Protein AF-0000000073997981 (afdb_homodimer)

Structure (mmCIF, N/CA/C/O backbone):
data_AF-0000000073997981-model_v1
#
loop_
_entity.id
_entity.type
_entity.pdbx_description
1 polymer 'L-proline glycine betaine ABC transport system permease protein ProW'
#
loop_
_atom_site.group_PDB
_atom_site.id
_atom_site.type_symbol
_atom_site.label_atom_id
_atom_site.label_alt_id
_atom_site.label_comp_id
_atom_site.label_asym_id
_atom_site.label_entity_id
_atom_site.label_seq_id
_atom_site.pdbx_PDB_ins_code
_atom_site.Cartn_x
_atom_site.Cartn_y
_atom_site.Cartn_z
_atom_site.occupancy
_atom_site.B_iso_or_equiv
_atom_site.auth_seq_id
_atom_site.auth_comp_id
_atom_site.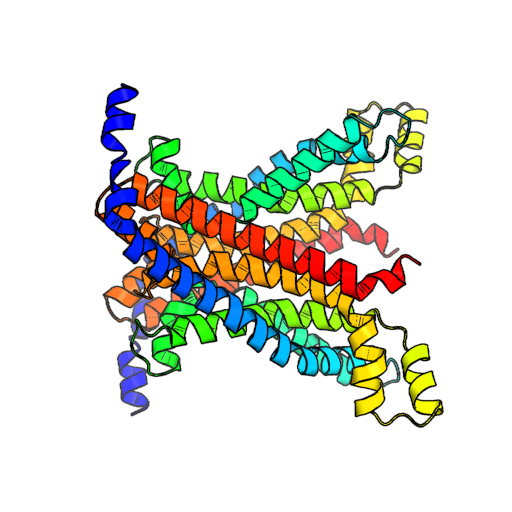auth_asym_id
_atom_site.auth_atom_id
_atom_site.pdbx_PDB_model_num
ATOM 1 N N . MET A 1 1 ? 16.594 -6.625 -34.219 1 32.12 1 MET A N 1
ATOM 2 C CA . MET A 1 1 ? 16.469 -6.957 -32.812 1 32.12 1 MET A CA 1
ATOM 3 C C . MET A 1 1 ? 15.172 -6.414 -32.219 1 32.12 1 MET A C 1
ATOM 5 O O . MET A 1 1 ? 14.5 -7.102 -31.453 1 32.12 1 MET A O 1
ATOM 9 N N . ASN A 1 2 ? 14.805 -5.191 -32.531 1 43.78 2 ASN A N 1
ATOM 10 C CA . ASN A 1 2 ? 13.625 -4.434 -32.125 1 43.78 2 ASN A CA 1
ATOM 11 C C . ASN A 1 2 ? 12.344 -5.051 -32.656 1 43.78 2 ASN A C 1
ATOM 13 O O . ASN A 1 2 ? 11.32 -5.059 -31.984 1 43.78 2 ASN A O 1
ATOM 17 N N . LEU A 1 3 ? 12.461 -5.379 -33.906 1 42.19 3 LEU A N 1
ATOM 18 C CA . LEU A 1 3 ? 11.359 -6.02 -34.594 1 42.19 3 LEU A CA 1
ATOM 19 C C . LEU A 1 3 ? 11.023 -7.375 -34 1 42.19 3 LEU A C 1
ATOM 21 O O . LEU A 1 3 ? 9.852 -7.746 -33.875 1 42.19 3 LEU A O 1
ATOM 25 N N . LEU A 1 4 ? 12.008 -8.195 -33.719 1 42.28 4 LEU A N 1
ATOM 26 C CA . LEU A 1 4 ? 11.836 -9.477 -33.062 1 42.28 4 LEU A CA 1
ATOM 27 C C . LEU A 1 4 ? 11.188 -9.289 -31.688 1 42.28 4 LEU A C 1
ATOM 29 O O . LEU A 1 4 ? 10.328 -10.07 -31.281 1 42.28 4 LEU A O 1
ATOM 33 N N . LEU A 1 5 ? 11.594 -8.156 -31.016 1 50.84 5 LEU A N 1
ATOM 34 C CA . LEU A 1 5 ? 10.945 -7.816 -29.75 1 50.84 5 LEU A CA 1
ATOM 35 C C . LEU A 1 5 ? 9.492 -7.426 -29.984 1 50.84 5 LEU A C 1
ATOM 37 O O . LEU A 1 5 ? 8.609 -7.84 -29.219 1 50.84 5 LEU A O 1
ATOM 41 N N . ALA A 1 6 ? 9.367 -6.703 -31.156 1 54.31 6 ALA A N 1
ATOM 42 C CA . ALA A 1 6 ? 8.008 -6.297 -31.5 1 54.31 6 ALA A CA 1
ATOM 43 C C . ALA A 1 6 ? 7.16 -7.5 -31.906 1 54.31 6 ALA A C 1
ATOM 45 O O . ALA A 1 6 ? 5.992 -7.594 -31.516 1 54.31 6 ALA A O 1
ATOM 46 N N . ASP A 1 7 ? 7.695 -8.336 -32.719 1 57.88 7 ASP A N 1
ATOM 47 C CA . ASP A 1 7 ? 7 -9.539 -33.156 1 57.88 7 ASP A CA 1
ATOM 48 C C . ASP A 1 7 ? 6.695 -10.453 -31.969 1 57.88 7 ASP A C 1
ATOM 50 O O . ASP A 1 7 ? 5.648 -11.102 -31.922 1 57.88 7 ASP A O 1
ATOM 54 N N . SER A 1 8 ? 7.586 -10.391 -31 1 70.81 8 SER A N 1
ATOM 55 C CA . SER A 1 8 ? 7.461 -11.273 -29.844 1 70.81 8 SER A CA 1
ATOM 56 C C . SER A 1 8 ? 6.488 -10.703 -28.812 1 70.81 8 SER A C 1
ATOM 58 O O . SER A 1 8 ? 6.074 -11.398 -27.891 1 70.81 8 SER A O 1
ATOM 60 N N . MET A 1 9 ? 5.938 -9.562 -29.281 1 76.31 9 MET A N 1
ATOM 61 C CA . MET A 1 9 ? 5.078 -8.898 -28.297 1 76.31 9 MET A CA 1
ATOM 62 C C . MET A 1 9 ? 3.637 -9.375 -28.438 1 76.31 9 MET A C 1
ATOM 64 O O . MET A 1 9 ? 2.844 -9.234 -27.5 1 76.31 9 MET A O 1
ATOM 68 N N . HIS A 1 10 ? 3.145 -10.094 -29.531 1 84.19 10 HIS A N 1
ATOM 69 C CA . HIS A 1 10 ? 1.791 -10.586 -29.75 1 84.19 10 HIS A CA 1
ATOM 70 C C . HIS A 1 10 ? 0.762 -9.477 -29.578 1 84.19 10 HIS A C 1
ATOM 72 O O . HIS A 1 10 ? -0.232 -9.656 -28.859 1 84.19 10 HIS A O 1
ATOM 78 N N . TRP A 1 11 ? 0.953 -8.352 -30.281 1 84 11 TRP A N 1
ATOM 79 C CA . TRP A 1 11 ? 0.091 -7.191 -30.109 1 84 11 TRP A CA 1
ATOM 80 C C . TRP A 1 11 ? -1.332 -7.492 -30.562 1 84 11 TRP A C 1
ATOM 82 O O . TRP A 1 11 ? -2.281 -6.82 -30.156 1 84 11 TRP A O 1
ATOM 92 N N . ASP A 1 12 ? -1.446 -8.5 -31.375 1 90.19 12 ASP A N 1
ATOM 93 C CA . ASP A 1 12 ? -2.777 -8.867 -31.859 1 90.19 12 ASP A CA 1
ATOM 94 C C . ASP A 1 12 ? -3.584 -9.547 -30.75 1 90.19 12 ASP A C 1
ATOM 96 O O . ASP A 1 12 ? -4.793 -9.742 -30.891 1 90.19 12 ASP A O 1
ATOM 100 N N . TRP A 1 13 ? -2.891 -9.93 -29.719 1 93.5 13 TRP A N 1
ATOM 101 C CA . TRP A 1 13 ? -3.531 -10.664 -28.625 1 93.5 13 TRP A CA 1
ATOM 102 C C . TRP A 1 13 ? -4.734 -9.898 -28.094 1 93.5 13 TRP A C 1
ATOM 104 O O . TRP A 1 13 ? -5.801 -10.477 -27.875 1 93.5 13 TRP A O 1
ATOM 114 N N . LEU A 1 14 ? -4.621 -8.641 -27.906 1 93.31 14 LEU A N 1
ATOM 115 C CA . LEU A 1 14 ? -5.691 -7.855 -27.297 1 93.31 14 LEU A CA 1
ATOM 116 C C . LEU A 1 14 ? -6.945 -7.891 -28.172 1 93.31 14 LEU A C 1
ATOM 118 O O . LEU A 1 14 ? -8.047 -8.094 -27.656 1 93.31 14 LEU A O 1
ATOM 122 N N . GLY A 1 15 ? -6.707 -7.73 -29.438 1 94.25 15 GLY A N 1
ATOM 123 C CA . GLY A 1 15 ? -7.844 -7.758 -30.344 1 94.25 15 GLY A CA 1
ATOM 124 C C . GLY A 1 15 ? -8.602 -9.07 -30.312 1 94.25 15 GLY A C 1
ATOM 125 O O . GLY A 1 15 ? -9.82 -9.094 -30.484 1 94.25 15 GLY A O 1
ATOM 126 N N . ASN A 1 16 ? -8.008 -10.117 -30.031 1 95.56 16 ASN A N 1
ATOM 127 C CA . ASN A 1 16 ? -8.602 -11.453 -30.031 1 95.56 16 ASN A CA 1
ATOM 128 C C . ASN A 1 16 ? -9.117 -11.844 -28.656 1 95.56 16 ASN A C 1
ATOM 130 O O . ASN A 1 16 ? -9.703 -12.914 -28.484 1 95.56 16 ASN A O 1
ATOM 134 N N . ASN A 1 17 ? -8.898 -10.984 -27.625 1 97.56 17 ASN A N 1
ATOM 135 C CA . ASN A 1 17 ? -9.266 -11.336 -26.25 1 97.56 17 ASN A CA 1
ATOM 136 C C . ASN A 1 17 ? -10.008 -10.195 -25.562 1 97.56 17 ASN A C 1
ATOM 138 O O . ASN A 1 17 ? -9.945 -10.07 -24.328 1 97.56 17 ASN A O 1
ATOM 142 N N . ILE A 1 18 ? -10.703 -9.43 -26.281 1 97.19 18 ILE A N 1
ATOM 143 C CA . ILE A 1 18 ? -11.352 -8.234 -25.766 1 97.19 18 ILE A CA 1
ATOM 144 C C . ILE A 1 18 ? -12.398 -8.617 -24.734 1 97.19 18 ILE A C 1
ATOM 146 O O . ILE A 1 18 ? -12.484 -8 -23.672 1 97.19 18 ILE A O 1
ATOM 150 N N . GLN A 1 19 ? -13.227 -9.57 -25.031 1 97.81 19 GLN A N 1
ATOM 151 C CA . GLN A 1 19 ? -14.273 -9.977 -24.094 1 97.81 19 GLN A CA 1
ATOM 152 C C . GLN A 1 19 ? -13.672 -10.484 -22.781 1 97.81 19 GLN A C 1
ATOM 154 O O . GLN A 1 19 ? -14.172 -10.172 -21.703 1 97.81 19 GLN A O 1
ATOM 159 N N . ARG A 1 20 ? -12.641 -11.273 -22.891 1 97.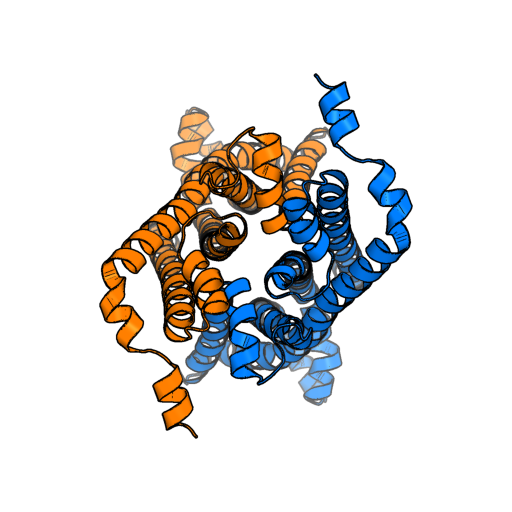88 20 ARG A N 1
ATOM 160 C CA . ARG A 1 20 ? -11.938 -11.758 -21.703 1 97.88 20 ARG A CA 1
ATOM 161 C C . ARG A 1 20 ? -11.406 -10.594 -20.875 1 97.88 20 ARG A C 1
ATOM 163 O O . ARG A 1 20 ? -11.57 -10.57 -19.656 1 97.88 20 ARG A O 1
ATOM 170 N N . VAL A 1 21 ? -10.805 -9.656 -21.531 1 98.31 21 VAL A N 1
ATOM 171 C CA . VAL A 1 21 ? -10.219 -8.5 -20.875 1 98.31 21 VAL A CA 1
ATOM 172 C C . VAL A 1 21 ? -11.312 -7.691 -20.188 1 98.31 21 VAL A C 1
ATOM 174 O O . VAL A 1 21 ? -11.141 -7.242 -19.047 1 98.31 21 VAL A O 1
ATOM 177 N N . LEU A 1 22 ? -12.43 -7.539 -20.812 1 98.31 22 LEU A N 1
ATOM 178 C CA . LEU A 1 22 ? -13.547 -6.805 -20.234 1 98.31 22 LEU A CA 1
ATOM 179 C C . LEU A 1 22 ? -14.07 -7.516 -19 1 98.31 22 LEU A C 1
ATOM 181 O O . LEU A 1 22 ? -14.328 -6.875 -17.969 1 98.31 22 LEU A O 1
ATOM 185 N N . ASP A 1 23 ? -14.227 -8.82 -19.078 1 98.56 23 ASP A N 1
ATOM 186 C CA . ASP A 1 23 ? -14.703 -9.594 -17.938 1 98.56 23 ASP A CA 1
ATOM 187 C C . ASP A 1 23 ? -13.742 -9.477 -16.75 1 98.56 23 ASP A C 1
ATOM 189 O O . ASP A 1 23 ? -14.18 -9.289 -15.609 1 98.56 23 ASP A O 1
ATOM 193 N N . LEU A 1 24 ? -12.461 -9.586 -17.016 1 98.69 24 LEU A N 1
ATOM 194 C CA . LEU A 1 24 ? -11.453 -9.469 -15.977 1 98.69 24 LEU A CA 1
ATOM 195 C C . LEU A 1 24 ? -11.445 -8.062 -15.383 1 98.69 24 LEU A C 1
ATOM 197 O O . LEU A 1 24 ? -11.227 -7.891 -14.188 1 98.69 24 LEU A O 1
ATOM 201 N N . THR A 1 25 ? -11.695 -7.105 -16.219 1 98.62 25 THR A N 1
ATOM 202 C CA . THR A 1 25 ? -11.75 -5.723 -15.766 1 98.62 25 THR A CA 1
ATOM 203 C C . THR A 1 25 ? -12.922 -5.52 -14.805 1 98.62 25 THR A C 1
ATOM 205 O O . THR A 1 25 ? -12.766 -4.887 -13.758 1 98.62 25 THR A O 1
ATOM 208 N N . LEU A 1 26 ? -14.031 -6.074 -15.141 1 98.56 26 LEU A N 1
ATOM 209 C CA . LEU A 1 26 ? -15.211 -5.941 -14.297 1 98.56 26 LEU A CA 1
ATOM 210 C C . LEU A 1 26 ? -15.023 -6.676 -12.969 1 98.56 26 LEU A C 1
ATOM 212 O O . LEU A 1 26 ? -15.414 -6.172 -11.914 1 98.56 26 LEU A O 1
ATOM 216 N N . ASN A 1 27 ? -14.453 -7.84 -13.047 1 98.62 27 ASN A N 1
ATOM 217 C CA . ASN A 1 27 ? -14.133 -8.562 -11.828 1 98.62 27 ASN A CA 1
ATOM 218 C C . ASN A 1 27 ? -13.172 -7.773 -10.938 1 98.62 27 ASN A C 1
ATOM 220 O O . ASN A 1 27 ? -13.344 -7.723 -9.719 1 98.62 27 ASN A O 1
ATOM 224 N N . HIS A 1 28 ? -12.172 -7.215 -11.594 1 98.69 28 HIS A N 1
ATOM 225 C CA . HIS A 1 28 ? -11.18 -6.414 -10.891 1 98.69 28 HIS A CA 1
ATOM 226 C C . HIS A 1 28 ? -11.82 -5.219 -10.195 1 98.69 28 HIS A C 1
ATOM 228 O O . HIS A 1 28 ? -11.555 -4.957 -9.023 1 98.69 28 HIS A O 1
ATOM 234 N N . LEU A 1 29 ? -12.68 -4.535 -10.906 1 98.38 29 LEU A N 1
ATOM 235 C CA . LEU A 1 29 ? -13.367 -3.371 -10.367 1 98.38 29 LEU A CA 1
ATOM 236 C C . LEU A 1 29 ? -14.258 -3.762 -9.195 1 98.38 29 LEU A C 1
ATOM 238 O O . LEU A 1 29 ? -14.258 -3.092 -8.156 1 98.38 29 LEU A O 1
ATOM 242 N N . TYR A 1 30 ? -14.984 -4.797 -9.367 1 98.5 30 TYR A N 1
ATOM 243 C CA . TYR A 1 30 ? -15.875 -5.305 -8.328 1 98.5 30 TYR A CA 1
ATOM 244 C C . TYR A 1 30 ? -15.102 -5.629 -7.059 1 98.5 30 TYR A C 1
ATOM 246 O O . TYR A 1 30 ? -15.469 -5.18 -5.969 1 98.5 30 TYR A O 1
ATOM 254 N N . GLN A 1 31 ? -14.055 -6.301 -7.203 1 98.44 31 GLN A N 1
ATOM 255 C CA . GLN A 1 31 ? -13.266 -6.746 -6.059 1 98.44 31 GLN A CA 1
ATOM 256 C C . GLN A 1 31 ? -12.469 -5.59 -5.461 1 98.44 31 GLN A C 1
ATOM 258 O O . GLN A 1 31 ? -12.086 -5.637 -4.289 1 98.44 31 GLN A O 1
ATOM 263 N N . GLY A 1 32 ? -12.195 -4.605 -6.266 1 98.19 32 GLY A N 1
ATOM 264 C CA . GLY A 1 32 ? -11.453 -3.455 -5.777 1 98.19 32 GLY A CA 1
ATOM 265 C C . GLY A 1 32 ? -12.328 -2.441 -5.062 1 98.19 32 GLY A C 1
ATOM 266 O O . GLY A 1 32 ? -11.883 -1.787 -4.117 1 98.19 32 GLY A O 1
ATOM 267 N N . ILE A 1 33 ? -13.586 -2.332 -5.465 1 98.38 33 ILE A N 1
ATOM 268 C CA . ILE A 1 33 ? -14.422 -1.23 -5.004 1 98.38 33 ILE A CA 1
ATOM 269 C C . ILE A 1 33 ? -15.289 -1.694 -3.834 1 98.38 33 ILE A C 1
ATOM 271 O O . ILE A 1 33 ? -15.445 -0.973 -2.848 1 98.38 33 ILE A O 1
ATOM 275 N N . ILE A 1 34 ? -15.828 -2.855 -3.844 1 98.69 34 ILE A N 1
ATOM 276 C CA . ILE A 1 34 ? -16.781 -3.314 -2.846 1 98.69 34 ILE A CA 1
ATOM 277 C C . ILE A 1 34 ? -16.125 -3.365 -1.473 1 98.69 34 ILE A C 1
ATOM 279 O O . ILE A 1 34 ? -16.672 -2.857 -0.491 1 98.69 34 ILE A O 1
ATOM 283 N N . PRO A 1 35 ? -14.922 -3.926 -1.379 1 98.75 35 PRO A N 1
ATOM 284 C CA . PRO A 1 35 ? -14.281 -3.93 -0.063 1 98.75 35 PRO A CA 1
ATOM 285 C C . PRO A 1 35 ? -14.023 -2.523 0.474 1 98.75 35 PRO A C 1
ATOM 287 O O . PRO A 1 35 ? -14.062 -2.307 1.688 1 98.75 35 PRO A O 1
ATOM 290 N N . VAL A 1 36 ? -13.742 -1.578 -0.42 1 98.56 36 VAL A N 1
ATOM 291 C CA . VAL A 1 36 ? -13.539 -0.2 0.014 1 98.56 36 VAL A CA 1
ATOM 292 C C . VAL A 1 36 ? -14.828 0.352 0.618 1 98.56 36 VAL A C 1
ATOM 294 O O . VAL A 1 36 ? -14.805 0.956 1.693 1 98.56 36 VAL A O 1
ATOM 297 N N . LEU A 1 37 ? -15.938 0.13 -0.039 1 98.38 37 LEU A N 1
ATOM 298 C CA . LEU A 1 37 ? -17.219 0.616 0.436 1 98.38 37 LEU A CA 1
ATOM 299 C C . LEU A 1 37 ? -17.594 -0.039 1.762 1 98.38 37 LEU A C 1
ATOM 301 O O . LEU A 1 37 ? -17.953 0.65 2.723 1 98.38 37 LEU A O 1
ATOM 305 N N . VAL A 1 38 ? -17.484 -1.325 1.844 1 98.69 38 VAL A N 1
ATOM 306 C CA . VAL A 1 38 ? -17.875 -2.07 3.035 1 98.69 38 VAL A CA 1
ATOM 307 C C . VAL A 1 38 ? -16.906 -1.777 4.172 1 98.69 38 VAL A C 1
ATOM 309 O O . VAL A 1 38 ? -17.328 -1.509 5.301 1 98.69 38 VAL A O 1
ATOM 312 N N . GLY A 1 39 ? -15.594 -1.828 3.844 1 98.5 39 GLY A N 1
ATOM 313 C CA . GLY A 1 39 ? -14.586 -1.557 4.852 1 98.5 39 GLY A CA 1
ATOM 314 C C . GLY A 1 39 ? -14.672 -0.152 5.418 1 98.5 39 GLY A C 1
ATOM 315 O O . GLY A 1 39 ? -14.492 0.049 6.621 1 98.5 39 GLY A O 1
ATOM 316 N N . THR A 1 40 ? -14.922 0.817 4.578 1 98.31 40 THR A N 1
ATOM 317 C CA . THR A 1 40 ? -15.086 2.193 5.031 1 98.31 40 THR A CA 1
ATOM 318 C C . THR A 1 40 ? -16.312 2.324 5.926 1 98.31 40 THR A C 1
ATOM 320 O O . THR A 1 40 ? -16.25 2.914 7.004 1 98.31 40 THR A O 1
ATOM 323 N N . ALA A 1 41 ? -17.391 1.754 5.516 1 98.19 41 ALA A N 1
ATOM 324 C CA . ALA A 1 41 ? -18.625 1.815 6.293 1 98.19 41 ALA A CA 1
ATOM 325 C C . ALA A 1 41 ? -18.438 1.195 7.672 1 98.19 41 ALA A C 1
ATOM 327 O O . ALA A 1 41 ? -18.906 1.742 8.672 1 98.19 41 ALA A O 1
ATOM 328 N N . LEU A 1 42 ? -17.734 0.126 7.762 1 98 42 LEU A N 1
ATOM 329 C CA . LEU A 1 42 ? -17.516 -0.569 9.023 1 98 42 LEU A CA 1
ATOM 330 C C . LEU A 1 42 ? -16.516 0.18 9.891 1 98 42 LEU A C 1
ATOM 332 O O . LEU A 1 42 ? -16.562 0.09 11.125 1 98 42 LEU A O 1
ATOM 336 N N . SER A 1 43 ? -15.617 0.869 9.219 1 97.69 43 SER A N 1
ATOM 337 C CA . SER A 1 43 ? -14.562 1.574 9.945 1 97.69 43 SER A CA 1
ATOM 338 C C . SER A 1 43 ? -15.109 2.826 10.625 1 97.69 43 SER A C 1
ATOM 340 O O . SER A 1 43 ? -14.57 3.268 11.641 1 97.69 43 SER A O 1
ATOM 342 N N . ILE A 1 44 ? -16.172 3.428 10.117 1 97.12 44 ILE A N 1
ATOM 343 C CA . ILE A 1 44 ? -16.672 4.719 10.57 1 97.12 44 ILE A CA 1
ATOM 344 C C . ILE A 1 44 ? -17.141 4.613 12.016 1 97.12 44 ILE A C 1
ATOM 346 O O . ILE A 1 44 ? -16.703 5.383 12.875 1 97.12 44 ILE A O 1
ATOM 350 N N . PRO A 1 45 ? -18 3.635 12.391 1 95.62 45 PRO A N 1
ATOM 351 C CA . PRO A 1 45 ? -18.391 3.537 13.805 1 95.62 45 PRO A CA 1
ATOM 352 C C . PRO A 1 45 ? -17.219 3.217 14.719 1 95.62 45 PRO A C 1
ATOM 354 O O . PRO A 1 45 ? -17.156 3.701 15.852 1 95.62 45 PRO A O 1
ATOM 357 N N . VAL A 1 46 ? -16.281 2.43 14.297 1 95.12 46 VAL A N 1
ATOM 358 C CA . VAL A 1 46 ? -15.125 2.062 15.102 1 95.12 46 VAL A CA 1
ATOM 359 C C . VAL A 1 46 ? -14.25 3.291 15.336 1 95.12 46 VAL A C 1
ATOM 361 O O . VAL A 1 46 ? -13.836 3.562 16.469 1 95.12 46 VAL A O 1
ATOM 364 N N . ALA A 1 47 ? -14.016 3.998 14.211 1 95.81 47 ALA A N 1
ATOM 365 C CA . ALA A 1 47 ? -13.18 5.195 14.289 1 95.81 47 ALA A CA 1
ATOM 366 C C . ALA A 1 47 ? -13.836 6.262 15.172 1 95.81 47 ALA A C 1
ATOM 368 O O . ALA A 1 47 ? -13.156 6.93 15.953 1 95.81 47 ALA A O 1
ATOM 369 N N . ARG A 1 48 ? -15.141 6.441 15.008 1 93.88 48 ARG A N 1
ATOM 370 C CA . ARG A 1 48 ? -15.859 7.414 15.828 1 93.88 48 ARG A CA 1
ATOM 371 C C . ARG A 1 48 ? -15.758 7.055 17.312 1 93.88 48 ARG A C 1
ATOM 373 O O . ARG A 1 48 ? -15.516 7.926 18.141 1 93.88 48 ARG A O 1
ATOM 380 N N . TYR A 1 49 ? -15.945 5.797 17.562 1 92 49 TYR A N 1
ATOM 381 C CA . TYR A 1 49 ? -15.844 5.316 18.938 1 92 49 TYR A CA 1
ATOM 382 C C . TYR A 1 49 ? -14.453 5.562 19.5 1 92 49 TYR A C 1
ATOM 384 O O . TYR A 1 49 ? -14.305 6.051 20.625 1 92 49 TYR A O 1
ATOM 392 N N . ALA A 1 50 ? -13.5 5.305 18.797 1 90.75 50 ALA A N 1
ATOM 393 C CA . ALA A 1 50 ? -12.117 5.461 19.234 1 90.75 50 ALA A CA 1
ATOM 394 C C . ALA A 1 50 ? -11.766 6.934 19.422 1 90.75 50 ALA A C 1
ATOM 396 O O . ALA A 1 50 ? -11.031 7.289 20.344 1 90.75 50 ALA A O 1
ATOM 397 N N . SER A 1 51 ? -12.242 7.781 18.547 1 87.94 51 SER A N 1
ATOM 398 C CA . SER A 1 51 ? -11.945 9.211 18.609 1 87.94 51 SER A CA 1
ATOM 399 C C . SER A 1 51 ? -12.562 9.844 19.859 1 87.94 51 SER A C 1
ATOM 401 O O . SER A 1 51 ? -11.961 10.727 20.469 1 87.94 51 SER A O 1
ATOM 403 N N . ARG A 1 52 ? -13.734 9.539 20.234 1 81.94 52 ARG A N 1
ATOM 404 C CA . ARG A 1 52 ? -14.445 10.109 21.375 1 81.94 52 ARG A CA 1
ATOM 405 C C . ARG A 1 52 ? -13.805 9.68 22.688 1 81.94 52 ARG A C 1
ATOM 407 O O . ARG A 1 52 ? -13.852 10.414 23.672 1 81.94 52 ARG A O 1
ATOM 414 N N . ARG A 1 53 ? -13.359 8.617 22.672 1 68 53 ARG A N 1
ATOM 415 C CA . ARG A 1 53 ? -12.727 8.141 23.906 1 68 53 ARG A CA 1
ATOM 416 C C . ARG A 1 53 ? -11.367 8.797 24.109 1 68 53 ARG A C 1
ATOM 418 O O . ARG A 1 53 ? -10.883 8.898 25.234 1 68 53 ARG A O 1
ATOM 425 N N . ARG A 1 54 ? -10.773 9.172 23.047 1 58.81 54 ARG A N 1
ATOM 426 C CA . ARG A 1 54 ? -9.508 9.883 23.156 1 58.81 54 ARG A CA 1
ATOM 427 C C . ARG A 1 54 ? -9.719 11.289 23.703 1 58.81 54 ARG A C 1
ATOM 429 O O . ARG A 1 54 ? -8.891 11.789 24.484 1 58.81 54 ARG A O 1
ATOM 436 N N . ALA A 1 55 ? -10.664 12.141 23.219 1 53.91 55 ALA A N 1
ATOM 437 C CA . ALA A 1 55 ? -10.93 13.523 23.594 1 53.91 55 ALA A CA 1
ATOM 438 C C . ALA A 1 55 ? -11.383 13.609 25.047 1 53.91 55 ALA A C 1
ATOM 440 O O . ALA A 1 55 ? -11.25 14.656 25.688 1 53.91 55 ALA A O 1
ATOM 441 N N . ARG A 1 56 ? -12.047 12.594 25.469 1 50.59 56 ARG A N 1
ATOM 442 C CA . ARG A 1 56 ? -12.539 12.734 26.828 1 50.59 56 ARG A CA 1
ATOM 443 C C . ARG A 1 56 ? -11.383 12.727 27.828 1 50.59 56 ARG A C 1
ATOM 445 O O . ARG A 1 56 ? -10.758 11.688 28.062 1 50.59 56 ARG A O 1
ATOM 452 N N . GLU A 1 57 ? -10.586 13.766 27.594 1 45.56 57 GLU A N 1
ATOM 453 C CA . GLU A 1 57 ? -9.516 14.07 28.547 1 45.56 57 GLU A CA 1
ATOM 454 C C . GLU A 1 57 ? -9.938 13.734 29.969 1 45.56 57 GLU A C 1
ATOM 456 O O . GLU A 1 57 ? -9.172 13.945 30.922 1 45.56 57 GLU A O 1
ATOM 461 N N . ASP A 1 58 ? -11.211 13.977 30.297 1 40.97 58 ASP A N 1
ATOM 462 C CA . ASP A 1 58 ? -11.391 13.898 31.75 1 40.97 58 ASP A CA 1
ATOM 463 C C . ASP A 1 58 ? -10.953 12.531 32.281 1 40.97 58 ASP A C 1
ATOM 465 O O . ASP A 1 58 ? -11.031 11.531 31.562 1 40.97 58 ASP A O 1
ATOM 469 N N . GLY A 1 59 ? -10.297 12.273 33.469 1 44 59 GLY A N 1
ATOM 470 C CA . GLY A 1 59 ? -9.656 11.469 34.5 1 44 59 GLY A CA 1
ATOM 471 C C . GLY A 1 59 ? -9.305 10.07 34.031 1 44 59 GLY A C 1
ATOM 472 O O . GLY A 1 59 ? -8.688 9.297 34.781 1 44 59 GLY A O 1
ATOM 473 N N . ALA A 1 60 ? -10.266 9.359 33.438 1 41.34 60 ALA A N 1
ATOM 474 C CA . ALA A 1 60 ? -10.047 7.93 33.656 1 41.34 60 ALA A CA 1
ATOM 475 C C . ALA A 1 60 ? -9.109 7.363 32.594 1 41.34 60 ALA A C 1
ATOM 477 O O . ALA A 1 60 ? -9.398 7.434 31.391 1 41.34 60 ALA A O 1
ATOM 478 N N . LYS A 1 61 ? -7.762 7.285 32.625 1 48.38 61 LYS A N 1
ATOM 479 C CA . LYS A 1 61 ? -6.613 6.59 32.062 1 48.38 61 LYS A CA 1
ATOM 480 C C . LYS A 1 61 ? -7.059 5.391 31.234 1 48.38 61 LYS A C 1
ATOM 482 O O . LYS A 1 61 ? -6.379 5.008 30.281 1 48.38 61 LYS A O 1
ATOM 487 N N . THR A 1 62 ? -8.109 4.773 31.609 1 44.22 62 THR A N 1
ATOM 488 C CA . THR A 1 62 ? -8.5 3.469 31.094 1 44.22 62 THR A CA 1
ATOM 489 C C . THR A 1 62 ? -9.039 3.59 29.672 1 44.22 62 THR A C 1
ATOM 491 O O . THR A 1 62 ? -8.789 2.721 28.828 1 44.22 62 THR A O 1
ATOM 494 N N . TYR A 1 63 ? -9.828 4.695 29.219 1 48.38 63 TYR A N 1
ATOM 495 C CA . TYR A 1 63 ? -10.531 4.77 27.953 1 48.38 63 TYR A CA 1
ATOM 496 C C . TYR A 1 63 ? -9.578 5.094 26.812 1 48.38 63 TYR A C 1
ATOM 498 O O . TYR A 1 63 ? -9.758 4.629 25.688 1 48.38 63 TYR A O 1
ATOM 506 N N . ARG A 1 64 ? -8.539 5.781 27.047 1 60.12 64 ARG A N 1
ATOM 507 C CA . ARG A 1 64 ? -7.496 6.07 26.062 1 60.12 64 ARG A CA 1
ATOM 508 C C . ARG A 1 64 ? -6.812 4.789 25.609 1 60.12 64 ARG A C 1
ATOM 510 O O . ARG A 1 64 ? -6.465 4.652 24.422 1 60.12 64 ARG A O 1
ATOM 517 N N . SER A 1 65 ? -6.988 3.953 26.578 1 65.81 65 SER A N 1
ATOM 518 C CA . SER A 1 65 ? -6.293 2.705 26.281 1 65.81 65 SER A CA 1
ATOM 519 C C . SER A 1 65 ? -7.047 1.879 25.25 1 65.81 65 SER A C 1
ATOM 521 O O . SER A 1 65 ? -6.434 1.267 24.375 1 65.81 65 SER A O 1
ATOM 523 N N . GLY A 1 66 ? -8.352 1.998 25.281 1 71.06 66 GLY A N 1
ATOM 524 C CA . GLY A 1 66 ? -9.141 1.223 24.328 1 71.06 66 GLY A CA 1
ATOM 525 C C . GLY A 1 66 ? -9.062 1.744 22.906 1 71.06 66 GLY A C 1
ATOM 526 O O . GLY A 1 66 ? -8.898 0.967 21.969 1 71.06 66 GLY A O 1
ATOM 527 N N . ALA A 1 67 ? -9.086 3.041 22.828 1 75.88 67 ALA A N 1
ATOM 528 C CA . ALA A 1 67 ? -8.977 3.666 21.516 1 75.88 67 ALA A CA 1
ATOM 529 C C . ALA A 1 67 ? -7.605 3.41 20.891 1 75.88 67 ALA A C 1
ATOM 531 O O . ALA A 1 67 ? -7.5 3.08 19.719 1 75.88 67 ALA A O 1
ATOM 532 N N . HIS A 1 68 ? -6.676 3.482 21.719 1 78.12 68 HIS A N 1
ATOM 533 C CA . HIS A 1 68 ? -5.312 3.234 21.266 1 78.12 68 HIS A CA 1
ATOM 534 C C . HIS A 1 68 ? -5.125 1.78 20.844 1 78.12 68 HIS A C 1
ATOM 536 O O . HIS A 1 68 ? -4.512 1.503 19.812 1 78.12 68 HIS A O 1
ATOM 542 N N . ALA A 1 69 ? -5.75 0.98 21.609 1 81.06 69 ALA A N 1
ATOM 543 C CA . ALA A 1 69 ? -5.656 -0.446 21.297 1 81.06 69 ALA A CA 1
ATOM 544 C C . ALA A 1 69 ? -6.352 -0.772 19.984 1 81.06 69 ALA A C 1
ATOM 546 O O . ALA A 1 69 ? -5.852 -1.583 19.203 1 81.06 69 ALA A O 1
ATOM 547 N N . LEU A 1 70 ? -7.414 -0.117 19.734 1 85.25 70 LEU A N 1
ATOM 548 C CA . LEU A 1 70 ? -8.156 -0.357 18.5 1 85.25 70 LEU A CA 1
ATOM 549 C C . LEU A 1 70 ? -7.371 0.129 17.297 1 85.25 70 LEU A C 1
ATOM 551 O O . LEU A 1 70 ? -7.219 -0.604 16.312 1 85.25 70 LEU A O 1
ATOM 555 N N . VAL A 1 71 ? -6.852 1.257 17.406 1 85.44 71 VAL A N 1
ATOM 556 C CA . VAL A 1 71 ? -6.098 1.836 16.297 1 85.44 71 VAL A CA 1
ATOM 557 C C . VAL A 1 71 ? -4.828 1.021 16.062 1 85.44 71 VAL A C 1
ATOM 559 O O . VAL A 1 71 ? -4.508 0.685 14.922 1 85.44 71 VAL A O 1
ATOM 562 N N . HIS A 1 72 ? -4.219 0.563 17.094 1 81.69 72 HIS A N 1
ATOM 563 C CA . HIS A 1 72 ? -3.006 -0.242 16.984 1 81.69 72 HIS A CA 1
ATOM 564 C C . HIS A 1 72 ? -3.311 -1.629 16.438 1 81.69 72 HIS A C 1
ATOM 566 O O . HIS A 1 72 ? -2.553 -2.156 15.617 1 81.69 72 HIS A O 1
ATOM 572 N N . GLY A 1 73 ? -4.359 -2.146 16.906 1 87.25 73 GLY A N 1
ATOM 573 C CA . GLY A 1 73 ? -4.77 -3.453 16.406 1 87.25 73 GLY A CA 1
ATOM 574 C C . GLY A 1 73 ? -5.02 -3.475 14.914 1 87.25 73 GLY A C 1
ATOM 575 O O . GLY A 1 73 ? -4.504 -4.344 14.211 1 87.25 73 GLY A O 1
ATOM 576 N N . PHE A 1 74 ? -5.688 -2.5 14.484 1 87.12 74 PHE A N 1
ATOM 577 C CA . PHE A 1 74 ? -5.953 -2.416 13.055 1 87.12 74 PHE A CA 1
ATOM 578 C C . PHE A 1 74 ? -4.684 -2.066 12.289 1 87.12 74 PHE A C 1
ATOM 580 O O . PHE A 1 74 ? -4.492 -2.52 11.156 1 87.12 74 PHE A O 1
ATOM 587 N N . GLY A 1 75 ? -3.865 -1.326 12.914 1 83.38 75 GLY A N 1
ATOM 588 C CA . GLY A 1 75 ? -2.561 -1.062 12.328 1 83.38 75 GLY A CA 1
ATOM 589 C C . GLY A 1 75 ? -1.731 -2.316 12.133 1 83.38 75 GLY A C 1
ATOM 590 O O . GLY A 1 75 ? -1.073 -2.477 11.102 1 83.38 75 GLY A O 1
ATOM 591 N N . LEU A 1 76 ? -1.857 -3.199 13.047 1 81.12 76 LEU A N 1
ATOM 592 C CA . LEU A 1 76 ? -1.134 -4.465 12.977 1 81.12 76 LEU A CA 1
ATOM 593 C C . LEU A 1 76 ? -1.675 -5.332 11.844 1 81.12 76 LEU A C 1
ATOM 595 O O . LEU A 1 76 ? -0.917 -6.055 11.195 1 81.12 76 LEU A O 1
ATOM 599 N N . LEU A 1 77 ? -2.9 -5.215 11.656 1 84.69 77 LEU A N 1
ATOM 600 C CA . LEU A 1 77 ? -3.518 -6.004 10.594 1 84.69 77 LEU A CA 1
ATOM 601 C C . LEU A 1 77 ? -2.973 -5.594 9.227 1 84.69 77 LEU A C 1
ATOM 603 O O . LEU A 1 77 ? -2.818 -6.438 8.344 1 84.69 77 LEU A O 1
ATOM 607 N N . TYR A 1 78 ? -2.613 -4.406 9.125 1 82.69 78 TYR A N 1
ATOM 608 C CA . TYR A 1 78 ? -2.111 -3.902 7.848 1 82.69 78 TYR A CA 1
ATOM 609 C C . TYR A 1 78 ? -0.706 -4.418 7.57 1 82.69 78 TYR A C 1
ATOM 611 O O . TYR A 1 78 ? -0.239 -4.387 6.43 1 82.69 78 TYR A O 1
ATOM 619 N N . THR A 1 79 ? -0.067 -4.922 8.648 1 81.06 79 THR A N 1
ATOM 620 C CA . THR A 1 79 ? 1.293 -5.418 8.469 1 81.06 79 THR A CA 1
ATOM 621 C C . THR A 1 79 ? 1.28 -6.828 7.887 1 81.06 79 THR A C 1
ATOM 623 O O . THR A 1 79 ? 2.311 -7.324 7.422 1 81.06 79 THR A O 1
ATOM 626 N N . ILE A 1 80 ? 0.158 -7.426 7.926 1 86.75 80 ILE A N 1
ATOM 627 C CA . ILE A 1 80 ? 0.039 -8.75 7.328 1 86.75 80 ILE A CA 1
ATOM 628 C C . ILE A 1 80 ? 0.026 -8.625 5.805 1 86.75 80 ILE A C 1
ATOM 630 O O . ILE A 1 80 ? -0.833 -7.949 5.238 1 86.75 80 ILE A O 1
ATOM 634 N N . PRO A 1 81 ? 0.926 -9.258 5.18 1 88.31 81 PRO A N 1
ATOM 635 C CA . PRO A 1 81 ? 0.917 -9.18 3.717 1 88.31 81 PRO A CA 1
ATOM 636 C C . PRO A 1 81 ? -0.398 -9.664 3.107 1 88.31 81 PRO A C 1
ATOM 638 O O . PRO A 1 81 ? -0.99 -10.633 3.596 1 88.31 81 PRO A O 1
ATOM 641 N N . SER A 1 82 ? -0.81 -9 2.096 1 86.69 82 SER A N 1
ATOM 642 C CA . SER A 1 82 ? -2.102 -9.305 1.491 1 86.69 82 SER A CA 1
ATOM 643 C C . SER A 1 82 ? -2.143 -10.734 0.965 1 86.69 82 SER A C 1
ATOM 645 O O . SER A 1 82 ? -3.123 -11.453 1.175 1 86.69 82 SER A O 1
ATOM 647 N N . ILE A 1 83 ? -1.118 -11.172 0.328 1 88.31 83 ILE A N 1
ATOM 648 C CA . ILE A 1 83 ? -1.091 -12.516 -0.239 1 88.31 83 ILE A CA 1
ATOM 649 C C . ILE A 1 83 ? -1.268 -13.547 0.872 1 88.31 83 ILE A C 1
ATOM 651 O O . ILE A 1 83 ? -1.937 -14.57 0.681 1 88.31 83 ILE A O 1
ATOM 655 N N . ALA A 1 84 ? -0.676 -13.281 2.008 1 88.5 84 ALA A N 1
ATOM 656 C CA . ALA A 1 84 ? -0.843 -14.18 3.152 1 88.5 84 ALA A CA 1
ATOM 657 C C . ALA A 1 84 ? -2.307 -14.258 3.576 1 88.5 84 ALA A C 1
ATOM 659 O O . ALA A 1 84 ? -2.822 -15.344 3.852 1 88.5 84 ALA A O 1
ATOM 660 N N . LEU A 1 85 ? -2.9 -13.164 3.596 1 90.38 85 LEU A N 1
ATOM 661 C CA . LEU A 1 85 ? -4.305 -13.125 3.984 1 90.38 85 LEU A CA 1
ATOM 662 C C . LEU A 1 85 ? -5.176 -13.852 2.967 1 90.38 85 LEU A C 1
ATOM 664 O O . LEU A 1 85 ? -6.102 -14.578 3.34 1 90.38 85 LEU A O 1
ATOM 668 N N . PHE A 1 86 ? -4.875 -13.703 1.699 1 93.5 86 PHE A N 1
ATOM 669 C CA . PHE A 1 86 ? -5.637 -14.375 0.65 1 93.5 86 PHE A CA 1
ATOM 670 C C . PHE A 1 86 ? -5.535 -15.883 0.787 1 93.5 86 PHE A C 1
ATOM 672 O O . PHE A 1 86 ? -6.539 -16.594 0.675 1 93.5 86 PHE A O 1
ATOM 679 N N . VAL A 1 87 ? -4.387 -16.312 1.096 1 89.06 87 VAL A N 1
ATOM 680 C CA . VAL A 1 87 ? -4.133 -17.75 1.154 1 89.06 87 VAL A CA 1
ATOM 681 C C . VAL A 1 87 ? -4.777 -18.344 2.406 1 89.06 87 VAL A C 1
ATOM 683 O O . VAL A 1 87 ? -5.215 -19.484 2.404 1 89.06 87 VAL A O 1
ATOM 686 N N . LEU A 1 88 ? -4.891 -17.547 3.447 1 88.94 88 LEU A N 1
ATOM 687 C CA . LEU A 1 88 ? -5.426 -18.031 4.719 1 88.94 88 LEU A CA 1
ATOM 688 C C . LEU A 1 88 ? -6.949 -18 4.715 1 88.94 88 LEU A C 1
ATOM 690 O O . LEU A 1 88 ? -7.59 -18.719 5.484 1 88.94 88 LEU A O 1
ATOM 694 N N . MET A 1 89 ? -7.52 -17.234 3.855 1 91.56 89 MET A N 1
ATOM 695 C CA . MET A 1 89 ? -8.953 -16.953 3.918 1 91.56 89 MET A CA 1
ATOM 696 C C . MET A 1 89 ? -9.766 -18.219 3.695 1 91.56 89 MET A C 1
ATOM 698 O O . MET A 1 89 ? -10.742 -18.469 4.406 1 91.56 89 MET A O 1
ATOM 702 N N . PRO A 1 90 ? -9.352 -19.031 2.734 1 89.5 90 PRO A N 1
ATOM 703 C CA . PRO A 1 90 ? -10.125 -20.266 2.551 1 89.5 90 PRO A CA 1
ATOM 704 C C . PRO A 1 90 ? -10.156 -21.141 3.809 1 89.5 90 PRO A C 1
ATOM 706 O O . PRO A 1 90 ? -11.164 -21.797 4.086 1 89.5 90 PRO A O 1
ATOM 709 N N . LEU A 1 91 ? -9.125 -21.109 4.547 1 84.44 91 LEU A N 1
ATOM 710 C CA . LEU A 1 91 ? -9.039 -21.891 5.777 1 84.44 91 LEU A CA 1
ATOM 711 C C . LEU A 1 91 ? -9.93 -21.281 6.859 1 84.44 91 LEU A C 1
ATOM 713 O O . LEU A 1 91 ? -10.539 -22.016 7.648 1 84.44 91 LEU A O 1
ATOM 717 N N . ILE A 1 92 ? -10.062 -20.031 6.859 1 88.62 92 ILE A N 1
ATOM 718 C CA . ILE A 1 92 ? -10.82 -19.312 7.887 1 88.62 92 ILE A CA 1
ATOM 719 C C . ILE A 1 92 ? -12.305 -19.344 7.543 1 88.62 92 ILE A C 1
ATOM 721 O O . ILE A 1 92 ? -13.148 -19.594 8.414 1 88.62 92 ILE A O 1
ATOM 725 N N . LEU A 1 93 ? -12.57 -19.203 6.25 1 94.88 93 LEU A N 1
ATOM 726 C CA . LEU A 1 93 ? -13.961 -19.016 5.84 1 94.88 93 LEU A CA 1
ATOM 727 C C . LEU A 1 93 ? -14.586 -20.328 5.41 1 94.88 93 LEU A C 1
ATOM 729 O O . LEU A 1 93 ? -15.805 -20.438 5.293 1 94.88 93 LEU A O 1
ATOM 733 N N . GLY A 1 94 ? -13.766 -21.344 5.141 1 91.88 94 GLY A N 1
ATOM 734 C CA . GLY A 1 94 ? -14.281 -22.609 4.637 1 91.88 94 GLY A CA 1
ATOM 735 C C . GLY A 1 94 ? -14.773 -22.531 3.203 1 91.88 94 GLY A C 1
ATOM 736 O O . GLY A 1 94 ? -15.766 -23.172 2.842 1 91.88 94 GLY A O 1
ATOM 737 N N . THR A 1 95 ? -14.156 -21.688 2.467 1 94.31 95 THR A N 1
ATOM 738 C CA . THR A 1 95 ? -14.531 -21.5 1.07 1 94.31 95 THR A CA 1
ATOM 739 C C . THR A 1 95 ? -13.531 -22.188 0.143 1 94.31 95 THR A C 1
ATOM 741 O O . THR A 1 95 ? -12.461 -22.609 0.579 1 94.31 95 THR A O 1
ATOM 744 N N . SER A 1 96 ? -14.047 -22.328 -1.085 1 94.38 96 SER A N 1
ATOM 745 C CA . SER A 1 96 ? -13.094 -22.734 -2.113 1 94.38 96 SER A CA 1
ATOM 746 C C . SER A 1 96 ? -11.977 -21.719 -2.266 1 94.38 96 SER A C 1
ATOM 748 O O . SER A 1 96 ? -12.203 -20.516 -2.129 1 94.38 96 SER A O 1
ATOM 750 N N . ILE A 1 97 ? -10.836 -22.234 -2.613 1 90.62 97 ILE A N 1
ATOM 751 C CA . ILE A 1 97 ? -9.656 -21.391 -2.73 1 90.62 97 ILE A CA 1
ATOM 752 C C . ILE A 1 97 ? -9.883 -20.344 -3.809 1 90.62 97 ILE A C 1
ATOM 754 O O . ILE A 1 97 ? -9.391 -19.203 -3.695 1 90.62 97 ILE A O 1
ATOM 758 N N . ILE A 1 98 ? -10.656 -20.594 -4.809 1 94.38 98 ILE A N 1
ATOM 759 C CA . ILE A 1 98 ? -10.805 -19.703 -5.953 1 94.38 98 ILE A CA 1
ATOM 760 C C . ILE A 1 98 ? -12.023 -18.812 -5.754 1 94.38 98 ILE A C 1
ATOM 762 O O . ILE A 1 98 ? -12.352 -18 -6.625 1 94.38 98 ILE A O 1
ATOM 766 N N . SER A 1 99 ? -12.695 -18.969 -4.648 1 96.5 99 SER A N 1
ATOM 767 C CA . SER A 1 99 ? -13.859 -18.125 -4.387 1 96.5 99 SER A CA 1
ATOM 768 C C . SER A 1 99 ? -13.469 -16.672 -4.234 1 96.5 99 SER A C 1
ATOM 770 O O . SER A 1 99 ? -12.578 -16.328 -3.453 1 96.5 99 SER A O 1
ATOM 772 N N . PRO A 1 100 ? -14.219 -15.742 -4.938 1 97.12 100 PRO A N 1
ATOM 773 C CA . PRO A 1 100 ? -13.906 -14.312 -4.816 1 97.12 100 PRO A CA 1
ATOM 774 C C . PRO A 1 100 ? -14.156 -13.773 -3.412 1 97.12 100 PRO A C 1
ATOM 776 O O . PRO A 1 100 ? -13.625 -12.711 -3.055 1 97.12 100 PRO A O 1
ATOM 779 N N . VAL A 1 101 ? -14.938 -14.508 -2.617 1 97.75 101 VAL A N 1
ATOM 780 C CA . VAL A 1 101 ? -15.25 -14.07 -1.261 1 97.75 101 VAL A CA 1
ATOM 781 C C . VAL A 1 101 ? -13.961 -13.969 -0.442 1 97.75 101 VAL A C 1
ATOM 783 O O . VAL A 1 101 ? -13.852 -13.133 0.455 1 97.75 101 VAL A O 1
ATOM 786 N N . ASN A 1 102 ? -12.938 -14.844 -0.778 1 96.56 102 ASN A N 1
ATOM 787 C CA . ASN A 1 102 ? -11.648 -14.797 -0.094 1 96.56 102 ASN A CA 1
ATOM 788 C C . ASN A 1 102 ? -10.992 -13.43 -0.238 1 96.56 102 ASN A C 1
ATOM 790 O O . ASN A 1 102 ? -10.531 -12.844 0.748 1 96.56 102 ASN A O 1
ATOM 794 N N . VAL A 1 103 ? -11.023 -12.891 -1.471 1 97.62 103 VAL A N 1
ATOM 795 C CA . VAL A 1 103 ? -10.391 -11.617 -1.781 1 97.62 103 VAL A CA 1
ATOM 796 C C . VAL A 1 103 ? -11.234 -10.469 -1.222 1 97.62 103 VAL A C 1
ATOM 798 O O . VAL A 1 103 ? -10.703 -9.531 -0.63 1 97.62 103 VAL A O 1
ATOM 801 N N . LEU A 1 104 ? -12.547 -10.57 -1.295 1 98.56 104 LEU A N 1
ATOM 802 C CA . LEU A 1 104 ? -13.453 -9.539 -0.816 1 98.56 104 LEU A CA 1
ATOM 803 C C . LEU A 1 104 ? -13.297 -9.328 0.687 1 98.56 104 LEU A C 1
ATOM 805 O O . LEU A 1 104 ? -13.18 -8.195 1.154 1 98.56 104 LEU A O 1
ATOM 809 N N . VAL A 1 105 ? -13.258 -10.375 1.417 1 98 105 VAL A N 1
ATOM 810 C CA . VAL A 1 105 ? -13.188 -10.289 2.871 1 98 105 VAL A CA 1
ATOM 811 C C . VAL A 1 105 ? -11.805 -9.781 3.287 1 98 105 VAL A C 1
ATOM 813 O O . VAL A 1 105 ? -11.688 -8.898 4.137 1 98 105 VAL A O 1
ATOM 816 N N . ALA A 1 106 ? -10.773 -10.359 2.688 1 96.62 106 ALA A N 1
ATOM 817 C CA . ALA A 1 106 ? -9.414 -9.953 3.014 1 96.62 106 ALA A CA 1
ATOM 818 C C . ALA A 1 106 ? -9.211 -8.461 2.75 1 96.62 106 ALA A C 1
ATOM 820 O O . ALA A 1 106 ? -8.664 -7.742 3.592 1 96.62 106 ALA A O 1
ATOM 821 N N . LEU A 1 107 ? -9.68 -7.992 1.601 1 97.56 107 LEU A N 1
ATOM 822 C CA . LEU A 1 107 ? -9.484 -6.594 1.235 1 97.56 107 LEU A CA 1
ATOM 823 C C . LEU A 1 107 ? -10.383 -5.68 2.062 1 97.56 107 LEU A C 1
ATOM 825 O O . LEU A 1 107 ? -10.062 -4.512 2.275 1 97.56 107 LEU A O 1
ATOM 829 N N . THR A 1 108 ? -11.508 -6.18 2.547 1 97.94 108 THR A N 1
ATOM 830 C CA . THR A 1 108 ? -12.32 -5.426 3.492 1 97.94 108 THR A CA 1
ATOM 831 C C . THR A 1 108 ? -11.57 -5.199 4.797 1 97.94 108 THR A C 1
ATOM 833 O O . THR A 1 108 ? -11.547 -4.086 5.324 1 97.94 108 THR A O 1
ATOM 836 N N . ILE A 1 109 ? -10.938 -6.223 5.27 1 95.81 109 ILE A N 1
ATOM 837 C CA . ILE A 1 109 ? -10.141 -6.141 6.488 1 95.81 109 ILE A CA 1
ATOM 838 C C . ILE A 1 109 ? -9 -5.148 6.289 1 95.81 109 ILE A C 1
ATOM 840 O O . ILE A 1 109 ? -8.742 -4.309 7.156 1 95.81 109 ILE A O 1
ATOM 844 N N . TYR A 1 110 ? -8.383 -5.258 5.16 1 94.44 110 TYR A N 1
ATOM 845 C CA . TYR A 1 110 ? -7.289 -4.344 4.848 1 94.44 110 TYR A CA 1
ATOM 846 C C . TYR A 1 110 ? -7.785 -2.9 4.801 1 94.44 110 TYR A C 1
ATOM 848 O O . TYR A 1 110 ? -7.109 -1.991 5.289 1 94.44 110 TYR A O 1
ATOM 856 N N . THR A 1 111 ? -8.883 -2.727 4.148 1 96.62 111 THR A N 1
ATOM 857 C CA . THR A 1 111 ? -9.469 -1.396 4.086 1 96.62 111 THR A CA 1
ATOM 858 C C . THR A 1 111 ? -9.773 -0.869 5.484 1 96.62 111 THR A C 1
ATOM 860 O O . THR A 1 111 ? -9.508 0.298 5.785 1 96.62 111 THR A O 1
ATOM 863 N N . MET A 1 112 ? -10.297 -1.708 6.328 1 96.56 112 MET A N 1
ATOM 864 C CA . MET A 1 112 ? -10.562 -1.291 7.703 1 96.56 112 MET A CA 1
ATOM 865 C C . MET A 1 112 ? -9.273 -0.896 8.414 1 96.56 112 MET A C 1
ATOM 867 O O . MET A 1 112 ? -9.242 0.099 9.141 1 96.56 112 MET A O 1
ATOM 871 N N . ALA A 1 113 ? -8.312 -1.69 8.211 1 93.19 113 ALA A N 1
ATOM 872 C CA . ALA A 1 113 ? -7.02 -1.41 8.836 1 93.19 113 ALA A CA 1
ATOM 873 C C . ALA A 1 113 ? -6.531 -0.011 8.469 1 93.19 113 ALA A C 1
ATOM 875 O O . ALA A 1 113 ? -5.992 0.704 9.32 1 93.19 113 ALA A O 1
ATOM 876 N N . LEU A 1 114 ? -6.723 0.402 7.277 1 91.12 114 LEU A N 1
ATOM 877 C CA . LEU A 1 114 ? -6.281 1.709 6.801 1 91.12 114 LEU A CA 1
ATOM 878 C C . LEU A 1 114 ? -7.262 2.799 7.219 1 91.12 114 LEU A C 1
ATOM 880 O O . LEU A 1 114 ? -6.852 3.871 7.668 1 91.12 114 LEU A O 1
ATOM 884 N N . MET A 1 115 ? -8.492 2.49 7.203 1 95.69 115 MET A N 1
ATOM 885 C CA . MET A 1 115 ? -9.531 3.514 7.324 1 95.69 115 MET A CA 1
ATOM 886 C C . MET A 1 115 ? -9.812 3.828 8.789 1 95.69 115 MET A C 1
ATOM 888 O O . MET A 1 115 ? -10.312 4.91 9.109 1 95.69 115 MET A O 1
ATOM 892 N N . VAL A 1 116 ? -9.547 2.93 9.68 1 95.38 116 VAL A N 1
ATOM 893 C CA . VAL A 1 116 ? -9.797 3.211 11.086 1 95.38 116 VAL A CA 1
ATOM 894 C C . VAL A 1 116 ? -8.898 4.355 11.555 1 95.38 116 VAL A C 1
ATOM 896 O O . VAL A 1 116 ? -9.367 5.312 12.172 1 95.38 116 VAL A O 1
ATOM 899 N N . ARG A 1 117 ? -7.695 4.246 11.227 1 89.44 117 ARG A N 1
ATOM 900 C CA . ARG A 1 117 ? -6.785 5.32 11.609 1 89.44 117 ARG A CA 1
ATOM 901 C C . ARG A 1 117 ? -7.172 6.633 10.93 1 89.44 117 ARG A C 1
ATOM 903 O O . ARG A 1 117 ? -7.223 7.68 11.578 1 89.44 117 ARG A O 1
ATOM 910 N N . SER A 1 118 ? -7.453 6.574 9.664 1 92.31 118 SER A N 1
ATOM 911 C CA . SER A 1 118 ? -7.871 7.766 8.93 1 92.31 118 SER A CA 1
ATOM 912 C C . SER A 1 118 ? -9.172 8.336 9.492 1 92.31 118 SER A C 1
ATOM 914 O O . SER A 1 118 ? -9.344 9.555 9.555 1 92.31 118 SER A O 1
ATOM 916 N N . GLY A 1 119 ? -10.023 7.457 9.883 1 95.75 119 GLY A N 1
ATOM 917 C CA . GLY A 1 119 ? -11.281 7.879 10.469 1 95.75 119 GLY A CA 1
ATOM 918 C C . GLY A 1 119 ? -11.117 8.57 11.812 1 95.75 119 GLY A C 1
ATOM 919 O O . GLY A 1 119 ? -11.758 9.586 12.07 1 95.75 119 GLY A O 1
ATOM 920 N N . VAL A 1 120 ? -10.273 8.031 12.625 1 93.5 120 VAL A N 1
ATOM 921 C CA . VAL A 1 120 ? -9.992 8.656 13.914 1 93.5 120 VAL A CA 1
ATOM 922 C C . VAL A 1 120 ? -9.438 10.062 13.695 1 93.5 120 VAL A C 1
ATOM 924 O O . VAL A 1 120 ? -9.883 11.016 14.344 1 93.5 120 VAL A O 1
ATOM 927 N N . ASP A 1 121 ? -8.523 10.18 12.75 1 89.75 121 ASP A N 1
ATOM 928 C CA . ASP A 1 121 ? -7.973 11.492 12.422 1 89.75 121 ASP A CA 1
ATOM 929 C C . ASP A 1 121 ? -9.062 12.43 11.914 1 89.75 121 ASP A C 1
ATOM 931 O O . ASP A 1 121 ? -9.078 13.617 12.258 1 89.75 121 ASP A O 1
ATOM 935 N N . ALA A 1 122 ? -9.898 11.906 11.086 1 94.38 122 ALA A N 1
ATOM 936 C CA . ALA A 1 122 ? -10.984 12.703 10.508 1 94.38 122 ALA A CA 1
ATOM 937 C C . ALA A 1 122 ? -11.93 13.211 11.594 1 94.38 122 ALA A C 1
ATOM 939 O O . ALA A 1 122 ? -12.281 14.391 11.609 1 94.38 122 ALA A O 1
ATOM 940 N N . PHE A 1 123 ? -12.273 12.43 12.523 1 94.88 123 PHE A N 1
ATOM 941 C CA . PHE A 1 123 ? -13.211 12.82 13.578 1 94.88 123 PHE A CA 1
ATOM 942 C C . PHE A 1 123 ? -12.539 13.742 14.586 1 94.88 123 PHE A C 1
ATOM 944 O O . PHE A 1 123 ? -13.172 14.633 15.148 1 94.88 123 PHE A O 1
ATOM 951 N N . ASN A 1 124 ? -11.281 13.523 14.766 1 92.06 124 ASN A N 1
ATOM 952 C CA . ASN A 1 124 ? -10.531 14.406 15.656 1 92.06 124 ASN A CA 1
ATOM 953 C C . ASN A 1 124 ? -10.391 15.805 15.07 1 92.06 124 ASN A C 1
ATOM 955 O O . ASN A 1 124 ? -10.188 16.781 15.805 1 92.06 124 ASN A O 1
ATOM 959 N N . ALA A 1 125 ? -10.516 15.836 13.812 1 90.19 125 ALA A N 1
ATOM 960 C CA . ALA A 1 125 ? -10.375 17.125 13.148 1 90.19 125 ALA A CA 1
ATOM 961 C C . ALA A 1 125 ? -11.648 17.953 13.273 1 90.19 125 ALA A C 1
ATOM 963 O O . ALA A 1 125 ? -11.648 19.156 13.008 1 90.19 125 ALA A O 1
ATOM 964 N N . VAL A 1 126 ? -12.727 17.375 13.719 1 93.44 126 VAL A N 1
ATOM 965 C CA . VAL A 1 126 ? -14 18.078 13.891 1 93.44 126 VAL A CA 1
ATOM 966 C C . VAL A 1 126 ? -14 18.828 15.219 1 93.44 126 VAL A C 1
ATOM 968 O O . VAL A 1 126 ? -13.797 18.234 16.281 1 93.44 126 VAL A O 1
ATOM 971 N N . PRO A 1 127 ? -14.227 20.078 15.148 1 93.25 127 PRO A N 1
ATOM 972 C CA . PRO A 1 127 ? -14.242 20.844 16.406 1 93.25 127 PRO A CA 1
ATOM 973 C C . PRO A 1 127 ? -15.336 20.375 17.359 1 93.25 127 PRO A C 1
ATOM 975 O O . PRO A 1 127 ? -16.516 20.312 16.984 1 93.25 127 PRO A O 1
ATOM 978 N N . GLU A 1 128 ? -14.938 20.141 18.469 1 90.56 128 GLU A N 1
ATOM 979 C CA . GLU A 1 128 ? -15.844 19.609 19.469 1 90.56 128 GLU A CA 1
ATOM 980 C C . GLU A 1 128 ? -16.984 20.578 19.766 1 90.56 128 GLU A C 1
ATOM 982 O O . GLU A 1 128 ? -18.109 20.156 20.016 1 90.56 128 GLU A O 1
ATOM 987 N N . HIS A 1 129 ? -16.641 21.812 19.797 1 93.19 129 HIS A N 1
ATOM 988 C CA . HIS A 1 129 ? -17.625 22.812 20.156 1 93.19 129 HIS A CA 1
ATOM 989 C C . HIS A 1 129 ? -18.766 22.875 19.156 1 93.19 129 HIS A C 1
ATOM 991 O O . HIS A 1 129 ? -19.891 23.203 19.5 1 93.19 129 HIS A O 1
ATOM 997 N N . VAL A 1 130 ? -18.516 22.469 17.922 1 94.38 130 VAL A N 1
ATOM 998 C CA . VAL A 1 130 ? -19.547 22.469 16.891 1 94.38 130 VAL A CA 1
ATOM 999 C C . VAL A 1 130 ? -20.531 21.328 17.141 1 94.38 130 VAL A C 1
ATOM 1001 O O . VAL A 1 130 ? -21.734 21.5 17.031 1 94.38 130 VAL A O 1
ATOM 1004 N N . VAL A 1 131 ? -20 20.281 17.562 1 92.81 131 VAL A N 1
ATOM 1005 C CA . VAL A 1 131 ? -20.844 19.109 17.859 1 92.81 131 VAL A CA 1
ATOM 1006 C C . VAL A 1 131 ? -21.641 19.375 19.141 1 92.81 131 VAL A C 1
ATOM 1008 O O . VAL A 1 131 ? -22.828 19.062 19.203 1 92.81 131 VAL A O 1
ATOM 1011 N N . GLU A 1 132 ? -21.031 19.969 20.016 1 92.25 132 GLU A N 1
ATOM 1012 C CA . GLU A 1 132 ? -21.688 20.297 21.281 1 92.25 132 GLU A CA 1
ATOM 1013 C C . GLU A 1 132 ? -22.812 21.328 21.062 1 92.25 132 GLU A C 1
ATOM 1015 O O . GLU A 1 132 ? -23.859 21.234 21.688 1 92.25 132 GLU A O 1
ATOM 1020 N N . SER A 1 133 ? -22.484 22.234 20.25 1 95.69 133 SER A N 1
ATOM 1021 C CA . SER A 1 133 ? -23.484 23.25 19.938 1 95.69 133 SER A CA 1
ATOM 1022 C C . SER A 1 133 ? -24.734 22.625 19.312 1 95.69 133 SER A C 1
ATOM 1024 O O . SER A 1 133 ? -25.859 23.031 19.609 1 95.69 133 SER A O 1
ATOM 1026 N N . SER A 1 134 ? -24.5 21.672 18.453 1 94.94 134 SER A N 1
ATOM 1027 C CA . SER A 1 134 ? -25.641 20.984 17.844 1 94.94 134 SER A CA 1
ATOM 1028 C C . SER A 1 134 ? -26.484 20.266 18.891 1 94.94 134 SER A C 1
ATOM 1030 O O . SER A 1 134 ? -27.703 20.234 18.797 1 94.94 134 SER A O 1
ATOM 1032 N N . ARG A 1 135 ? -25.891 19.781 19.875 1 92.62 135 ARG A N 1
ATOM 1033 C CA . ARG A 1 135 ? -26.594 19.094 20.953 1 92.62 135 ARG A CA 1
ATOM 1034 C C . ARG A 1 135 ? -27.375 20.094 21.812 1 92.62 135 ARG A C 1
ATOM 1036 O O . ARG A 1 135 ? -28.484 19.797 22.266 1 92.62 135 ARG A O 1
ATOM 1043 N N . ALA A 1 136 ? -26.781 21.156 22 1 95.38 136 ALA A N 1
ATOM 1044 C CA . ALA A 1 136 ? -27.438 22.219 22.75 1 95.38 136 ALA A CA 1
ATOM 1045 C C . ALA A 1 136 ? -28.688 22.719 22.016 1 95.38 136 ALA A C 1
ATOM 1047 O O . ALA A 1 136 ? -29.656 23.172 22.656 1 95.38 136 ALA A O 1
ATOM 1048 N N . LEU A 1 137 ? -28.672 22.578 20.75 1 96.56 137 LEU A N 1
ATOM 1049 C CA . LEU A 1 137 ? -29.797 22.984 19.922 1 96.56 137 LEU A CA 1
ATOM 1050 C C . LEU A 1 137 ? -30.859 21.891 19.875 1 96.56 137 LEU A C 1
ATOM 1052 O O . LEU A 1 137 ? -31.891 22.062 19.203 1 96.56 137 LEU A O 1
ATOM 1056 N N . GLY A 1 138 ? -30.578 20.75 20.531 1 95.69 138 GLY A N 1
ATOM 1057 C CA . GLY A 1 138 ? -31.594 19.734 20.641 1 95.69 138 GLY A CA 1
ATOM 1058 C C . GLY A 1 138 ? -31.391 18.562 19.703 1 95.69 138 GLY A C 1
ATOM 1059 O O . GLY A 1 138 ? -32.219 17.672 19.594 1 95.69 138 GLY A O 1
ATOM 1060 N N . TYR A 1 139 ? -30.25 18.578 19.047 1 96.5 139 TYR A N 1
ATOM 1061 C CA . TYR A 1 139 ? -29.984 17.453 18.156 1 96.5 139 TYR A CA 1
ATOM 1062 C C . TYR A 1 139 ? -29.828 16.156 18.953 1 96.5 139 TYR A C 1
ATOM 1064 O O . TYR A 1 139 ? -29.172 16.141 20 1 96.5 139 TYR A O 1
ATOM 1072 N N . THR A 1 140 ? -30.438 15.094 18.438 1 96.69 140 THR A N 1
ATOM 1073 C CA . THR A 1 140 ? -30.125 13.773 18.953 1 96.69 140 THR A CA 1
ATOM 1074 C C . THR A 1 140 ? -28.719 13.344 18.547 1 96.69 140 THR A C 1
ATOM 1076 O O . THR A 1 140 ? -28.141 13.898 17.609 1 96.69 140 THR A O 1
ATOM 1079 N N . PRO A 1 141 ? -28.203 12.398 19.219 1 93.19 141 PRO A N 1
ATOM 1080 C CA . PRO A 1 141 ? -26.859 11.938 18.859 1 93.19 141 PRO A CA 1
ATOM 1081 C C . PRO A 1 141 ? -26.766 11.477 17.406 1 93.19 141 PRO A C 1
ATOM 1083 O O . PRO A 1 141 ? -25.781 11.773 16.719 1 93.19 141 PRO A O 1
ATOM 1086 N N . ALA A 1 142 ? -27.719 10.812 16.922 1 95.94 142 ALA A N 1
ATOM 1087 C CA . ALA A 1 142 ? -27.719 10.336 15.547 1 95.94 142 ALA A CA 1
ATOM 1088 C C . ALA A 1 142 ? -27.828 11.492 14.562 1 95.94 142 ALA A C 1
ATOM 1090 O O . ALA A 1 142 ? -27.141 11.5 13.531 1 95.94 142 ALA A O 1
ATOM 1091 N N . ARG A 1 143 ? -28.625 12.43 14.914 1 96.31 143 ARG A N 1
ATOM 1092 C CA . ARG A 1 143 ? -28.766 13.594 14.055 1 96.31 143 ARG A CA 1
ATOM 1093 C C . ARG A 1 143 ? -27.484 14.414 14.016 1 96.31 143 ARG A C 1
ATOM 1095 O O . ARG A 1 143 ? -27.047 14.859 12.945 1 96.31 143 ARG A O 1
ATOM 1102 N N . ALA A 1 144 ? -26.906 14.641 15.203 1 95.94 144 ALA A N 1
ATOM 1103 C CA . ALA A 1 144 ? -25.641 15.367 15.281 1 95.94 144 ALA A CA 1
ATOM 1104 C C . ALA A 1 144 ? -24.562 14.664 14.477 1 95.94 144 ALA A C 1
ATOM 1106 O O . ALA A 1 144 ? -23.75 15.32 13.805 1 95.94 144 ALA A O 1
ATOM 1107 N N . PHE A 1 145 ? -24.625 13.375 14.508 1 95.75 145 PHE A N 1
ATOM 1108 C CA . PHE A 1 145 ? -23.625 12.602 13.789 1 95.75 145 PHE A CA 1
ATOM 1109 C C . PHE A 1 145 ? -23.781 12.766 12.281 1 95.75 145 PHE A C 1
ATOM 1111 O O . PHE A 1 145 ? -22.828 13.109 11.578 1 95.75 145 PHE A O 1
ATOM 1118 N N . PHE A 1 146 ? -24.906 12.57 11.742 1 95.62 146 PHE A N 1
ATOM 1119 C CA . PHE A 1 146 ? -25.125 12.469 10.305 1 95.62 146 PHE A CA 1
ATOM 1120 C C . PHE A 1 146 ? -25.172 13.852 9.664 1 95.62 146 PHE A C 1
ATOM 1122 O O . PHE A 1 146 ? -24.844 14 8.484 1 95.62 146 PHE A O 1
ATOM 1129 N N . THR A 1 147 ? -25.422 14.914 10.508 1 95.38 147 THR A N 1
ATOM 1130 C CA . THR A 1 147 ? -25.656 16.219 9.883 1 95.38 147 THR A CA 1
ATOM 1131 C C . THR A 1 147 ? -24.516 17.188 10.219 1 95.38 147 THR A C 1
ATOM 1133 O O . THR A 1 147 ? -24.359 18.203 9.555 1 95.38 147 THR A O 1
ATOM 1136 N N . VAL A 1 148 ? -23.719 16.875 11.219 1 95.44 148 VAL A N 1
ATOM 1137 C CA . VAL A 1 148 ? -22.672 17.812 11.625 1 95.44 148 VAL A CA 1
ATOM 1138 C C . VAL A 1 148 ? -21.312 17.109 11.594 1 95.44 148 VAL A C 1
ATOM 1140 O O . VAL A 1 148 ? -20.484 17.375 10.711 1 95.44 148 VAL A O 1
ATOM 1143 N N . GLU A 1 149 ? -21.219 16.047 12.391 1 95.56 149 GLU A N 1
ATOM 1144 C CA . GLU A 1 149 ? -19.922 15.406 12.625 1 95.56 149 GLU A CA 1
ATOM 1145 C C . GLU A 1 149 ? -19.406 14.742 11.352 1 95.56 149 GLU A C 1
ATOM 1147 O O . GLU A 1 149 ? -18.281 15.016 10.914 1 95.56 149 GLU A O 1
ATOM 1152 N N . LEU A 1 150 ? -20.25 13.953 10.719 1 95.56 150 LEU A N 1
ATOM 1153 C CA . LEU A 1 150 ? -19.828 13.18 9.562 1 95.56 150 LEU A CA 1
ATOM 1154 C C . LEU A 1 150 ? -19.531 14.094 8.375 1 95.56 150 LEU A C 1
ATOM 1156 O O . LEU A 1 150 ? -18.469 13.977 7.746 1 95.56 150 LEU A O 1
ATOM 1160 N N . PRO A 1 151 ? -20.406 15.047 8.125 1 94.12 151 PRO A N 1
ATOM 1161 C CA . PRO A 1 151 ? -20.109 15.953 7.008 1 94.12 151 PRO A CA 1
ATOM 1162 C C . PRO A 1 151 ? -18.812 16.734 7.215 1 94.12 151 PRO A C 1
ATOM 1164 O O . PRO A 1 151 ? -18.062 16.953 6.262 1 94.12 151 PRO A O 1
ATOM 1167 N N . LEU A 1 152 ? -18.531 17.141 8.445 1 93.75 152 LEU A N 1
ATOM 1168 C CA . LEU A 1 152 ? -17.328 17.906 8.734 1 93.75 152 LEU A CA 1
ATOM 1169 C C . LEU A 1 152 ? -16.078 17.031 8.656 1 93.75 152 LEU A C 1
ATOM 1171 O O . LEU A 1 152 ? -14.977 17.531 8.43 1 93.75 152 LEU A O 1
ATOM 1175 N N . ALA A 1 153 ? -16.266 15.742 8.773 1 95.19 153 ALA A N 1
ATOM 1176 C CA . ALA A 1 153 ? -15.148 14.812 8.75 1 95.19 153 ALA A CA 1
ATOM 1177 C C . ALA A 1 153 ? -14.859 14.336 7.324 1 95.19 153 ALA A C 1
ATOM 1179 O O . ALA A 1 153 ? -13.812 13.742 7.062 1 95.19 153 ALA A O 1
ATOM 1180 N N . LEU A 1 154 ? -15.734 14.594 6.41 1 94.19 154 LEU A N 1
ATOM 1181 C CA . LEU A 1 154 ? -15.727 13.984 5.086 1 94.19 154 LEU A CA 1
ATOM 1182 C C . LEU A 1 154 ? -14.453 14.352 4.328 1 94.19 154 LEU A C 1
ATOM 1184 O O . LEU A 1 154 ? -13.836 13.492 3.686 1 94.19 154 LEU A O 1
ATOM 1188 N N . PRO A 1 155 ? -13.992 15.555 4.445 1 90.81 155 PRO A N 1
ATOM 1189 C CA . PRO A 1 155 ? -12.797 15.898 3.674 1 90.81 155 PRO A CA 1
ATOM 1190 C C . PRO A 1 155 ? -11.586 15.047 4.062 1 90.81 155 PRO A C 1
ATOM 1192 O O . PRO A 1 155 ? -10.906 14.5 3.189 1 90.81 155 PRO A O 1
ATOM 1195 N N . VAL A 1 156 ? -11.414 14.906 5.281 1 90.06 156 VAL A N 1
ATOM 1196 C CA . VAL A 1 156 ? -10.289 14.117 5.773 1 90.06 156 VAL A CA 1
ATOM 1197 C C . VAL A 1 156 ? -10.539 12.633 5.504 1 90.06 156 VAL A C 1
ATOM 1199 O O . VAL A 1 156 ? -9.617 11.891 5.176 1 90.06 156 VAL A O 1
ATOM 1202 N N . LEU A 1 157 ? -11.742 12.234 5.605 1 95.69 157 LEU A N 1
ATOM 1203 C CA . LEU A 1 157 ? -12.102 10.844 5.332 1 95.69 157 LEU A CA 1
ATOM 1204 C C . LEU A 1 157 ? -11.797 10.477 3.883 1 95.69 157 LEU A C 1
ATOM 1206 O O . LEU A 1 157 ? -11.352 9.367 3.6 1 95.69 157 LEU A O 1
ATOM 1210 N N . PHE A 1 158 ? -12.008 11.398 3.006 1 95.5 158 PHE A N 1
ATOM 1211 C CA . PHE A 1 158 ? -11.82 11.125 1.586 1 95.5 158 PHE A CA 1
ATOM 1212 C C . PHE A 1 158 ? -10.352 10.914 1.26 1 95.5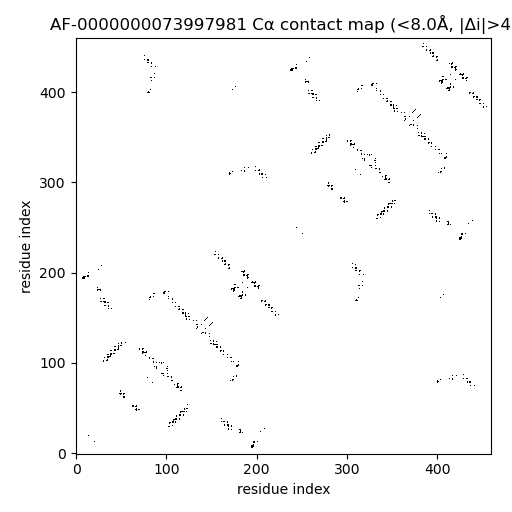 158 PHE A C 1
ATOM 1214 O O . PHE A 1 158 ? -10.008 10.125 0.371 1 95.5 158 PHE A O 1
ATOM 1221 N N . ALA A 1 159 ? -9.469 11.594 1.973 1 90.19 159 ALA A N 1
ATOM 1222 C CA . ALA A 1 159 ? -8.039 11.344 1.771 1 90.19 159 ALA A CA 1
ATOM 1223 C C . ALA A 1 159 ? -7.684 9.898 2.078 1 90.19 159 ALA A C 1
ATOM 1225 O O . ALA A 1 159 ? -6.934 9.266 1.334 1 90.19 159 ALA A O 1
ATOM 1226 N N . GLY A 1 160 ? -8.266 9.391 3.088 1 92.31 160 GLY A N 1
ATOM 1227 C CA . GLY A 1 160 ? -8.062 7.992 3.443 1 92.31 160 GLY A CA 1
ATOM 1228 C C . GLY A 1 160 ? -8.688 7.031 2.455 1 92.31 160 GLY A C 1
ATOM 1229 O O . GLY A 1 160 ? -8.086 6.008 2.107 1 92.31 160 GLY A O 1
ATOM 1230 N N . ILE A 1 161 ? -9.828 7.387 2.006 1 96.88 161 ILE A N 1
ATOM 1231 C CA . ILE A 1 161 ? -10.547 6.535 1.057 1 96.88 161 ILE A CA 1
ATOM 1232 C C . ILE A 1 161 ? -9.75 6.441 -0.245 1 96.88 161 ILE A C 1
ATOM 1234 O O . ILE A 1 161 ? -9.688 5.375 -0.864 1 96.88 161 ILE A O 1
ATOM 1238 N N . ARG A 1 162 ? -9.195 7.531 -0.646 1 93.69 162 ARG A N 1
ATOM 1239 C CA . ARG A 1 162 ? -8.398 7.535 -1.866 1 93.69 162 ARG A CA 1
ATOM 1240 C C . ARG A 1 162 ? -7.199 6.602 -1.739 1 93.69 162 ARG A C 1
ATOM 1242 O O . ARG A 1 162 ? -6.934 5.797 -2.635 1 93.69 162 ARG A O 1
ATOM 1249 N N . VAL A 1 163 ? -6.547 6.641 -0.636 1 88.06 163 VAL A N 1
ATOM 1250 C CA . VAL A 1 163 ? -5.395 5.781 -0.392 1 88.06 163 VAL A CA 1
ATOM 1251 C C . VAL A 1 163 ? -5.836 4.32 -0.358 1 88.06 163 VAL A C 1
ATOM 1253 O O . VAL A 1 163 ? -5.227 3.465 -1.005 1 88.06 163 VAL A O 1
ATOM 1256 N N . ALA A 1 164 ? -6.887 4.035 0.329 1 93.94 164 ALA A N 1
ATOM 1257 C CA . ALA A 1 164 ? -7.406 2.674 0.449 1 93.94 164 ALA A CA 1
ATOM 1258 C C . ALA A 1 164 ? -7.832 2.127 -0.911 1 93.94 164 ALA A C 1
ATOM 1260 O O . ALA A 1 164 ? -7.598 0.956 -1.216 1 93.94 164 ALA A O 1
ATOM 1261 N N . THR A 1 165 ? -8.461 2.99 -1.659 1 96.56 165 THR A N 1
ATOM 1262 C CA . THR A 1 165 ? -8.977 2.564 -2.955 1 96.56 165 THR A CA 1
ATOM 1263 C C . THR A 1 165 ? -7.832 2.188 -3.895 1 96.56 165 THR A C 1
ATOM 1265 O O . THR A 1 165 ? -7.852 1.117 -4.508 1 96.56 165 THR A O 1
ATOM 1268 N N . VAL A 1 166 ? -6.875 2.994 -4.004 1 92 166 VAL A N 1
ATOM 1269 C CA . VAL A 1 166 ? -5.742 2.725 -4.879 1 92 166 VAL A CA 1
ATOM 1270 C C . VAL A 1 166 ? -5.008 1.472 -4.406 1 92 166 VAL A C 1
ATOM 1272 O O . VAL A 1 166 ? -4.668 0.604 -5.211 1 92 166 VAL A O 1
ATOM 1275 N N . ALA A 1 167 ? -4.816 1.347 -3.121 1 90.56 167 ALA A N 1
ATOM 1276 C CA . ALA A 1 167 ? -4.156 0.176 -2.545 1 90.56 167 ALA A CA 1
ATOM 1277 C C . ALA A 1 167 ? -4.941 -1.098 -2.85 1 90.56 167 ALA A C 1
ATOM 1279 O O . ALA A 1 167 ? -4.359 -2.113 -3.238 1 90.56 167 ALA A O 1
ATOM 1280 N N . ASN A 1 168 ? -6.242 -1.031 -2.645 1 95.56 168 ASN A N 1
ATOM 1281 C CA . ASN A 1 168 ? -7.082 -2.197 -2.9 1 95.56 168 ASN A CA 1
ATOM 1282 C C . ASN A 1 168 ? -7.027 -2.615 -4.367 1 95.56 168 ASN A C 1
ATOM 1284 O O . ASN A 1 168 ? -6.902 -3.803 -4.672 1 95.56 168 ASN A O 1
ATOM 1288 N N . ILE A 1 169 ? -7.203 -1.642 -5.203 1 96.12 169 ILE A N 1
ATOM 1289 C CA . ILE A 1 169 ? -7.18 -1.944 -6.629 1 96.12 169 ILE A CA 1
ATOM 1290 C C . ILE A 1 169 ? -5.859 -2.621 -6.992 1 96.12 169 ILE A C 1
ATOM 1292 O O . ILE A 1 169 ? -5.836 -3.58 -7.766 1 96.12 169 ILE A O 1
ATOM 1296 N N . ALA A 1 170 ? -4.797 -2.205 -6.453 1 92.62 170 ALA A N 1
ATOM 1297 C CA . ALA A 1 170 ? -3.502 -2.834 -6.695 1 92.62 170 ALA A CA 1
ATOM 1298 C C . ALA A 1 170 ? -3.465 -4.25 -6.129 1 92.62 170 ALA A C 1
ATOM 1300 O O . ALA A 1 170 ? -2.996 -5.18 -6.789 1 92.62 170 ALA A O 1
ATOM 1301 N N . MET A 1 171 ? -4.023 -4.441 -4.969 1 93.94 171 MET A N 1
ATOM 1302 C CA . MET A 1 171 ? -3.92 -5.707 -4.25 1 93.94 171 MET A CA 1
ATOM 1303 C C . MET A 1 171 ? -4.828 -6.766 -4.871 1 93.94 171 MET A C 1
ATOM 1305 O O . MET A 1 171 ? -4.586 -7.965 -4.719 1 93.94 171 MET A O 1
ATOM 1309 N N . VAL A 1 172 ? -5.867 -6.348 -5.547 1 97.31 172 VAL A N 1
ATOM 1310 C CA . VAL A 1 172 ? -6.75 -7.289 -6.227 1 97.31 172 VAL A CA 1
ATOM 1311 C C . VAL A 1 172 ? -5.934 -8.203 -7.141 1 97.31 172 VAL A C 1
ATOM 1313 O O . VAL A 1 172 ? -6.219 -9.398 -7.254 1 97.31 172 VAL A O 1
ATOM 1316 N N . SER A 1 173 ? -4.953 -7.637 -7.77 1 96.19 173 SER A N 1
ATOM 1317 C CA . SER A 1 173 ? -4.141 -8.391 -8.719 1 96.19 173 SER A CA 1
ATOM 1318 C C . SER A 1 173 ? -3.463 -9.578 -8.055 1 96.19 173 SER A C 1
ATOM 1320 O O . SER A 1 173 ? -3.234 -10.609 -8.688 1 96.19 173 SER A O 1
ATOM 1322 N N . VAL A 1 174 ? -3.213 -9.5 -6.809 1 93.25 174 VAL A N 1
ATOM 1323 C CA . VAL A 1 174 ? -2.533 -10.555 -6.062 1 93.25 174 VAL A CA 1
ATOM 1324 C C . VAL A 1 174 ? -3.463 -11.758 -5.898 1 93.25 174 VAL A C 1
ATOM 1326 O O . VAL A 1 174 ? -3.004 -12.891 -5.777 1 93.25 174 VAL A O 1
ATOM 1329 N N . GLY A 1 175 ? -4.746 -11.523 -5.938 1 95.06 175 GLY A N 1
ATOM 1330 C CA . GLY A 1 175 ? -5.719 -12.594 -5.828 1 95.06 175 GLY A CA 1
ATOM 1331 C C . GLY A 1 175 ? -5.598 -13.625 -6.934 1 95.06 175 GLY A C 1
ATOM 1332 O O . GLY A 1 175 ? -6.035 -14.766 -6.777 1 95.06 175 GLY A O 1
ATOM 1333 N N . ALA A 1 176 ? -5.035 -13.25 -8.031 1 93.81 176 ALA A N 1
ATOM 1334 C CA . ALA A 1 176 ? -4.875 -14.172 -9.156 1 93.81 176 ALA A CA 1
ATOM 1335 C C . ALA A 1 176 ? -3.963 -15.336 -8.781 1 93.81 176 ALA A C 1
ATOM 1337 O O . ALA A 1 176 ? -4.02 -16.406 -9.406 1 93.81 176 ALA A O 1
ATOM 1338 N N . VAL A 1 177 ? -3.182 -15.148 -7.797 1 88.44 177 VAL A N 1
ATOM 1339 C CA . VAL A 1 177 ? -2.244 -16.172 -7.363 1 88.44 177 VAL A CA 1
ATOM 1340 C C . VAL A 1 177 ? -3.012 -17.375 -6.809 1 88.44 177 VAL A C 1
ATOM 1342 O O . VAL A 1 177 ? -2.588 -18.531 -6.973 1 88.44 177 VAL A O 1
ATOM 1345 N N . ILE A 1 178 ? -4.129 -17.094 -6.199 1 90.88 178 ILE A N 1
ATOM 1346 C CA . ILE A 1 178 ? -4.918 -18.203 -5.672 1 90.88 178 ILE A CA 1
ATOM 1347 C C . ILE A 1 178 ? -6.035 -18.562 -6.656 1 90.88 178 ILE A C 1
ATOM 1349 O O . ILE A 1 178 ? -6.953 -19.297 -6.32 1 90.88 178 ILE A O 1
ATOM 1353 N N . GLY A 1 179 ? -6.051 -17.938 -7.805 1 94 179 GLY A N 1
ATOM 1354 C CA . GLY A 1 179 ? -6.949 -18.344 -8.875 1 94 179 GLY A CA 1
ATOM 1355 C C . GLY A 1 179 ? -8.188 -17.469 -8.977 1 94 179 GLY A C 1
ATOM 1356 O O . GLY A 1 179 ? -9.094 -17.766 -9.75 1 94 179 GLY A O 1
ATOM 1357 N N . VAL A 1 180 ? -8.258 -16.438 -8.234 1 96.81 180 VAL A N 1
ATOM 1358 C CA . VAL A 1 180 ? -9.414 -15.547 -8.328 1 96.81 180 VAL A CA 1
ATOM 1359 C C . VAL A 1 180 ? -9.266 -14.648 -9.555 1 96.81 180 VAL A C 1
ATOM 1361 O O . VAL A 1 180 ? -8.258 -13.953 -9.711 1 96.81 180 VAL A O 1
ATOM 1364 N N . SER A 1 181 ? -10.297 -14.625 -10.352 1 97.81 181 SER A N 1
ATOM 1365 C CA . SER A 1 181 ? -10.227 -13.953 -11.648 1 97.81 181 SER A CA 1
ATOM 1366 C C . SER A 1 181 ? -10.273 -12.438 -11.492 1 97.81 181 SER A C 1
ATOM 1368 O O . SER A 1 181 ? -11.172 -11.906 -10.828 1 97.81 181 SER A O 1
ATOM 1370 N N . SER A 1 182 ? -9.352 -11.75 -12.07 1 98.31 182 SER A N 1
ATOM 1371 C CA . SER A 1 182 ? -9.195 -10.297 -12.148 1 98.31 182 SER A CA 1
ATOM 1372 C C . SER A 1 182 ? -8.164 -9.906 -13.203 1 98.31 182 SER A C 1
ATOM 1374 O O . SER A 1 182 ? -7.691 -10.758 -13.961 1 98.31 182 SER A O 1
ATOM 1376 N N . LEU A 1 183 ? -7.871 -8.688 -13.328 1 98.06 183 LEU A N 1
ATOM 1377 C CA . LEU A 1 183 ? -6.824 -8.266 -14.25 1 98.06 183 LEU A CA 1
ATOM 1378 C C . LEU A 1 183 ? -5.488 -8.891 -13.883 1 98.06 183 LEU A C 1
ATOM 1380 O O . LEU A 1 183 ? -4.602 -9.016 -14.734 1 98.06 183 LEU A O 1
ATOM 1384 N N . GLY A 1 184 ? -5.336 -9.312 -12.625 1 96.25 184 GLY A N 1
ATOM 1385 C CA . GLY A 1 184 ? -4.145 -10.031 -12.203 1 96.25 184 GLY A CA 1
ATOM 1386 C C . GLY A 1 184 ? -3.961 -11.359 -12.922 1 96.25 184 GLY A C 1
ATOM 1387 O O . GLY A 1 184 ? -2.844 -11.867 -13.023 1 96.25 184 GLY A O 1
ATOM 1388 N N . THR A 1 185 ? -5.047 -11.922 -13.391 1 97 185 THR A N 1
ATOM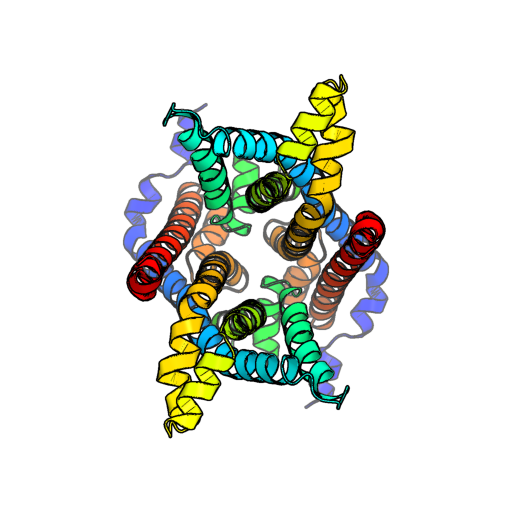 1389 C CA . THR A 1 185 ? -4.996 -13.164 -14.148 1 97 185 THR A CA 1
ATOM 1390 C C . THR A 1 185 ? -4.172 -12.984 -15.422 1 97 185 THR A C 1
ATOM 1392 O O . THR A 1 185 ? -3.506 -13.922 -15.875 1 97 185 THR A O 1
ATOM 1395 N N . LEU A 1 186 ? -4.18 -11.773 -15.953 1 96.38 186 LEU A N 1
ATOM 1396 C CA . LEU A 1 186 ? -3.385 -11.508 -17.141 1 96.38 186 LEU A CA 1
ATOM 1397 C C . LEU A 1 186 ? -1.895 -11.562 -16.828 1 96.38 186 LEU A C 1
ATOM 1399 O O . LEU A 1 186 ? -1.077 -11.812 -17.719 1 96.38 186 LEU A O 1
ATOM 1403 N N . PHE A 1 187 ? -1.512 -11.328 -15.57 1 92.25 187 PHE A N 1
ATOM 1404 C CA . PHE A 1 187 ? -0.113 -11.43 -15.172 1 92.25 187 PHE A CA 1
ATOM 1405 C C . PHE A 1 187 ? 0.324 -12.883 -15.094 1 92.25 187 PHE A C 1
ATOM 1407 O O . PHE A 1 187 ? 1.331 -13.273 -15.688 1 92.25 187 PHE A O 1
ATOM 1414 N N . THR A 1 188 ? -0.471 -13.68 -14.352 1 88.44 188 THR A N 1
ATOM 1415 C CA . THR A 1 188 ? -0.103 -15.078 -14.156 1 88.44 188 THR A CA 1
ATOM 1416 C C . THR A 1 188 ? -0.17 -15.852 -15.477 1 88.44 188 THR A C 1
ATOM 1418 O O . THR A 1 188 ? 0.739 -16.609 -15.797 1 88.44 188 THR A O 1
ATOM 1421 N N . ASP A 1 189 ? -1.195 -15.609 -16.234 1 92.12 189 ASP A N 1
ATOM 1422 C CA . ASP A 1 189 ? -1.354 -16.281 -17.531 1 92.12 189 ASP A CA 1
ATOM 1423 C C . ASP A 1 189 ? -0.306 -15.805 -18.531 1 92.12 189 ASP A C 1
ATOM 1425 O O . ASP A 1 189 ? 0.268 -16.609 -19.266 1 92.12 189 ASP A O 1
ATOM 1429 N N . GLY A 1 190 ? -0.153 -14.477 -18.625 1 89.56 190 GLY A N 1
ATOM 1430 C CA . GLY A 1 190 ? 0.839 -13.914 -19.531 1 89.56 190 GLY A CA 1
ATOM 1431 C C . GLY A 1 190 ? 2.246 -14.406 -19.25 1 89.56 190 GLY A C 1
ATOM 1432 O O . GLY A 1 190 ? 3.02 -14.656 -20.172 1 89.56 190 GLY A O 1
ATOM 1433 N N . LEU A 1 191 ? 2.561 -14.531 -18 1 83.88 191 LEU A N 1
ATOM 1434 C CA . LEU A 1 191 ? 3.857 -15.062 -17.609 1 83.88 191 LEU A CA 1
ATOM 1435 C C . LEU A 1 191 ? 3.984 -16.531 -18 1 83.88 191 LEU A C 1
ATOM 1437 O O . LEU A 1 191 ? 4.996 -16.953 -18.562 1 83.88 191 LEU A O 1
ATOM 1441 N N . ALA A 1 192 ? 2.992 -17.281 -17.672 1 84.88 192 ALA A N 1
ATOM 1442 C CA . ALA A 1 192 ? 3.012 -18.719 -17.938 1 84.88 192 ALA A CA 1
ATOM 1443 C C . ALA A 1 192 ? 3.107 -19 -19.438 1 84.88 192 ALA A C 1
ATOM 1445 O O . ALA A 1 192 ? 3.773 -19.953 -19.859 1 84.88 192 ALA A O 1
ATOM 1446 N N . ARG A 1 193 ? 2.498 -18.125 -20.188 1 88.88 193 ARG A N 1
ATOM 1447 C CA . ARG A 1 193 ? 2.426 -18.359 -21.625 1 88.88 193 ARG A CA 1
ATOM 1448 C C . ARG A 1 193 ? 3.432 -17.5 -22.375 1 88.88 193 ARG A C 1
ATOM 1450 O O . ARG A 1 193 ? 3.541 -17.594 -23.594 1 88.88 193 ARG A O 1
ATOM 1457 N N . SER A 1 194 ? 4.102 -16.625 -21.656 1 85.38 194 SER A N 1
ATOM 1458 C CA . SER A 1 194 ? 5.098 -15.719 -22.234 1 85.38 194 SER A CA 1
ATOM 1459 C C . SER A 1 194 ? 4.484 -14.836 -23.312 1 85.38 194 SER A C 1
ATOM 1461 O O . SER A 1 194 ? 5.004 -14.75 -24.438 1 85.38 194 SER A O 1
ATOM 1463 N N . ILE A 1 195 ? 3.387 -14.258 -23.031 1 91.06 195 ILE A N 1
ATOM 1464 C CA . ILE A 1 195 ? 2.721 -13.32 -23.922 1 91.06 195 ILE A CA 1
ATOM 1465 C C . ILE A 1 195 ? 2.812 -11.906 -23.344 1 91.06 195 ILE A C 1
ATOM 1467 O O . ILE A 1 195 ? 1.959 -11.5 -22.562 1 91.06 195 ILE A O 1
ATOM 1471 N N . PRO A 1 196 ? 3.77 -11.164 -23.812 1 88.81 196 PRO A N 1
ATOM 1472 C CA . PRO A 1 196 ? 3.998 -9.828 -23.25 1 88.81 196 PRO A CA 1
ATOM 1473 C C . PRO A 1 196 ? 2.801 -8.906 -23.438 1 88.81 196 PRO A C 1
ATOM 1475 O O . PRO A 1 196 ? 2.514 -8.078 -22.562 1 88.81 196 PRO A O 1
ATOM 1478 N N . ALA A 1 197 ? 2.086 -9.055 -24.469 1 93.19 197 ALA A N 1
ATOM 1479 C CA . ALA A 1 197 ? 0.926 -8.195 -24.703 1 93.19 197 ALA A CA 1
ATOM 1480 C C . ALA A 1 197 ? -0.13 -8.398 -23.625 1 93.19 197 ALA A C 1
ATOM 1482 O O . ALA A 1 197 ? -0.809 -7.445 -23.234 1 93.19 197 ALA A O 1
ATOM 1483 N N . GLU A 1 198 ? -0.282 -9.617 -23.234 1 93.94 198 GLU A N 1
ATOM 1484 C CA . GLU A 1 198 ? -1.215 -9.93 -22.156 1 93.94 198 GLU A CA 1
ATOM 1485 C C . GLU A 1 198 ? -0.781 -9.281 -20.844 1 93.94 198 GLU A C 1
ATOM 1487 O O . GLU A 1 198 ? -1.597 -8.68 -20.141 1 93.94 198 GLU A O 1
ATOM 1492 N N . LEU A 1 199 ? 0.465 -9.312 -20.547 1 91.38 199 LEU A N 1
ATOM 1493 C CA . LEU A 1 199 ? 1.042 -8.727 -19.359 1 91.38 199 LEU A CA 1
ATOM 1494 C C . LEU A 1 199 ? 0.875 -7.207 -19.359 1 91.38 199 LEU A C 1
ATOM 1496 O O . LEU A 1 199 ? 0.386 -6.629 -18.391 1 91.38 199 LEU A O 1
ATOM 1500 N N . ILE A 1 200 ? 1.204 -6.645 -20.453 1 91.94 200 ILE A N 1
ATOM 1501 C CA . ILE A 1 200 ? 1.175 -5.191 -20.578 1 91.94 200 ILE A CA 1
ATOM 1502 C C . ILE A 1 200 ? -0.266 -4.695 -20.484 1 91.94 200 ILE A C 1
ATOM 1504 O O . ILE A 1 200 ? -0.536 -3.674 -19.844 1 91.94 200 ILE A O 1
ATOM 1508 N N . THR A 1 201 ? -1.175 -5.434 -21.094 1 95.44 201 THR A N 1
ATOM 1509 C CA . THR A 1 201 ? -2.586 -5.078 -21 1 95.44 201 THR A CA 1
ATOM 1510 C C . THR A 1 201 ? -3.049 -5.035 -19.547 1 95.44 201 THR A C 1
ATOM 1512 O O . THR A 1 201 ? -3.713 -4.086 -19.125 1 95.44 201 THR A O 1
ATOM 1515 N N . GLY A 1 202 ? -2.686 -6.059 -18.75 1 95.56 202 GLY A N 1
ATOM 1516 C CA . GLY A 1 202 ? -3.033 -6.094 -17.328 1 95.56 202 GLY A CA 1
ATOM 1517 C C . GLY A 1 202 ? -2.453 -4.934 -16.547 1 95.56 202 GLY A C 1
ATOM 1518 O O . GLY A 1 202 ? -3.145 -4.324 -15.727 1 95.56 202 GLY A O 1
ATOM 1519 N N . VAL A 1 203 ? -1.219 -4.613 -16.812 1 92.38 203 VAL A N 1
ATOM 1520 C CA . VAL A 1 203 ? -0.509 -3.551 -16.109 1 92.38 203 VAL A CA 1
ATOM 1521 C C . VAL A 1 203 ? -1.162 -2.203 -16.406 1 92.38 203 VAL A C 1
ATOM 1523 O O . VAL A 1 203 ? -1.492 -1.448 -15.492 1 92.38 203 VAL A O 1
ATOM 1526 N N . VAL A 1 204 ? -1.382 -1.92 -17.641 1 93.56 204 VAL A N 1
ATOM 1527 C CA . VAL A 1 204 ? -1.916 -0.634 -18.078 1 93.56 204 VAL A CA 1
ATOM 1528 C C . VAL A 1 204 ? -3.338 -0.458 -17.547 1 93.56 204 VAL A C 1
ATOM 1530 O O . VAL A 1 204 ? -3.678 0.597 -17 1 93.56 204 VAL A O 1
ATOM 1533 N N . LEU A 1 205 ? -4.105 -1.492 -17.672 1 96.62 205 LEU A N 1
ATOM 1534 C CA . LEU A 1 205 ? -5.504 -1.376 -17.266 1 96.62 205 LEU A CA 1
ATOM 1535 C C . LEU A 1 205 ? -5.625 -1.281 -15.75 1 96.62 205 LEU A C 1
ATOM 1537 O O . LEU A 1 205 ? -6.457 -0.532 -15.234 1 96.62 205 LEU A O 1
ATOM 1541 N N . SER A 1 206 ? -4.84 -2.082 -15.023 1 95.94 206 SER A N 1
ATOM 1542 C CA . SER A 1 206 ? -4.887 -1.987 -13.57 1 95.94 206 SER A CA 1
ATOM 1543 C C . SER A 1 206 ? -4.453 -0.605 -13.086 1 95.94 206 SER A C 1
ATOM 1545 O O . SER A 1 206 ? -5.078 -0.027 -12.195 1 95.94 206 SER A O 1
ATOM 1547 N N . ALA A 1 207 ? -3.367 -0.074 -13.672 1 92.88 207 ALA A N 1
ATOM 1548 C CA . ALA A 1 207 ? -2.908 1.27 -13.328 1 92.88 207 ALA A CA 1
ATOM 1549 C C . ALA A 1 207 ? -3.955 2.318 -13.695 1 92.88 207 ALA A C 1
ATOM 1551 O O . ALA A 1 207 ? -4.207 3.248 -12.922 1 92.88 207 ALA A O 1
ATOM 1552 N N . ALA A 1 208 ? -4.551 2.184 -14.844 1 95.19 208 ALA A N 1
ATOM 1553 C CA . ALA A 1 208 ? -5.582 3.115 -15.305 1 95.19 208 ALA A CA 1
ATOM 1554 C C . ALA A 1 208 ? -6.777 3.113 -14.359 1 95.19 208 ALA A C 1
ATOM 1556 O O . ALA A 1 208 ? -7.328 4.172 -14.039 1 95.19 208 ALA A O 1
ATOM 1557 N N . LEU A 1 209 ? -7.172 1.945 -13.953 1 96.88 209 LEU A N 1
ATOM 1558 C CA . LEU A 1 209 ? -8.297 1.838 -13.031 1 96.88 209 LEU A CA 1
ATOM 1559 C C . LEU A 1 209 ? -7.988 2.533 -11.711 1 96.88 209 LEU A C 1
ATOM 1561 O O . LEU A 1 209 ? -8.828 3.248 -11.164 1 96.88 209 LEU A O 1
ATOM 1565 N N . ALA A 1 210 ? -6.809 2.227 -11.219 1 94.62 210 ALA A N 1
ATOM 1566 C CA . ALA A 1 210 ? -6.406 2.85 -9.961 1 94.62 210 ALA A CA 1
ATOM 1567 C C . ALA A 1 210 ? -6.383 4.371 -10.086 1 94.62 210 ALA A C 1
ATOM 1569 O O . ALA A 1 210 ? -6.906 5.078 -9.219 1 94.62 210 ALA A O 1
ATOM 1570 N N . TYR A 1 211 ? -5.84 4.863 -11.141 1 92.5 211 TYR A N 1
ATOM 1571 C CA . TYR A 1 211 ? -5.742 6.301 -11.367 1 92.5 211 TYR A CA 1
ATOM 1572 C C . TYR A 1 211 ? -7.125 6.918 -11.531 1 92.5 211 TYR A C 1
ATOM 1574 O O . TYR A 1 211 ? -7.414 7.973 -10.969 1 92.5 211 TYR A O 1
ATOM 1582 N N . LEU A 1 212 ? -7.922 6.309 -12.328 1 95.69 212 LEU A N 1
ATOM 1583 C CA . LEU A 1 212 ? -9.266 6.816 -12.586 1 95.69 212 LEU A CA 1
ATOM 1584 C C . LEU A 1 212 ? -10.094 6.84 -11.297 1 95.69 212 LEU A C 1
ATOM 1586 O O . LEU A 1 212 ? -10.828 7.797 -11.047 1 95.69 212 LEU A O 1
ATOM 1590 N N . ALA A 1 213 ? -9.992 5.812 -10.531 1 96.19 213 ALA A N 1
ATOM 1591 C CA . ALA A 1 213 ? -10.711 5.773 -9.266 1 96.19 213 ALA A CA 1
ATOM 1592 C C . ALA A 1 213 ? -10.242 6.883 -8.328 1 96.19 213 ALA A C 1
ATOM 1594 O O . ALA A 1 213 ? -11.062 7.551 -7.691 1 96.19 213 ALA A O 1
ATOM 1595 N N . ASP A 1 214 ? -8.945 7.055 -8.242 1 93.38 214 ASP A N 1
ATOM 1596 C CA . ASP A 1 214 ? -8.406 8.133 -7.422 1 93.38 214 ASP A CA 1
ATOM 1597 C C . ASP A 1 214 ? -8.906 9.492 -7.895 1 93.38 214 ASP A C 1
ATOM 1599 O O . ASP A 1 214 ? -9.312 10.328 -7.086 1 93.38 214 ASP A O 1
ATOM 1603 N N . ALA A 1 215 ? -8.891 9.75 -9.211 1 93.25 215 ALA A N 1
ATOM 1604 C CA . ALA A 1 215 ? -9.328 11.023 -9.789 1 93.25 21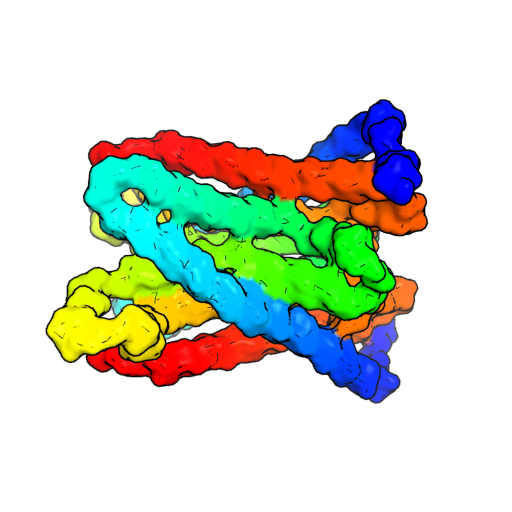5 ALA A CA 1
ATOM 1605 C C . ALA A 1 215 ? -10.812 11.266 -9.516 1 93.25 215 ALA A C 1
ATOM 1607 O O . ALA A 1 215 ? -11.219 12.383 -9.203 1 93.25 215 ALA A O 1
ATOM 1608 N N . LEU A 1 216 ? -11.547 10.234 -9.625 1 96.12 216 LEU A N 1
ATOM 1609 C CA . LEU A 1 216 ? -12.984 10.352 -9.367 1 96.12 216 LEU A CA 1
ATOM 1610 C C . LEU A 1 216 ? -13.25 10.695 -7.91 1 96.12 216 LEU A C 1
ATOM 1612 O O . LEU A 1 216 ? -14.094 11.555 -7.613 1 96.12 216 LEU A O 1
ATOM 1616 N N . LEU A 1 217 ? -12.547 10.078 -7.047 1 95.19 217 LEU A N 1
ATOM 1617 C CA . LEU A 1 217 ? -12.719 10.336 -5.621 1 95.19 217 LEU A CA 1
ATOM 1618 C C . LEU A 1 217 ? -12.227 11.734 -5.266 1 95.19 217 LEU A C 1
ATOM 1620 O O . LEU A 1 217 ? -12.844 12.43 -4.453 1 95.19 217 LEU A O 1
ATOM 1624 N N . ALA A 1 218 ? -11.156 12.148 -5.863 1 91.5 218 ALA A N 1
ATOM 1625 C CA . ALA A 1 218 ? -10.656 13.508 -5.648 1 91.5 218 ALA A CA 1
ATOM 1626 C C . ALA A 1 218 ? -11.672 14.547 -6.121 1 91.5 218 ALA A C 1
ATOM 1628 O O . ALA A 1 218 ? -11.898 15.555 -5.445 1 91.5 218 ALA A O 1
ATOM 1629 N N . PHE A 1 219 ? -12.211 14.242 -7.215 1 93.31 219 PHE A N 1
ATOM 1630 C CA . PHE A 1 219 ? -13.219 15.133 -7.77 1 93.31 219 PHE A CA 1
ATOM 1631 C C . PHE A 1 219 ? -14.445 15.203 -6.863 1 93.31 219 PHE A C 1
ATOM 1633 O O . PHE A 1 219 ? -14.961 16.281 -6.598 1 93.31 219 PHE A O 1
ATOM 1640 N N . THR A 1 220 ? -14.891 14.094 -6.414 1 92.94 220 THR A N 1
ATOM 1641 C CA . THR A 1 220 ? -16.047 14.031 -5.52 1 92.94 220 THR A CA 1
ATOM 1642 C C . THR A 1 220 ? -15.75 14.758 -4.211 1 92.94 220 THR A C 1
ATOM 1644 O O . THR A 1 220 ? -16.609 15.469 -3.686 1 92.94 220 THR A O 1
ATOM 1647 N N . ALA A 1 221 ? -14.57 14.547 -3.697 1 90 221 ALA A N 1
ATOM 1648 C CA . ALA A 1 221 ? -14.156 15.219 -2.469 1 90 221 ALA A CA 1
ATOM 1649 C C . ALA A 1 221 ? -14.203 16.734 -2.629 1 90 221 ALA A C 1
ATOM 1651 O O . ALA A 1 221 ? -14.695 17.453 -1.748 1 90 221 ALA A O 1
ATOM 1652 N N . ARG A 1 222 ? -13.789 17.281 -3.73 1 88.31 222 ARG A N 1
ATOM 1653 C CA . ARG A 1 222 ? -13.773 18.703 -3.996 1 88.31 222 ARG A CA 1
ATOM 1654 C C . ARG A 1 222 ? -15.188 19.266 -4.082 1 88.31 222 ARG A C 1
ATOM 1656 O O . ARG A 1 222 ? -15.453 20.375 -3.609 1 88.31 222 ARG A O 1
ATOM 1663 N N . ARG A 1 223 ? -16.016 18.547 -4.609 1 88.31 223 ARG A N 1
ATOM 1664 C CA . ARG A 1 223 ? -17.391 18.984 -4.766 1 88.31 223 ARG A CA 1
ATOM 1665 C C . ARG A 1 223 ? -18.125 18.984 -3.43 1 88.31 223 ARG A C 1
ATOM 1667 O O . ARG A 1 223 ? -18.969 19.859 -3.174 1 88.31 223 ARG A O 1
ATOM 1674 N N . LEU A 1 224 ? -17.812 18 -2.691 1 84.5 224 LEU A N 1
ATOM 1675 C CA . LEU A 1 224 ? -18.5 17.875 -1.412 1 84.5 224 LEU A CA 1
ATOM 1676 C C . LEU A 1 224 ? -17.938 18.859 -0.388 1 84.5 224 LEU A C 1
ATOM 1678 O O . LEU A 1 224 ? -18.625 19.188 0.584 1 84.5 224 LEU A O 1
ATOM 1682 N N . THR A 1 225 ? -16.734 19.281 -0.61 1 76.94 225 THR A N 1
ATOM 1683 C CA . THR A 1 225 ? -16.125 20.141 0.393 1 76.94 225 THR A CA 1
ATOM 1684 C C . THR A 1 225 ? -15.953 21.562 -0.141 1 76.94 225 THR A C 1
ATOM 1686 O O . THR A 1 225 ? -15.156 22.344 0.388 1 76.94 225 THR A O 1
ATOM 1689 N N . ALA A 1 226 ? -16.484 21.859 -1.232 1 68.06 226 ALA A N 1
ATOM 1690 C CA . ALA A 1 226 ? -16.422 23.172 -1.843 1 68.06 226 ALA A CA 1
ATOM 1691 C C . ALA A 1 226 ? -16.859 24.266 -0.859 1 68.06 226 ALA A C 1
ATOM 1693 O O . ALA A 1 226 ? -16.469 25.422 -0.998 1 68.06 226 ALA A O 1
ATOM 1694 N N . TRP A 1 227 ? -17.531 23.891 0.111 1 62 227 TRP A N 1
ATOM 1695 C CA . TRP A 1 227 ? -17.938 24.906 1.08 1 62 227 TRP A CA 1
ATOM 1696 C C . TRP A 1 227 ? -16.781 25.328 1.965 1 62 227 TRP A C 1
ATOM 1698 O O . TRP A 1 227 ? -16.812 26.375 2.598 1 62 227 TRP A O 1
ATOM 1708 N N . ARG A 1 228 ? -15.773 24.438 2.039 1 57.91 228 ARG A N 1
ATOM 1709 C CA . ARG A 1 228 ? -14.625 24.766 2.875 1 57.91 228 ARG A CA 1
ATOM 1710 C C . ARG A 1 228 ? -13.789 25.875 2.242 1 57.91 228 ARG A C 1
ATOM 1712 O O . ARG A 1 228 ? -13.094 26.625 2.945 1 57.91 228 ARG A O 1
ATOM 1719 N N . THR A 1 229 ? -13.547 25.938 0.929 1 46.69 229 THR A N 1
ATOM 1720 C CA . THR A 1 229 ? -12.758 26.984 0.305 1 46.69 229 THR A CA 1
ATOM 1721 C C . THR A 1 229 ? -13.539 28.297 0.274 1 46.69 229 THR A C 1
ATOM 1723 O O . THR A 1 229 ? -12.992 29.344 -0.092 1 46.69 229 THR A O 1
ATOM 1726 N N . ALA A 1 230 ? -14.695 28.344 0.688 1 41.53 230 ALA A N 1
ATOM 1727 C CA . ALA A 1 230 ? -15.328 29.656 0.741 1 41.53 230 ALA A CA 1
ATOM 1728 C C . ALA A 1 230 ? -15.117 30.312 2.105 1 41.53 230 ALA A C 1
ATOM 1730 O O . ALA A 1 230 ? -15.047 29.625 3.125 1 41.53 230 ALA A O 1
ATOM 1731 N N . MET B 1 1 ? -13.109 -33.281 15.625 1 32 1 MET B N 1
ATOM 1732 C CA . MET B 1 1 ? -13.047 -32.344 14.508 1 32 1 MET B CA 1
ATOM 1733 C C . MET B 1 1 ? -11.867 -31.391 14.656 1 32 1 MET B C 1
ATOM 1735 O O . MET B 1 1 ? -11.164 -31.109 13.68 1 32 1 MET B O 1
ATOM 1739 N N . ASN B 1 2 ? -11.641 -30.844 15.828 1 44.12 2 ASN B N 1
ATOM 1740 C CA . ASN B 1 2 ? -10.602 -29.906 16.25 1 44.12 2 ASN B CA 1
ATOM 1741 C C . ASN B 1 2 ? -9.219 -30.547 16.172 1 44.12 2 ASN B C 1
ATOM 1743 O O . ASN B 1 2 ? -8.242 -29.875 15.82 1 44.12 2 ASN B O 1
ATOM 1747 N N . LEU B 1 3 ? -9.203 -31.703 16.672 1 42.12 3 LEU B N 1
ATOM 1748 C CA . LEU B 1 3 ? -7.988 -32.5 16.672 1 42.12 3 LEU B CA 1
ATOM 1749 C C . LEU B 1 3 ? -7.535 -32.812 15.25 1 42.12 3 LEU B C 1
ATOM 1751 O O . LEU B 1 3 ? -6.332 -32.812 14.961 1 42.12 3 LEU B O 1
ATOM 1755 N N . LEU B 1 4 ? -8.422 -33.219 14.391 1 42.34 4 LEU B N 1
ATOM 1756 C CA . LEU B 1 4 ? -8.141 -33.469 12.977 1 42.34 4 LEU B CA 1
ATOM 1757 C C . LEU B 1 4 ? -7.609 -32.188 12.32 1 42.34 4 LEU B C 1
ATOM 1759 O O . LEU B 1 4 ? -6.688 -32.25 11.5 1 42.34 4 LEU B O 1
ATOM 1763 N N . LEU B 1 5 ? -8.195 -31.016 12.758 1 51.06 5 LEU B N 1
ATOM 1764 C CA . LEU B 1 5 ? -7.676 -29.734 12.281 1 51.06 5 LEU B CA 1
ATOM 1765 C C . LEU B 1 5 ? -6.27 -29.5 12.812 1 51.06 5 LEU B C 1
ATOM 1767 O O . LEU B 1 5 ? -5.391 -29.047 12.078 1 51.06 5 LEU B O 1
ATOM 1771 N N . ALA B 1 6 ? -6.164 -29.969 14.117 1 54.69 6 ALA B N 1
ATOM 1772 C CA . ALA B 1 6 ? -4.848 -29.828 14.742 1 54.69 6 ALA B CA 1
ATOM 1773 C C . ALA B 1 6 ? -3.832 -30.766 14.094 1 54.69 6 ALA B C 1
ATOM 1775 O O . ALA B 1 6 ? -2.686 -30.375 13.859 1 54.69 6 ALA B O 1
ATOM 1776 N N . ASP B 1 7 ? -4.207 -31.984 13.914 1 58.09 7 ASP B N 1
ATOM 1777 C CA . ASP B 1 7 ? -3.34 -32.969 13.281 1 58.09 7 ASP B CA 1
ATOM 1778 C C . ASP B 1 7 ? -2.99 -32.562 11.852 1 58.09 7 ASP B C 1
ATOM 1780 O O . ASP B 1 7 ? -1.873 -32.812 11.391 1 58.09 7 ASP B O 1
ATOM 1784 N N . SER B 1 8 ? -3.922 -31.875 11.25 1 70.5 8 SER B N 1
ATOM 1785 C CA . SER B 1 8 ? -3.75 -31.5 9.852 1 70.5 8 SER B CA 1
ATOM 1786 C C . SER B 1 8 ? -2.916 -30.219 9.727 1 70.5 8 SER B C 1
ATOM 1788 O O . SER B 1 8 ? -2.475 -29.875 8.633 1 70.5 8 SER B O 1
ATOM 1790 N N . MET B 1 9 ? -2.48 -29.828 10.93 1 76.12 9 MET B N 1
ATOM 1791 C CA . MET B 1 9 ? -1.767 -28.562 10.898 1 76.12 9 MET B CA 1
ATOM 1792 C C . MET B 1 9 ? -0.273 -28.781 10.688 1 76.12 9 MET B C 1
ATOM 1794 O O . MET B 1 9 ? 0.436 -27.859 10.258 1 76.12 9 MET B O 1
ATOM 1798 N N . HIS B 1 10 ? 0.368 -30.016 10.82 1 84.19 10 HIS B N 1
ATOM 1799 C CA . HIS B 1 10 ? 1.781 -30.328 10.641 1 84.19 10 HIS B CA 1
ATOM 1800 C C . HIS B 1 10 ? 2.66 -29.391 11.469 1 84.19 10 HIS B C 1
ATOM 1802 O O . HIS B 1 10 ? 3.627 -28.828 10.953 1 84.19 10 HIS B O 1
ATOM 1808 N N . TRP B 1 11 ? 2.375 -29.297 12.773 1 84.06 11 TRP B N 1
ATOM 1809 C CA . TRP B 1 11 ? 3.078 -28.344 13.641 1 84.06 11 TRP B CA 1
ATOM 1810 C C . TRP B 1 11 ? 4.555 -28.719 13.766 1 84.06 11 TRP B C 1
ATOM 1812 O O . TRP B 1 11 ? 5.387 -27.875 14.094 1 84.06 11 TRP B O 1
ATOM 1822 N N . ASP B 1 12 ? 4.84 -29.969 13.469 1 90.25 12 ASP B N 1
ATOM 1823 C CA . ASP B 1 12 ? 6.23 -30.406 13.547 1 90.25 12 ASP B CA 1
ATOM 1824 C C . ASP B 1 12 ? 7.047 -29.859 12.383 1 90.25 12 ASP B C 1
ATOM 1826 O O . ASP B 1 12 ? 8.273 -29.922 12.383 1 90.25 12 ASP B O 1
ATOM 1830 N N . TRP B 1 13 ? 6.348 -29.344 11.406 1 93.56 13 TRP B N 1
ATOM 1831 C CA . TRP B 1 13 ? 7.004 -28.859 10.195 1 93.56 13 TRP B CA 1
ATOM 1832 C C . TRP B 1 13 ? 8.078 -27.828 10.539 1 93.56 13 TRP B C 1
ATOM 1834 O O . TRP B 1 13 ? 9.188 -27.875 10.008 1 93.56 13 TRP B O 1
ATOM 1844 N N . LEU B 1 14 ? 7.793 -26.938 11.406 1 93.44 14 LEU B N 1
ATOM 1845 C CA . LEU B 1 14 ? 8.719 -25.859 11.711 1 93.44 14 LEU B CA 1
ATOM 1846 C C . LEU B 1 14 ? 10.023 -26.406 12.297 1 93.44 14 LEU B C 1
ATOM 1848 O O . LEU B 1 14 ? 11.109 -25.984 11.883 1 93.44 14 LEU B O 1
ATOM 1852 N N . GLY B 1 15 ? 9.836 -27.328 13.18 1 94.31 15 GLY B N 1
ATOM 1853 C CA . GLY B 1 15 ? 11.023 -27.906 13.781 1 94.31 15 GLY B CA 1
ATOM 1854 C C . GLY B 1 15 ? 11.93 -28.594 12.773 1 94.31 15 GLY B C 1
ATOM 1855 O O . GLY B 1 15 ? 13.156 -28.594 12.93 1 94.31 15 GLY B O 1
ATOM 1856 N N . ASN B 1 16 ? 11.461 -29.078 11.742 1 95.62 16 ASN B N 1
ATOM 1857 C CA . ASN B 1 16 ? 12.211 -29.828 10.734 1 95.62 16 ASN B CA 1
ATOM 1858 C C . ASN B 1 16 ? 12.688 -28.906 9.602 1 95.62 16 ASN B C 1
ATOM 1860 O O . ASN B 1 16 ? 13.391 -29.359 8.695 1 95.62 16 ASN B O 1
ATOM 1864 N N . ASN B 1 17 ? 12.305 -27.609 9.641 1 97.56 17 ASN B N 1
ATOM 1865 C CA . ASN B 1 17 ? 12.625 -26.703 8.547 1 97.56 17 ASN B CA 1
ATOM 1866 C C . ASN B 1 17 ? 13.188 -25.375 9.055 1 97.56 17 ASN B C 1
ATOM 1868 O O . ASN B 1 17 ? 13.031 -24.344 8.398 1 97.56 17 ASN B O 1
ATOM 1872 N N . ILE B 1 18 ? 13.828 -25.406 10.156 1 97.19 18 ILE B N 1
ATOM 1873 C CA . ILE B 1 18 ? 14.289 -24.188 10.82 1 97.19 18 ILE B CA 1
ATOM 1874 C C . ILE B 1 18 ? 15.32 -23.469 9.938 1 97.19 18 ILE B C 1
ATOM 1876 O O . ILE B 1 18 ? 15.266 -22.25 9.773 1 97.19 18 ILE B O 1
ATOM 1880 N N . GLN B 1 19 ? 16.266 -24.188 9.422 1 97.81 19 GLN B N 1
ATOM 1881 C CA . GLN B 1 19 ? 17.297 -23.562 8.586 1 97.81 19 GLN B CA 1
ATOM 1882 C C . GLN B 1 19 ? 16.688 -22.922 7.344 1 97.81 19 GLN B C 1
ATOM 1884 O O . GLN B 1 19 ? 17.078 -21.828 6.953 1 97.81 19 GLN B O 1
ATOM 1889 N N . ARG B 1 20 ? 15.773 -23.609 6.738 1 97.88 20 ARG B N 1
ATOM 1890 C CA . ARG B 1 20 ? 15.062 -23.062 5.586 1 97.88 20 ARG B CA 1
ATOM 1891 C C . ARG B 1 20 ? 14.344 -21.766 5.953 1 97.88 20 ARG B C 1
ATOM 1893 O O . ARG B 1 20 ? 14.438 -20.766 5.23 1 97.88 20 ARG B O 1
ATOM 1900 N N . VAL B 1 21 ? 13.68 -21.781 7.059 1 98.31 21 VAL B N 1
ATOM 1901 C CA . VAL B 1 21 ? 12.922 -20.625 7.52 1 98.31 21 VAL B CA 1
ATOM 1902 C C . VAL B 1 21 ? 13.867 -19.469 7.801 1 98.31 21 VAL B C 1
ATOM 1904 O O . VAL B 1 21 ? 13.578 -18.312 7.445 1 98.31 21 VAL B O 1
ATOM 1907 N N . LEU B 1 22 ? 14.984 -19.734 8.375 1 98.31 22 LEU B N 1
ATOM 1908 C CA . LEU B 1 22 ? 15.969 -18.703 8.664 1 98.31 22 LEU B CA 1
ATOM 1909 C C . LEU B 1 22 ? 16.5 -18.094 7.371 1 98.31 22 LEU B C 1
ATOM 1911 O O . LEU B 1 22 ? 16.625 -16.875 7.262 1 98.31 22 LEU B O 1
ATOM 1915 N N . ASP B 1 23 ? 16.812 -18.938 6.402 1 98.56 23 ASP B N 1
ATOM 1916 C CA . ASP B 1 23 ? 17.312 -18.438 5.117 1 98.56 23 ASP B CA 1
ATOM 1917 C C . ASP B 1 23 ? 16.281 -17.562 4.43 1 98.56 23 ASP B C 1
ATOM 1919 O O . ASP B 1 23 ? 16.625 -16.5 3.906 1 98.56 23 ASP B O 1
ATOM 1923 N N . LEU B 1 24 ? 15.047 -18 4.434 1 98.69 24 LEU B N 1
ATOM 1924 C CA . LEU B 1 24 ? 13.969 -17.219 3.824 1 98.69 24 LEU B CA 1
ATOM 1925 C C . LEU B 1 24 ? 13.75 -15.906 4.566 1 98.69 24 LEU B C 1
ATOM 1927 O O . LEU B 1 24 ? 13.438 -14.891 3.951 1 98.69 24 LEU B O 1
ATOM 1931 N N . THR B 1 25 ? 13.938 -15.953 5.848 1 98.62 25 THR B N 1
ATOM 1932 C CA . THR B 1 25 ? 13.797 -14.742 6.656 1 98.62 25 THR B CA 1
ATOM 1933 C C . THR B 1 25 ? 14.867 -13.727 6.297 1 98.62 25 THR B C 1
ATOM 1935 O O . THR B 1 25 ? 14.578 -12.539 6.141 1 98.62 25 THR B O 1
ATOM 1938 N N . LEU B 1 26 ? 16.047 -14.188 6.125 1 98.5 26 LEU B N 1
ATOM 1939 C CA . LEU B 1 26 ? 17.156 -13.305 5.785 1 98.5 26 LEU B CA 1
ATOM 1940 C C . LEU B 1 26 ? 16.984 -12.727 4.383 1 98.5 26 LEU B C 1
ATOM 1942 O O . LEU B 1 26 ? 17.25 -11.547 4.152 1 98.5 26 LEU B O 1
ATOM 1946 N N . ASN B 1 27 ? 16.562 -13.57 3.479 1 98.62 27 ASN B N 1
ATOM 1947 C CA . ASN B 1 27 ? 16.25 -13.086 2.139 1 98.62 27 ASN B CA 1
ATOM 1948 C C . ASN B 1 27 ? 15.156 -12.023 2.162 1 98.62 27 ASN B C 1
ATOM 1950 O O . ASN B 1 27 ? 15.25 -11.016 1.463 1 98.62 27 ASN B O 1
ATOM 1954 N N . HIS B 1 28 ? 14.133 -12.312 2.943 1 98.62 28 HIS B N 1
ATOM 1955 C CA . HIS B 1 28 ? 13.008 -11.398 3.082 1 98.62 28 HIS B CA 1
ATOM 1956 C C . HIS B 1 28 ? 13.461 -10.047 3.635 1 98.62 28 HIS B C 1
ATOM 1958 O O . HIS B 1 28 ? 13.094 -9 3.104 1 98.62 28 HIS B O 1
ATOM 1964 N N . LEU B 1 29 ? 14.266 -10.094 4.664 1 98.38 29 LEU B N 1
ATOM 1965 C CA . LEU B 1 29 ? 14.781 -8.883 5.293 1 98.38 29 LEU B CA 1
ATOM 1966 C C . LEU B 1 29 ? 15.641 -8.086 4.32 1 98.38 29 LEU B C 1
ATOM 1968 O O . LEU B 1 29 ? 15.5 -6.867 4.211 1 98.38 29 LEU B O 1
ATOM 1972 N N . TYR B 1 30 ? 16.484 -8.758 3.646 1 98.44 30 TYR B N 1
ATOM 1973 C CA . TYR B 1 30 ? 17.375 -8.141 2.662 1 98.44 30 TYR B CA 1
ATOM 1974 C C . TYR B 1 30 ? 16.562 -7.43 1.581 1 98.44 30 TYR B C 1
ATOM 1976 O O . TYR B 1 30 ? 16.812 -6.258 1.286 1 98.44 30 TYR B O 1
ATOM 1984 N N . GLN B 1 31 ? 15.617 -8.078 1.084 1 98.44 31 GLN B N 1
ATOM 1985 C CA . GLN B 1 31 ? 14.82 -7.547 -0.015 1 98.44 31 GLN B CA 1
ATOM 1986 C C . GLN B 1 31 ? 13.852 -6.473 0.476 1 98.44 31 GLN B C 1
ATOM 1988 O O . GLN B 1 31 ? 13.414 -5.625 -0.302 1 98.44 31 GLN B O 1
ATOM 1993 N N . GLY B 1 32 ? 13.508 -6.539 1.735 1 98.19 32 GLY B N 1
ATOM 1994 C CA . GLY B 1 32 ? 12.609 -5.547 2.297 1 98.19 32 GLY B CA 1
ATOM 1995 C C . GLY B 1 32 ? 13.312 -4.266 2.705 1 98.19 32 GLY B C 1
ATOM 1996 O O . GLY B 1 32 ? 12.734 -3.18 2.613 1 98.19 32 GLY B O 1
ATOM 1997 N N . ILE B 1 33 ? 14.57 -4.359 3.107 1 98.38 33 ILE B N 1
ATOM 1998 C CA . ILE B 1 33 ? 15.242 -3.229 3.74 1 98.38 33 ILE B CA 1
ATOM 1999 C C . ILE B 1 33 ? 16.094 -2.484 2.707 1 98.38 33 ILE B C 1
ATOM 2001 O O . ILE B 1 33 ? 16.094 -1.252 2.674 1 98.38 33 ILE B O 1
ATOM 2005 N N . ILE B 1 34 ? 16.766 -3.131 1.828 1 98.62 34 ILE B N 1
ATOM 2006 C CA . ILE B 1 34 ? 17.703 -2.51 0.907 1 98.62 34 ILE B CA 1
ATOM 2007 C C . ILE B 1 34 ? 16.969 -1.542 -0.015 1 98.62 34 ILE B C 1
ATOM 2009 O O . ILE B 1 34 ? 17.391 -0.396 -0.187 1 98.62 34 ILE B O 1
ATOM 2013 N N . PRO B 1 35 ? 15.844 -1.947 -0.579 1 98.75 35 PRO B N 1
ATOM 2014 C CA . PRO B 1 35 ? 15.133 -0.994 -1.429 1 98.75 35 PRO B CA 1
ATOM 2015 C C . PRO B 1 35 ? 14.672 0.249 -0.668 1 98.75 35 PRO B C 1
ATOM 2017 O O . PRO B 1 35 ? 14.617 1.34 -1.24 1 98.75 35 PRO B O 1
ATOM 2020 N N . VAL B 1 36 ? 14.336 0.079 0.604 1 98.56 36 VAL B N 1
ATOM 2021 C CA . VAL B 1 36 ? 13.93 1.229 1.407 1 98.56 36 VAL B CA 1
ATOM 2022 C C . VAL B 1 36 ? 15.109 2.195 1.548 1 98.56 36 VAL B C 1
ATOM 2024 O O . VAL B 1 36 ? 14.945 3.404 1.361 1 98.56 36 VAL B O 1
ATOM 2027 N N . LEU B 1 37 ? 16.266 1.684 1.844 1 98.38 37 LEU B N 1
ATOM 2028 C CA . LEU B 1 37 ? 17.469 2.512 2.01 1 98.38 37 LEU B CA 1
ATOM 2029 C C . LEU B 1 37 ? 17.828 3.203 0.701 1 98.38 37 LEU B C 1
ATOM 2031 O O . LEU B 1 37 ? 18.031 4.418 0.674 1 98.38 37 LEU B O 1
ATOM 2035 N N . VAL B 1 38 ? 17.875 2.471 -0.366 1 98.69 38 VAL B N 1
ATOM 2036 C CA . VAL B 1 38 ? 18.281 3.004 -1.661 1 98.69 38 VAL B CA 1
ATOM 2037 C C . VAL B 1 38 ? 17.203 3.959 -2.188 1 98.69 38 VAL B C 1
ATOM 2039 O O . VAL B 1 38 ? 17.531 5.059 -2.648 1 98.69 38 VAL B O 1
ATOM 2042 N N . GLY B 1 39 ? 15.938 3.514 -2.1 1 98.5 39 GLY B N 1
ATOM 2043 C CA . GLY B 1 39 ? 14.844 4.348 -2.566 1 98.5 39 GLY B CA 1
ATOM 2044 C C . GLY B 1 39 ? 14.719 5.652 -1.802 1 98.5 39 GLY B C 1
ATOM 2045 O O . GLY B 1 39 ? 14.445 6.699 -2.393 1 98.5 39 GLY B O 1
ATOM 2046 N N . THR B 1 40 ? 14.906 5.605 -0.503 1 98.31 40 THR B N 1
ATOM 2047 C CA . THR B 1 40 ? 14.875 6.812 0.314 1 98.31 40 THR B CA 1
ATOM 2048 C C . THR B 1 40 ? 16.031 7.75 -0.062 1 98.31 40 THR B C 1
ATOM 2050 O O . THR B 1 40 ? 15.812 8.945 -0.263 1 98.31 40 THR B O 1
ATOM 2053 N N . ALA B 1 41 ? 17.188 7.215 -0.2 1 98.12 41 ALA B N 1
ATOM 2054 C CA . ALA B 1 41 ? 18.359 8.016 -0.558 1 98.12 41 ALA B CA 1
ATOM 2055 C C . ALA B 1 41 ? 18.156 8.703 -1.905 1 98.12 41 ALA B C 1
ATOM 2057 O O . ALA B 1 41 ? 18.484 9.883 -2.062 1 98.12 41 ALA B O 1
ATOM 2058 N N . LEU B 1 42 ? 17.578 8.031 -2.836 1 97.94 42 LEU B N 1
ATOM 2059 C CA . LEU B 1 42 ? 17.375 8.578 -4.172 1 97.94 42 LEU B CA 1
ATOM 2060 C C . LEU B 1 42 ? 16.234 9.594 -4.176 1 97.94 42 LEU B C 1
ATOM 2062 O O . LEU B 1 42 ? 16.219 10.516 -4.992 1 97.94 42 LEU B O 1
ATOM 2066 N N . SER B 1 43 ? 15.305 9.375 -3.281 1 97.69 43 SER B N 1
ATOM 2067 C CA . SER B 1 43 ? 14.133 10.242 -3.234 1 97.69 43 SER B CA 1
ATOM 2068 C C . SER B 1 43 ? 14.477 11.602 -2.633 1 97.69 43 SER B C 1
ATOM 2070 O O . SER B 1 43 ? 13.836 12.609 -2.947 1 97.69 43 SER B O 1
ATOM 2072 N N . ILE B 1 44 ? 15.477 11.695 -1.781 1 97.06 44 ILE B N 1
ATOM 2073 C CA . ILE B 1 44 ? 15.789 12.898 -1.014 1 97.06 44 ILE B CA 1
ATOM 2074 C C . ILE B 1 44 ? 16.172 14.031 -1.961 1 97.06 44 ILE B C 1
ATOM 2076 O O . ILE B 1 44 ? 15.602 15.117 -1.908 1 97.06 44 ILE B O 1
ATOM 2080 N N . PRO B 1 45 ? 17.125 13.844 -2.902 1 95.5 45 PRO B N 1
ATOM 2081 C CA . PRO B 1 45 ? 17.438 14.938 -3.82 1 95.5 45 PRO B CA 1
ATOM 2082 C C . PRO B 1 45 ? 16.266 15.32 -4.711 1 95.5 45 PRO B C 1
ATOM 2084 O O . PRO B 1 45 ? 16.078 16.5 -5.027 1 95.5 45 PRO B O 1
ATOM 2087 N N . VAL B 1 46 ? 15.469 14.398 -5.133 1 95 46 VAL B N 1
ATOM 2088 C CA . VAL B 1 46 ? 14.312 14.664 -5.984 1 95 46 VAL B CA 1
ATOM 2089 C C . VAL B 1 46 ? 13.281 15.484 -5.215 1 95 46 VAL B C 1
ATOM 2091 O O . VAL B 1 46 ? 12.773 16.484 -5.723 1 95 46 VAL B O 1
ATOM 2094 N N . ALA B 1 47 ? 13.039 15.008 -3.979 1 95.75 47 ALA B N 1
ATOM 2095 C CA . ALA B 1 47 ? 12.062 15.688 -3.139 1 95.75 47 ALA B CA 1
ATOM 2096 C C . ALA B 1 47 ? 12.523 17.109 -2.801 1 95.75 47 ALA B C 1
ATOM 2098 O O . ALA B 1 47 ? 11.719 18.047 -2.799 1 95.75 47 ALA B O 1
ATOM 2099 N N . ARG B 1 48 ? 13.789 17.25 -2.482 1 93.75 48 ARG B N 1
ATOM 2100 C CA . ARG B 1 48 ? 14.336 18.578 -2.182 1 93.75 48 ARG B CA 1
ATOM 2101 C C . ARG B 1 48 ? 14.195 19.5 -3.377 1 93.75 48 ARG B C 1
ATOM 2103 O O . ARG B 1 48 ? 13.797 20.672 -3.223 1 93.75 48 ARG B O 1
ATOM 2110 N N . TYR B 1 49 ? 14.516 18.969 -4.508 1 91.94 49 TYR B N 1
ATOM 2111 C CA . TYR B 1 49 ? 14.391 19.75 -5.734 1 91.94 49 TYR B CA 1
ATOM 2112 C C . TYR B 1 49 ? 12.945 20.172 -5.969 1 91.94 49 TYR B C 1
ATOM 2114 O O . TYR B 1 49 ? 12.672 21.328 -6.285 1 91.94 49 TYR B O 1
ATOM 2122 N N . ALA B 1 50 ? 12.086 19.328 -5.797 1 90.69 50 ALA B N 1
ATOM 2123 C CA . ALA B 1 50 ? 10.664 19.594 -6.023 1 90.69 50 ALA B CA 1
ATOM 2124 C C . ALA B 1 50 ? 10.125 20.594 -5.004 1 90.69 50 ALA B C 1
ATOM 2126 O O . ALA B 1 50 ? 9.305 21.453 -5.34 1 90.69 50 ALA B O 1
ATOM 2127 N N . SER B 1 51 ? 10.547 20.484 -3.779 1 87.81 51 SER B N 1
ATOM 2128 C CA . SER B 1 51 ? 10.078 21.359 -2.717 1 87.81 51 SER B CA 1
ATOM 2129 C C . SER B 1 51 ? 10.531 22.797 -2.953 1 87.81 51 SER B C 1
ATOM 2131 O O . SER B 1 51 ? 9.797 23.75 -2.678 1 87.81 51 SER B O 1
ATOM 2133 N N . ARG B 1 52 ? 11.711 23.062 -3.342 1 81.94 52 ARG B N 1
ATOM 2134 C CA . ARG B 1 52 ? 12.281 24.391 -3.557 1 81.94 52 ARG B CA 1
ATOM 2135 C C . ARG B 1 52 ? 11.617 25.078 -4.742 1 81.94 52 ARG B C 1
ATOM 2137 O O . ARG B 1 52 ? 11.5 26.297 -4.766 1 81.94 52 ARG B O 1
ATOM 2144 N N . ARG B 1 53 ? 11.32 24.359 -5.598 1 68.5 53 ARG B N 1
ATOM 2145 C CA . ARG B 1 53 ? 10.672 24.953 -6.766 1 68.5 53 ARG B CA 1
ATOM 2146 C C . ARG B 1 53 ? 9.234 25.359 -6.453 1 68.5 53 ARG B C 1
ATOM 2148 O O . ARG B 1 53 ? 8.68 26.25 -7.102 1 68.5 53 ARG B O 1
ATOM 2155 N N . ARG B 1 54 ? 8.672 24.688 -5.566 1 59.34 54 ARG B N 1
ATOM 2156 C CA . ARG B 1 54 ? 7.324 25.047 -5.145 1 59.34 54 ARG B CA 1
ATOM 2157 C C . ARG B 1 54 ? 7.328 26.359 -4.367 1 59.34 54 ARG B C 1
ATOM 2159 O O . ARG B 1 54 ? 6.406 27.156 -4.496 1 59.34 54 ARG B O 1
ATOM 2166 N N . ALA B 1 55 ? 8.219 26.594 -3.354 1 53.53 55 ALA B N 1
ATOM 2167 C CA . ALA B 1 55 ? 8.297 27.766 -2.492 1 53.53 55 ALA B CA 1
ATOM 2168 C C . ALA B 1 55 ? 8.648 29.016 -3.299 1 53.53 55 ALA B C 1
ATOM 2170 O O . ALA B 1 55 ? 8.336 30.141 -2.895 1 53.53 55 ALA B O 1
ATOM 2171 N N . ARG B 1 56 ? 9.43 28.812 -4.305 1 50.72 56 ARG B N 1
ATOM 2172 C CA . ARG B 1 56 ? 9.828 30.031 -5.016 1 50.72 56 ARG B CA 1
ATOM 2173 C C . ARG B 1 56 ? 8.633 30.656 -5.727 1 50.72 56 ARG B C 1
ATOM 2175 O O . ARG B 1 56 ? 8.164 30.141 -6.742 1 50.72 56 ARG B O 1
ATOM 2182 N N . GLU B 1 57 ? 7.691 30.984 -4.836 1 45.47 57 GLU B N 1
ATOM 2183 C CA . GLU B 1 57 ? 6.551 31.781 -5.285 1 45.47 57 GLU B CA 1
ATOM 2184 C C . GLU B 1 57 ? 6.965 32.781 -6.363 1 45.47 57 GLU B C 1
ATOM 2186 O O . GLU B 1 57 ? 6.156 33.594 -6.801 1 45.47 57 GLU B O 1
ATOM 2191 N N . ASP B 1 58 ? 8.188 33.25 -6.277 1 40.06 58 ASP B N 1
ATOM 2192 C CA . ASP B 1 58 ? 8.328 34.406 -7.188 1 40.06 58 ASP B CA 1
ATOM 2193 C C . ASP B 1 58 ? 8.016 34 -8.625 1 40.06 58 ASP B C 1
ATOM 2195 O O . ASP B 1 58 ? 8.391 32.906 -9.062 1 40.06 58 ASP B O 1
ATOM 2199 N N . GLY B 1 59 ? 7.156 34.625 -9.484 1 44.19 59 GLY B N 1
ATOM 2200 C CA . GLY B 1 59 ? 6.551 34.875 -10.773 1 44.19 59 GLY B CA 1
ATOM 2201 C C . GLY B 1 59 ? 6.438 33.656 -11.656 1 44.19 59 GLY B C 1
ATOM 2202 O O . GLY B 1 59 ? 5.879 33.719 -12.75 1 44.19 59 GLY B O 1
ATOM 2203 N N . ALA B 1 60 ? 7.547 32.938 -11.797 1 41.34 60 ALA B N 1
ATOM 2204 C CA . ALA B 1 60 ? 7.508 32.188 -13.062 1 41.34 60 ALA B CA 1
ATOM 2205 C C . ALA B 1 60 ? 6.727 30.891 -12.922 1 41.34 60 ALA B C 1
ATOM 2207 O O . ALA B 1 60 ? 7.09 30.031 -12.117 1 41.34 60 ALA B O 1
ATOM 2208 N N . LYS B 1 61 ? 5.406 30.688 -13.117 1 47.84 61 LYS B N 1
ATOM 2209 C CA . LYS B 1 61 ? 4.383 29.688 -13.375 1 47.84 61 LYS B CA 1
ATOM 2210 C C . LYS B 1 61 ? 5.016 28.359 -13.773 1 47.84 61 LYS B C 1
ATOM 2212 O O . LYS B 1 61 ? 4.434 27.297 -13.555 1 47.84 61 LYS B O 1
ATOM 2217 N N . THR B 1 62 ? 6.102 28.391 -14.461 1 44 62 THR B N 1
ATOM 2218 C CA . THR B 1 62 ? 6.676 27.234 -15.148 1 44 62 THR B CA 1
ATOM 2219 C C . THR B 1 62 ? 7.273 26.25 -14.156 1 44 62 THR B C 1
ATOM 2221 O O . THR B 1 62 ? 7.176 25.031 -14.344 1 44 62 THR B O 1
ATOM 2224 N N . TYR B 1 63 ? 7.961 26.656 -12.969 1 48.28 63 TYR B N 1
ATOM 2225 C CA . TYR B 1 63 ? 8.734 25.797 -12.094 1 48.28 63 TYR B CA 1
ATOM 2226 C C . TYR B 1 63 ? 7.816 24.984 -11.188 1 48.28 63 TYR B C 1
ATOM 2228 O O . TYR B 1 63 ? 8.125 23.828 -10.844 1 48.28 63 TYR B O 1
ATOM 2236 N N . ARG B 1 64 ? 6.672 25.469 -10.867 1 59.19 64 ARG B N 1
ATOM 2237 C CA . ARG B 1 64 ? 5.656 24.75 -10.094 1 59.19 64 ARG B CA 1
ATOM 2238 C C . ARG B 1 64 ? 5.172 23.516 -10.844 1 59.19 64 ARG B C 1
ATOM 2240 O O . ARG B 1 64 ? 4.914 22.484 -10.234 1 59.19 64 ARG B O 1
ATOM 2247 N N . SER B 1 65 ? 5.371 23.781 -12.086 1 65.38 65 SER B N 1
ATOM 2248 C CA . SER B 1 65 ? 4.848 22.703 -12.922 1 65.38 65 SER B CA 1
ATOM 2249 C C . SER B 1 65 ? 5.758 21.484 -12.875 1 65.38 65 SER B C 1
ATOM 2251 O O . SER B 1 65 ? 5.277 20.344 -12.859 1 65.38 65 SER B O 1
ATOM 2253 N N . GLY B 1 66 ? 7.023 21.734 -12.711 1 70.69 66 GLY B N 1
ATOM 2254 C CA . GLY B 1 66 ? 7.957 20.625 -12.688 1 70.69 66 GLY B CA 1
ATOM 2255 C C . GLY B 1 66 ? 7.887 19.812 -11.406 1 70.69 66 GLY B C 1
ATOM 2256 O O . GLY B 1 66 ? 7.879 18.578 -11.445 1 70.69 66 GLY B O 1
ATOM 2257 N N . ALA B 1 67 ? 7.766 20.547 -10.336 1 75.75 67 ALA B N 1
ATOM 2258 C CA . ALA B 1 67 ? 7.656 19.875 -9.039 1 75.75 67 ALA B CA 1
ATOM 2259 C C . ALA B 1 67 ? 6.359 19.078 -8.945 1 75.75 67 ALA B C 1
ATOM 2261 O O . ALA B 1 67 ? 6.363 17.938 -8.484 1 75.75 67 ALA B O 1
ATOM 2262 N N . HIS B 1 68 ? 5.387 19.656 -9.461 1 77.81 68 HIS B N 1
ATOM 2263 C CA . HIS B 1 68 ? 4.09 18.984 -9.461 1 77.81 68 HIS B CA 1
ATOM 2264 C C . HIS B 1 68 ? 4.109 17.75 -10.352 1 77.81 68 HIS B C 1
ATOM 2266 O O . HIS B 1 68 ? 3.592 16.688 -9.977 1 77.81 68 HIS B O 1
ATOM 2272 N N . ALA B 1 69 ? 4.789 17.938 -11.406 1 81 69 ALA B N 1
ATOM 2273 C CA . ALA B 1 69 ? 4.887 16.812 -12.344 1 81 69 ALA B CA 1
ATOM 2274 C C . ALA B 1 69 ? 5.691 15.672 -11.742 1 81 69 ALA B C 1
ATOM 2276 O O . ALA B 1 69 ? 5.344 14.5 -11.93 1 81 69 ALA B O 1
ATOM 2277 N N . LEU B 1 70 ? 6.676 16.016 -11.008 1 85 70 LEU B N 1
ATOM 2278 C CA . LEU B 1 70 ? 7.512 14.984 -10.391 1 85 70 LEU B CA 1
ATOM 2279 C C . LEU B 1 70 ? 6.742 14.234 -9.312 1 85 70 LEU B C 1
ATOM 2281 O O . LEU B 1 70 ? 6.734 13 -9.289 1 85 70 LEU B O 1
ATOM 2285 N N . VAL B 1 71 ? 6.078 14.953 -8.539 1 85.44 71 VAL B N 1
ATOM 2286 C CA . VAL B 1 71 ? 5.32 14.344 -7.449 1 85.44 71 VAL B CA 1
ATOM 2287 C C . VAL B 1 71 ? 4.18 13.508 -8.023 1 85.44 71 VAL B C 1
ATOM 2289 O O . VAL B 1 71 ? 3.969 12.367 -7.598 1 85.44 71 VAL B O 1
ATOM 2292 N N . HIS B 1 72 ? 3.572 13.969 -9.055 1 81.69 72 HIS B N 1
ATOM 2293 C CA . HIS B 1 72 ? 2.477 13.25 -9.695 1 81.69 72 HIS B CA 1
ATOM 2294 C C . HIS B 1 72 ? 2.98 12.008 -10.422 1 81.69 72 HIS B C 1
ATOM 2296 O O . HIS B 1 72 ? 2.342 10.953 -10.375 1 81.69 72 HIS B O 1
ATOM 2302 N N . GLY B 1 73 ? 4.059 12.195 -11.055 1 87.19 73 GLY B N 1
ATOM 2303 C CA . GLY B 1 73 ? 4.652 11.062 -11.75 1 87.19 73 GLY B CA 1
ATOM 2304 C C . GLY B 1 73 ? 4.992 9.906 -10.836 1 87.19 73 GLY B C 1
ATOM 2305 O O . GLY B 1 73 ? 4.629 8.758 -11.109 1 87.19 73 GLY B O 1
ATOM 2306 N N . PHE B 1 74 ? 5.562 10.234 -9.758 1 87 74 PHE B N 1
ATOM 2307 C CA . PHE B 1 74 ? 5.898 9.195 -8.797 1 87 74 PHE B CA 1
ATOM 2308 C C . PHE B 1 74 ? 4.645 8.648 -8.125 1 87 74 PHE B C 1
ATOM 2310 O O . PHE B 1 74 ? 4.574 7.465 -7.801 1 87 74 PHE B O 1
ATOM 2317 N N . GLY B 1 75 ? 3.705 9.484 -7.984 1 83.25 75 GLY B N 1
ATOM 2318 C CA . GLY B 1 75 ? 2.416 9.023 -7.492 1 83.25 75 GLY B CA 1
ATOM 2319 C C . GLY B 1 75 ? 1.759 8.008 -8.406 1 83.25 75 GLY B C 1
ATOM 2320 O O . GLY B 1 75 ? 1.185 7.023 -7.934 1 83.25 75 GLY B O 1
ATOM 2321 N N . LEU B 1 76 ? 1.938 8.211 -9.648 1 81.19 76 LEU B N 1
ATOM 2322 C CA . LEU B 1 76 ? 1.381 7.293 -10.641 1 81.19 76 LEU B CA 1
ATOM 2323 C C . LEU B 1 76 ? 2.088 5.945 -10.594 1 81.19 76 LEU B C 1
ATOM 2325 O O . LEU B 1 76 ? 1.463 4.902 -10.805 1 81.19 76 LEU B O 1
ATOM 2329 N N . LEU B 1 77 ? 3.301 6.023 -10.312 1 84.75 77 LEU B N 1
ATOM 2330 C CA . LEU B 1 77 ? 4.07 4.785 -10.242 1 84.75 77 LEU B CA 1
ATOM 2331 C C . LEU B 1 77 ? 3.562 3.896 -9.109 1 84.75 77 LEU B C 1
ATOM 2333 O O . LEU B 1 77 ? 3.562 2.67 -9.234 1 84.75 77 LEU B O 1
ATOM 2337 N N . TYR B 1 78 ? 3.068 4.484 -8.133 1 82.81 78 TYR B N 1
ATOM 2338 C CA . TYR B 1 78 ? 2.586 3.73 -6.977 1 82.81 78 TYR B CA 1
ATOM 2339 C C . TYR B 1 78 ? 1.273 3.025 -7.297 1 82.81 78 TYR B C 1
ATOM 2341 O O . TYR B 1 78 ? 0.877 2.09 -6.598 1 82.81 78 TYR B O 1
ATOM 2349 N N . THR B 1 79 ? 0.64 3.482 -8.398 1 81.38 79 THR B N 1
ATOM 2350 C CA . THR B 1 79 ? -0.636 2.877 -8.758 1 81.38 79 THR B CA 1
ATOM 2351 C C . THR B 1 79 ? -0.419 1.565 -9.508 1 81.38 79 THR B C 1
ATOM 2353 O O . THR B 1 79 ? -1.352 0.775 -9.672 1 81.38 79 THR B O 1
ATOM 2356 N N . ILE B 1 80 ? 0.762 1.377 -9.945 1 86.94 80 ILE B N 1
ATOM 2357 C CA . ILE B 1 80 ? 1.075 0.119 -10.609 1 86.94 80 ILE B CA 1
ATOM 2358 C C . ILE B 1 80 ? 1.157 -1.006 -9.578 1 86.94 80 ILE B C 1
ATOM 2360 O O . ILE B 1 80 ? 1.955 -0.94 -8.641 1 86.94 80 ILE B O 1
ATOM 2364 N N . PRO B 1 81 ? 0.371 -1.994 -9.75 1 88.44 81 PRO B N 1
ATOM 2365 C CA . PRO B 1 81 ? 0.461 -3.102 -8.797 1 88.44 81 PRO B CA 1
ATOM 2366 C C . PRO B 1 81 ? 1.86 -3.709 -8.727 1 88.44 81 PRO B C 1
ATOM 2368 O O . PRO B 1 81 ? 2.537 -3.83 -9.75 1 88.44 81 PRO B O 1
ATOM 2371 N N . SER B 1 82 ? 2.258 -4.035 -7.555 1 87 82 SER B N 1
ATOM 2372 C CA . SER B 1 82 ? 3.613 -4.535 -7.352 1 87 82 SER B CA 1
ATOM 2373 C C . SER B 1 82 ? 3.861 -5.809 -8.156 1 87 82 SER B C 1
ATOM 2375 O O . SER B 1 82 ? 4.91 -5.953 -8.789 1 87 82 SER B O 1
ATOM 2377 N N . ILE B 1 83 ? 2.938 -6.707 -8.172 1 88.5 83 ILE B N 1
ATOM 2378 C CA . ILE B 1 83 ? 3.109 -7.969 -8.883 1 88.5 83 ILE B CA 1
ATOM 2379 C C . ILE B 1 83 ? 3.342 -7.695 -10.367 1 88.5 83 ILE B C 1
ATOM 2381 O O . ILE B 1 83 ? 4.141 -8.375 -11.008 1 88.5 83 ILE B O 1
ATOM 2385 N N . ALA B 1 84 ? 2.658 -6.719 -10.891 1 88.62 84 ALA B N 1
ATOM 2386 C CA . ALA B 1 84 ? 2.861 -6.332 -12.281 1 88.62 84 ALA B CA 1
ATOM 2387 C C . ALA B 1 84 ? 4.297 -5.863 -12.516 1 88.62 84 ALA B C 1
ATOM 2389 O O . ALA B 1 84 ? 4.922 -6.238 -13.516 1 88.62 84 ALA B O 1
ATOM 2390 N N . LEU B 1 85 ? 4.742 -5.117 -11.625 1 90.56 85 LEU B N 1
ATOM 2391 C CA . LEU B 1 85 ? 6.102 -4.609 -11.75 1 90.56 85 LEU B CA 1
ATOM 2392 C C . LEU B 1 85 ? 7.117 -5.746 -11.641 1 90.56 85 LEU B C 1
ATOM 2394 O O . LEU B 1 85 ? 8.102 -5.773 -12.383 1 90.56 85 LEU B O 1
ATOM 2398 N N . PHE B 1 86 ? 6.887 -6.688 -10.773 1 93.5 86 PHE B N 1
ATOM 2399 C CA . PHE B 1 86 ? 7.789 -7.824 -10.609 1 93.5 86 PHE B CA 1
ATOM 2400 C C . PHE B 1 86 ? 7.867 -8.641 -11.891 1 93.5 86 PHE B C 1
ATOM 2402 O O . PHE B 1 86 ? 8.953 -9.031 -12.32 1 93.5 86 PHE B O 1
ATOM 2409 N N . VAL B 1 87 ? 6.766 -8.805 -12.484 1 88.88 87 VAL B N 1
ATOM 2410 C CA . VAL B 1 87 ? 6.684 -9.656 -13.664 1 88.88 87 VAL B CA 1
ATOM 2411 C C . VAL B 1 87 ? 7.32 -8.945 -14.859 1 88.88 87 VAL B C 1
ATOM 2413 O O . VAL B 1 87 ? 7.891 -9.594 -15.742 1 88.88 87 VAL B O 1
ATOM 2416 N N . LEU B 1 88 ? 7.285 -7.641 -14.883 1 88.75 88 LEU B N 1
ATOM 2417 C CA . LEU B 1 88 ? 7.797 -6.863 -16 1 88.75 88 LEU B CA 1
ATOM 2418 C C . LEU B 1 88 ? 9.305 -6.664 -15.883 1 88.75 88 LEU B C 1
ATOM 2420 O O . LEU B 1 88 ? 9.984 -6.414 -16.891 1 88.75 88 LEU B O 1
ATOM 2424 N N . MET B 1 89 ? 9.82 -6.809 -14.711 1 91.5 89 MET B N 1
ATOM 2425 C CA . MET B 1 89 ? 11.203 -6.414 -14.438 1 91.5 89 MET B CA 1
ATOM 2426 C C . MET B 1 89 ? 12.18 -7.258 -15.25 1 91.5 89 MET B C 1
ATOM 2428 O O . MET B 1 89 ? 13.133 -6.734 -15.82 1 91.5 89 MET B O 1
ATOM 2432 N N . PRO B 1 90 ? 11.922 -8.562 -15.336 1 89.38 90 PRO B N 1
ATOM 2433 C CA . PRO B 1 90 ? 12.844 -9.359 -16.156 1 89.38 90 PRO B CA 1
ATOM 2434 C C . PRO B 1 90 ? 12.906 -8.883 -17.609 1 89.38 90 PRO B C 1
ATOM 2436 O O . PRO B 1 90 ? 13.977 -8.938 -18.219 1 89.38 90 PRO B O 1
ATOM 2439 N N . LEU B 1 91 ? 11.852 -8.406 -18.094 1 84.31 91 LEU B N 1
ATOM 2440 C CA . LEU B 1 91 ? 11.789 -7.922 -19.469 1 84.31 91 LEU B CA 1
ATOM 2441 C C . LEU B 1 91 ? 12.531 -6.598 -19.609 1 84.31 91 LEU B C 1
ATOM 2443 O O . LEU B 1 91 ? 13.172 -6.348 -20.625 1 84.31 91 LEU B O 1
ATOM 2447 N N . ILE B 1 92 ? 12.5 -5.828 -18.594 1 88.38 92 ILE B N 1
ATOM 2448 C CA . ILE B 1 92 ? 13.109 -4.5 -18.625 1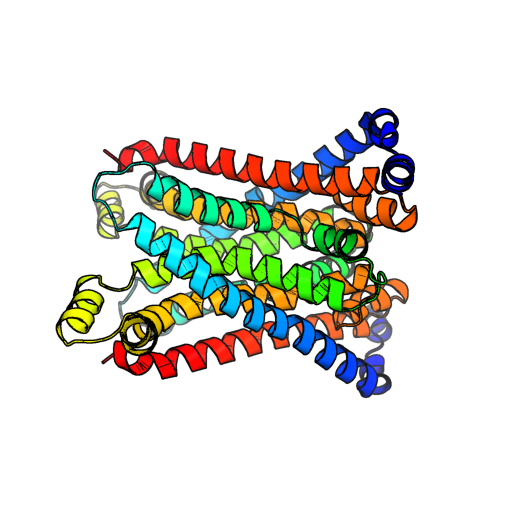 88.38 92 ILE B CA 1
ATOM 2449 C C . ILE B 1 92 ? 14.602 -4.609 -18.344 1 88.38 92 ILE B C 1
ATOM 2451 O O . ILE B 1 92 ? 15.414 -3.975 -19.031 1 88.38 92 ILE B O 1
ATOM 2455 N N . LEU B 1 93 ? 14.922 -5.5 -17.438 1 94.88 93 LEU B N 1
ATOM 2456 C CA . LEU B 1 93 ? 16.297 -5.543 -16.938 1 94.88 93 LEU B CA 1
ATOM 2457 C C . LEU B 1 93 ? 17.109 -6.605 -17.688 1 94.88 93 LEU B C 1
ATOM 2459 O O . LEU B 1 93 ? 18.328 -6.613 -17.609 1 94.88 93 LEU B O 1
ATOM 2463 N N . GLY B 1 94 ? 16.453 -7.527 -18.375 1 91.75 94 GLY B N 1
ATOM 2464 C CA . GLY B 1 94 ? 17.141 -8.625 -19.016 1 91.75 94 GLY B CA 1
ATOM 2465 C C . GLY B 1 94 ? 17.703 -9.641 -18.031 1 91.75 94 GLY B C 1
ATOM 2466 O O . GLY B 1 94 ? 18.781 -10.188 -18.266 1 91.75 94 GLY B O 1
ATOM 2467 N N . THR B 1 95 ? 17.016 -9.789 -16.969 1 94.25 95 THR B N 1
ATOM 2468 C CA . THR B 1 95 ? 17.453 -10.727 -15.938 1 94.25 95 THR B CA 1
ATOM 2469 C C . THR B 1 95 ? 16.594 -11.992 -15.969 1 94.25 95 THR B C 1
ATOM 2471 O O . THR B 1 95 ? 15.562 -12.039 -16.641 1 94.25 95 THR B O 1
ATOM 2474 N N . SER B 1 96 ? 17.203 -12.984 -15.281 1 94.38 96 SER B N 1
ATOM 2475 C CA . SER B 1 96 ? 16.375 -14.156 -15.031 1 94.38 96 SER B CA 1
ATOM 2476 C C . SER B 1 96 ? 15.141 -13.797 -14.203 1 94.38 96 SER B C 1
ATOM 2478 O O . SER B 1 96 ? 15.211 -12.93 -13.32 1 94.38 96 SER B O 1
ATOM 2480 N N . ILE B 1 97 ? 14.094 -14.523 -14.469 1 90.56 97 ILE B N 1
ATOM 2481 C CA . ILE B 1 97 ? 12.828 -14.242 -13.805 1 90.56 97 ILE B CA 1
ATOM 2482 C C . ILE B 1 97 ? 12.984 -14.422 -12.297 1 90.56 97 ILE B C 1
ATOM 2484 O O . ILE B 1 97 ? 12.359 -13.711 -11.508 1 90.56 97 ILE B O 1
ATOM 2488 N N . ILE B 1 98 ? 13.859 -15.273 -11.836 1 94.31 98 ILE B N 1
ATOM 2489 C CA . ILE B 1 98 ? 13.961 -15.617 -10.422 1 94.31 98 ILE B CA 1
ATOM 2490 C C . ILE B 1 98 ? 15.047 -14.766 -9.766 1 94.31 98 ILE B C 1
ATOM 2492 O O . ILE B 1 98 ? 15.328 -14.922 -8.57 1 94.31 98 ILE B O 1
ATOM 2496 N N . SER B 1 99 ? 15.656 -13.906 -10.531 1 96.38 99 SER B N 1
ATOM 2497 C CA . SER B 1 99 ? 16.703 -13.055 -9.969 1 96.38 99 SER B CA 1
ATOM 2498 C C . SER B 1 99 ? 16.125 -12.094 -8.93 1 96.38 99 SER B C 1
ATOM 2500 O O . SER B 1 99 ? 15.156 -11.383 -9.203 1 96.38 99 SER B O 1
ATOM 2502 N N . PRO B 1 100 ? 16.797 -12 -7.73 1 97.06 100 PRO B N 1
ATOM 2503 C CA . PRO B 1 100 ? 16.312 -11.078 -6.703 1 97.06 100 PRO B CA 1
ATOM 2504 C C . PRO B 1 100 ? 16.406 -9.617 -7.121 1 97.06 100 PRO B C 1
ATOM 2506 O O . PRO B 1 100 ? 15.734 -8.758 -6.543 1 97.06 100 PRO B O 1
ATOM 2509 N N . VAL B 1 101 ? 17.219 -9.336 -8.141 1 97.75 101 VAL B N 1
ATOM 2510 C CA . VAL B 1 101 ? 17.391 -7.969 -8.617 1 97.75 101 VAL B CA 1
ATOM 2511 C C . VAL B 1 101 ? 16.062 -7.422 -9.117 1 97.75 101 VAL B C 1
ATOM 2513 O O . VAL B 1 101 ? 15.797 -6.219 -9.016 1 97.75 101 VAL B O 1
ATOM 2516 N N . ASN B 1 102 ? 15.172 -8.336 -9.656 1 96.5 102 ASN B N 1
ATOM 2517 C CA . ASN B 1 102 ? 13.852 -7.926 -10.117 1 96.5 102 ASN B CA 1
ATOM 2518 C C . ASN B 1 102 ? 13.039 -7.293 -8.992 1 96.5 102 ASN B C 1
ATOM 2520 O O . ASN B 1 102 ? 12.461 -6.219 -9.164 1 96.5 102 ASN B O 1
ATOM 2524 N N . VAL B 1 103 ? 13.078 -7.934 -7.816 1 97.62 103 VAL B N 1
ATOM 2525 C CA . VAL B 1 103 ? 12.312 -7.48 -6.656 1 97.62 103 VAL B CA 1
ATOM 2526 C C . VAL B 1 103 ? 12.977 -6.246 -6.051 1 97.62 103 VAL B C 1
ATOM 2528 O O . VAL B 1 103 ? 12.297 -5.273 -5.707 1 97.62 103 VAL B O 1
ATOM 2531 N N . LEU B 1 104 ? 14.289 -6.207 -6.012 1 98.56 104 LEU B N 1
ATOM 2532 C CA . LEU B 1 104 ? 15.031 -5.09 -5.434 1 98.56 104 LEU B CA 1
ATOM 2533 C C . LEU B 1 104 ? 14.766 -3.803 -6.203 1 98.56 104 LEU B C 1
ATOM 2535 O O . LEU B 1 104 ? 14.492 -2.762 -5.605 1 98.56 104 LEU B O 1
ATOM 2539 N N . VAL B 1 105 ? 14.812 -3.871 -7.477 1 98 105 VAL B N 1
ATOM 2540 C CA . VAL B 1 105 ? 14.641 -2.682 -8.305 1 98 105 VAL B CA 1
ATOM 2541 C C . VAL B 1 105 ? 13.188 -2.217 -8.25 1 98 105 VAL B C 1
ATOM 2543 O O . VAL B 1 105 ? 12.914 -1.025 -8.078 1 98 105 VAL B O 1
ATOM 2546 N N . ALA B 1 106 ? 12.273 -3.166 -8.398 1 96.62 106 ALA B N 1
ATOM 2547 C CA . ALA B 1 106 ? 10.859 -2.826 -8.352 1 96.62 106 ALA B CA 1
ATOM 2548 C C . ALA B 1 106 ? 10.492 -2.154 -7.031 1 96.62 106 ALA B C 1
ATOM 2550 O O . ALA B 1 106 ? 9.812 -1.125 -7.016 1 96.62 106 ALA B O 1
ATOM 2551 N N . LEU B 1 107 ? 10.969 -2.711 -5.922 1 97.56 107 LEU B N 1
ATOM 2552 C CA . LEU B 1 107 ? 10.617 -2.178 -4.613 1 97.56 107 LEU B CA 1
ATOM 2553 C C . LEU B 1 107 ? 11.344 -0.863 -4.348 1 97.56 107 LEU B C 1
ATOM 2555 O O . LEU B 1 107 ? 10.867 -0.025 -3.582 1 97.56 107 LEU B O 1
ATOM 2559 N N . THR B 1 108 ? 12.492 -0.657 -4.973 1 97.94 108 THR B N 1
ATOM 2560 C CA . THR B 1 108 ? 13.156 0.642 -4.91 1 97.94 108 THR B CA 1
ATOM 2561 C C . THR B 1 108 ? 12.305 1.715 -5.582 1 97.94 108 THR B C 1
ATOM 2563 O O . THR B 1 108 ? 12.109 2.801 -5.027 1 97.94 108 THR B O 1
ATOM 2566 N N . ILE B 1 109 ? 11.766 1.394 -6.703 1 95.88 109 ILE B N 1
ATOM 2567 C CA . ILE B 1 109 ? 10.898 2.307 -7.434 1 95.88 109 ILE B CA 1
ATOM 2568 C C . ILE B 1 109 ? 9.656 2.611 -6.602 1 95.88 109 ILE B C 1
ATOM 2570 O O . ILE B 1 109 ? 9.242 3.768 -6.488 1 95.88 109 ILE B O 1
ATOM 2574 N N . TYR B 1 110 ? 9.133 1.58 -6.031 1 94.5 110 TYR B N 1
ATOM 2575 C CA . TYR B 1 110 ? 7.953 1.758 -5.184 1 94.5 110 TYR B CA 1
ATOM 2576 C C . TYR B 1 110 ? 8.273 2.65 -3.992 1 94.5 110 TYR B C 1
ATOM 2578 O O . TYR B 1 110 ? 7.461 3.504 -3.617 1 94.5 110 TYR B O 1
ATOM 2586 N N . THR B 1 111 ? 9.383 2.383 -3.389 1 96.62 111 THR B N 1
ATOM 2587 C CA . THR B 1 111 ? 9.805 3.211 -2.266 1 96.62 111 THR B CA 1
ATOM 2588 C C . THR B 1 111 ? 9.945 4.668 -2.693 1 96.62 111 THR B C 1
ATOM 2590 O O . THR B 1 111 ? 9.523 5.578 -1.975 1 96.62 111 THR B O 1
ATOM 2593 N N . MET B 1 112 ? 10.523 4.883 -3.848 1 96.56 112 MET B N 1
ATOM 2594 C CA . MET B 1 112 ? 10.648 6.25 -4.348 1 96.56 112 MET B CA 1
ATOM 2595 C C . MET B 1 112 ? 9.281 6.887 -4.547 1 96.56 112 MET B C 1
ATOM 2597 O O . MET B 1 112 ? 9.086 8.062 -4.219 1 96.56 112 MET B O 1
ATOM 2601 N N . ALA B 1 113 ? 8.438 6.133 -5.105 1 93.19 113 ALA B N 1
ATOM 2602 C CA . ALA B 1 113 ? 7.082 6.633 -5.34 1 93.19 113 ALA B CA 1
ATOM 2603 C C . ALA B 1 113 ? 6.449 7.137 -4.047 1 93.19 113 ALA B C 1
ATOM 2605 O O . ALA B 1 113 ? 5.773 8.164 -4.039 1 93.19 113 ALA B O 1
ATOM 2606 N N . LEU B 1 114 ? 6.668 6.469 -2.973 1 91.12 114 LEU B N 1
ATOM 2607 C CA . LEU B 1 114 ? 6.102 6.832 -1.679 1 91.12 114 LEU B CA 1
ATOM 2608 C C . LEU B 1 114 ? 6.918 7.941 -1.021 1 91.12 114 LEU B C 1
ATOM 2610 O O . LEU B 1 114 ? 6.355 8.898 -0.478 1 91.12 114 LEU B O 1
ATOM 2614 N N . MET B 1 115 ? 8.188 7.895 -1.183 1 95.62 115 MET B N 1
ATOM 2615 C CA . MET B 1 115 ? 9.078 8.742 -0.393 1 95.62 115 MET B CA 1
ATOM 2616 C C . MET B 1 115 ? 9.234 10.117 -1.031 1 95.62 115 MET B C 1
ATOM 2618 O O . MET B 1 115 ? 9.578 11.086 -0.352 1 95.62 115 MET B O 1
ATOM 2622 N N . VAL B 1 116 ? 9.016 10.234 -2.305 1 95.38 116 VAL B N 1
ATOM 2623 C CA . VAL B 1 116 ? 9.141 11.547 -2.936 1 95.38 116 VAL B CA 1
ATOM 2624 C C . VAL B 1 116 ? 8.078 12.492 -2.373 1 95.38 116 VAL B C 1
ATOM 2626 O O . VAL B 1 116 ? 8.383 13.617 -1.976 1 95.38 116 VAL B O 1
ATOM 2629 N N . ARG B 1 117 ? 6.926 12.008 -2.322 1 89.5 117 ARG B N 1
ATOM 2630 C CA . ARG B 1 117 ? 5.863 12.844 -1.767 1 89.5 117 ARG B CA 1
ATOM 2631 C C . ARG B 1 117 ? 6.129 13.164 -0.299 1 89.5 117 ARG B C 1
ATOM 2633 O O . ARG B 1 117 ? 6.008 14.312 0.126 1 89.5 117 ARG B O 1
ATOM 2640 N N . SER B 1 118 ? 6.504 12.172 0.456 1 92.31 118 SER B N 1
ATOM 2641 C CA . SER B 1 118 ? 6.816 12.367 1.867 1 92.31 118 SER B CA 1
ATOM 2642 C C . SER B 1 118 ? 7.996 13.32 2.045 1 92.31 118 SER B C 1
ATOM 2644 O O . SER B 1 118 ? 8.016 14.125 2.979 1 92.31 118 SER B O 1
ATOM 2646 N N . GLY B 1 119 ? 8.922 13.188 1.163 1 95.69 119 GLY B N 1
ATOM 2647 C CA . GLY B 1 119 ? 10.078 14.062 1.206 1 95.69 119 GLY B CA 1
ATOM 2648 C C . GLY B 1 119 ? 9.742 15.516 0.917 1 95.69 119 GLY B C 1
ATOM 2649 O O . GLY B 1 119 ? 10.234 16.422 1.597 1 95.69 119 GLY B O 1
ATOM 2650 N N . VAL B 1 120 ? 8.938 15.734 -0.065 1 93.44 120 VAL B N 1
ATOM 2651 C CA . VAL B 1 120 ? 8.5 17.094 -0.381 1 93.44 120 VAL B CA 1
ATOM 2652 C C . VAL B 1 120 ? 7.789 17.703 0.827 1 93.44 120 VAL B C 1
ATOM 2654 O O . VAL B 1 120 ? 8.07 18.844 1.207 1 93.44 120 VAL B O 1
ATOM 2657 N N . ASP B 1 121 ? 6.922 16.922 1.443 1 89.75 121 ASP B N 1
ATOM 2658 C CA . ASP B 1 121 ? 6.23 17.391 2.643 1 89.75 121 ASP B CA 1
ATOM 2659 C C . ASP B 1 121 ? 7.223 17.688 3.764 1 89.75 121 ASP B C 1
ATOM 2661 O O . ASP B 1 121 ? 7.074 18.688 4.48 1 89.75 121 ASP B O 1
ATOM 2665 N N . ALA B 1 122 ? 8.172 16.828 3.91 1 94.31 122 ALA B N 1
ATOM 2666 C CA . ALA B 1 122 ? 9.18 16.984 4.953 1 94.31 122 ALA B CA 1
ATOM 2667 C C . ALA B 1 122 ? 9.984 18.266 4.746 1 94.31 122 ALA B C 1
ATOM 2669 O O . ALA B 1 122 ? 10.195 19.031 5.684 1 94.31 122 ALA B O 1
ATOM 2670 N N . PHE B 1 123 ? 10.375 18.578 3.586 1 94.88 123 PHE B N 1
ATOM 2671 C CA . PHE B 1 123 ? 11.188 19.75 3.305 1 94.88 123 PHE B CA 1
ATOM 2672 C C . PHE B 1 123 ? 10.344 21.016 3.359 1 94.88 123 PHE B C 1
ATOM 2674 O O . PHE B 1 123 ? 10.836 22.078 3.758 1 94.88 123 PHE B O 1
ATOM 2681 N N . ASN B 1 124 ? 9.117 20.875 3.004 1 92 124 ASN B N 1
ATOM 2682 C CA . ASN B 1 124 ? 8.219 22.016 3.102 1 92 124 ASN B CA 1
ATOM 2683 C C . ASN B 1 124 ? 7.934 22.391 4.555 1 92 124 ASN B C 1
ATOM 2685 O O . ASN B 1 124 ? 7.562 23.516 4.852 1 92 124 ASN B O 1
ATOM 2689 N N . ALA B 1 125 ? 8.125 21.422 5.352 1 90.31 125 ALA B N 1
ATOM 2690 C CA . ALA B 1 125 ? 7.863 21.656 6.766 1 90.31 125 ALA B CA 1
ATOM 2691 C C . ALA B 1 125 ? 9.016 22.422 7.418 1 90.31 125 ALA B C 1
ATOM 2693 O O . ALA B 1 125 ? 8.875 22.938 8.523 1 90.31 125 ALA B O 1
ATOM 2694 N N . VAL B 1 126 ? 10.125 22.562 6.766 1 93.5 126 VAL B N 1
ATOM 2695 C CA . VAL B 1 126 ? 11.289 23.281 7.285 1 93.5 126 VAL B CA 1
ATOM 2696 C C . VAL B 1 126 ? 11.117 24.781 7.062 1 93.5 126 VAL B C 1
ATOM 2698 O O . VAL B 1 126 ? 10.922 25.219 5.93 1 93.5 126 VAL B O 1
ATOM 2701 N N . PRO B 1 127 ? 11.188 25.5 8.109 1 93.19 127 PRO B N 1
ATOM 2702 C CA . PRO B 1 127 ? 11.039 26.953 7.93 1 93.19 127 PRO B CA 1
ATOM 2703 C C . PRO B 1 127 ? 12.117 27.547 7.031 1 93.19 127 PRO B C 1
ATOM 2705 O O . PRO B 1 127 ? 13.312 27.359 7.281 1 93.19 127 PRO B O 1
ATOM 2708 N N . GLU B 1 128 ? 11.68 28.234 6.156 1 90.5 128 GLU B N 1
ATOM 2709 C CA . GLU B 1 128 ? 12.578 28.812 5.168 1 90.5 128 GLU B CA 1
ATOM 2710 C C . GLU B 1 128 ? 13.57 29.781 5.82 1 90.5 128 GLU B C 1
ATOM 2712 O O . GLU B 1 128 ? 14.727 29.859 5.406 1 90.5 128 GLU B O 1
ATOM 2717 N N . HIS B 1 129 ? 13.078 30.5 6.754 1 93.12 129 HIS B N 1
ATOM 2718 C CA . HIS B 1 129 ? 13.906 31.516 7.379 1 93.12 129 HIS B CA 1
ATOM 2719 C C . HIS B 1 129 ? 15.086 30.906 8.109 1 93.12 129 HIS B C 1
ATOM 2721 O O . HIS B 1 129 ? 16.141 31.516 8.234 1 93.12 129 HIS B O 1
ATOM 2727 N N . VAL B 1 130 ? 14.969 29.672 8.539 1 94.38 130 VAL B N 1
ATOM 2728 C CA . VAL B 1 130 ? 16.062 28.984 9.227 1 94.38 130 VAL B CA 1
ATOM 2729 C C . VAL B 1 130 ? 17.156 28.609 8.234 1 94.38 130 VAL B C 1
ATOM 2731 O O . VAL B 1 130 ? 18.344 28.781 8.516 1 94.38 130 VAL B O 1
ATOM 2734 N N . VAL B 1 131 ? 16.734 28.25 7.109 1 92.75 131 VAL B N 1
ATOM 2735 C CA . VAL B 1 131 ? 17.688 27.875 6.07 1 92.75 131 VAL B CA 1
ATOM 2736 C C . VAL B 1 131 ? 18.375 29.141 5.535 1 92.75 131 VAL B C 1
ATOM 2738 O O . VAL B 1 131 ? 19.594 29.141 5.324 1 92.75 131 VAL B O 1
ATOM 2741 N N . GLU B 1 132 ? 17.641 30.109 5.438 1 92.06 132 GLU B N 1
ATOM 2742 C CA . GLU B 1 132 ? 18.188 31.391 4.969 1 92.06 132 GLU B CA 1
ATOM 2743 C C . GLU B 1 132 ? 19.172 31.969 5.977 1 92.06 132 GLU B C 1
ATOM 2745 O O . GLU B 1 132 ? 20.188 32.531 5.59 1 92.06 132 GLU B O 1
ATOM 2750 N N . SER B 1 133 ? 18.781 31.844 7.168 1 95.69 133 SER B N 1
ATOM 2751 C CA . SER B 1 133 ? 19.672 32.344 8.219 1 95.69 133 SER B CA 1
ATOM 2752 C C . SER B 1 133 ? 21.016 31.609 8.188 1 95.69 133 SER B C 1
ATOM 2754 O O . SER B 1 133 ? 22.062 32.219 8.391 1 95.69 133 SER B O 1
ATOM 2756 N N . SER B 1 134 ? 20.969 30.344 7.949 1 94.81 134 SER B N 1
ATOM 2757 C CA . SER B 1 134 ? 22.203 29.594 7.859 1 94.81 134 SER B CA 1
ATOM 2758 C C . SER B 1 134 ? 23.062 30.078 6.695 1 94.81 134 SER B C 1
ATOM 2760 O O . SER B 1 134 ? 24.297 30.141 6.801 1 94.81 134 SER B O 1
ATOM 2762 N N . ARG B 1 135 ? 22.469 30.484 5.668 1 92.5 135 ARG B N 1
ATOM 2763 C CA . ARG B 1 135 ? 23.203 31 4.516 1 92.5 135 ARG B CA 1
ATOM 2764 C C . ARG B 1 135 ? 23.797 32.375 4.812 1 92.5 135 ARG B C 1
ATOM 2766 O O . ARG B 1 135 ? 24.906 32.688 4.363 1 92.5 135 ARG B O 1
ATOM 2773 N N . ALA B 1 136 ? 23.078 33.094 5.512 1 95.38 136 ALA B N 1
ATOM 2774 C CA . ALA B 1 136 ? 23.562 34.406 5.926 1 95.38 136 ALA B CA 1
ATOM 2775 C C . ALA B 1 136 ? 24.781 34.281 6.836 1 95.38 136 ALA B C 1
ATOM 2777 O O . ALA B 1 136 ? 25.625 35.188 6.859 1 95.38 136 ALA B O 1
ATOM 2778 N N . LEU B 1 137 ? 24.844 33.188 7.516 1 96.5 137 LEU B N 1
ATOM 2779 C CA . LEU B 1 137 ? 25.969 32.938 8.414 1 96.5 137 LEU B CA 1
ATOM 2780 C C . LEU B 1 137 ? 27.156 32.375 7.652 1 96.5 137 LEU B C 1
ATOM 2782 O O . LEU B 1 137 ? 28.188 32.062 8.25 1 96.5 137 LEU B O 1
ATOM 2786 N N . GLY B 1 138 ? 26.984 32.156 6.312 1 95.69 138 GLY B N 1
ATOM 2787 C CA . GLY B 1 138 ? 28.109 31.75 5.492 1 95.69 138 GLY B CA 1
ATOM 2788 C C . GLY B 1 138 ? 28.094 30.281 5.141 1 95.69 138 GLY B C 1
ATOM 2789 O O . GLY B 1 138 ? 29.047 29.766 4.555 1 95.69 138 GLY B O 1
ATOM 2790 N N . TYR B 1 139 ? 27.016 29.656 5.496 1 96.44 139 TYR B N 1
ATOM 2791 C CA . TYR B 1 139 ? 26.938 28.25 5.133 1 96.44 139 TYR B CA 1
ATOM 2792 C C . TYR B 1 139 ? 26.891 28.078 3.617 1 96.44 139 TYR B C 1
ATOM 2794 O O . TYR B 1 139 ? 26.188 28.812 2.928 1 96.44 139 TYR B O 1
ATOM 2802 N N . THR B 1 140 ? 27.656 27.078 3.133 1 96.5 140 THR B N 1
ATOM 2803 C CA . THR B 1 140 ? 27.469 26.656 1.75 1 96.5 140 THR B CA 1
ATOM 2804 C C . THR B 1 140 ? 26.156 25.906 1.58 1 96.5 140 THR B C 1
ATOM 2806 O O . THR B 1 140 ? 25.578 25.438 2.559 1 96.5 140 THR B O 1
ATOM 2809 N N . PRO B 1 141 ? 25.719 25.797 0.405 1 93 141 PRO B N 1
ATOM 2810 C CA . PRO B 1 141 ? 24.469 25.062 0.186 1 93 141 PRO B CA 1
ATOM 2811 C C . PRO B 1 141 ? 24.531 23.625 0.708 1 93 141 PRO B C 1
ATOM 2813 O O . PRO B 1 141 ? 23.562 23.141 1.302 1 93 141 PRO B O 1
ATOM 2816 N N . ALA B 1 142 ? 25.594 22.984 0.527 1 95.88 142 ALA B N 1
ATOM 2817 C CA . ALA B 1 142 ? 25.734 21.609 0.995 1 95.88 142 ALA B CA 1
ATOM 2818 C C . ALA B 1 142 ? 25.75 21.547 2.52 1 95.88 142 ALA B C 1
ATOM 2820 O O . ALA B 1 142 ? 25.141 20.656 3.117 1 95.88 142 ALA B O 1
ATOM 2821 N N . ARG B 1 143 ? 26.406 22.484 3.098 1 96.25 143 ARG B N 1
ATOM 2822 C CA . ARG B 1 143 ? 26.469 22.531 4.555 1 96.25 143 ARG B CA 1
ATOM 2823 C C . ARG B 1 143 ? 25.094 22.828 5.148 1 96.25 143 ARG B C 1
ATOM 2825 O O . ARG B 1 143 ? 24.688 22.203 6.125 1 96.25 143 ARG B O 1
ATOM 2832 N N . ALA B 1 144 ? 24.422 23.828 4.555 1 95.81 144 ALA B N 1
ATOM 2833 C CA . ALA B 1 144 ? 23.078 24.172 5.012 1 95.81 144 ALA B CA 1
ATOM 2834 C C . ALA B 1 144 ? 22.125 22.984 4.887 1 95.81 144 ALA B C 1
ATOM 2836 O O . ALA B 1 144 ? 21.297 22.75 5.766 1 95.81 144 ALA B O 1
ATOM 2837 N N . PHE B 1 145 ? 22.359 22.234 3.855 1 95.62 145 PHE B N 1
ATOM 2838 C CA . PHE B 1 145 ? 21.5 21.078 3.631 1 95.62 145 PHE B CA 1
ATOM 2839 C C . PHE B 1 145 ? 21.75 20.016 4.695 1 95.62 145 PHE B C 1
ATOM 2841 O O . PHE B 1 145 ? 20.797 19.547 5.344 1 95.62 145 PHE B O 1
ATOM 2848 N N . PHE B 1 146 ? 22.906 19.609 4.938 1 95.56 146 PHE B N 1
ATOM 2849 C CA . PHE B 1 146 ? 23.219 18.438 5.75 1 95.56 146 PHE B CA 1
ATOM 2850 C C . PHE B 1 146 ? 23.141 18.781 7.234 1 95.56 146 PHE B C 1
ATOM 2852 O O . PHE B 1 146 ? 22.875 17.906 8.062 1 95.56 146 PHE B O 1
ATOM 2859 N N . THR B 1 147 ? 23.219 20.125 7.57 1 95.25 147 THR B N 1
ATOM 2860 C CA . THR B 1 147 ? 23.328 20.438 8.984 1 95.25 147 THR B CA 1
ATOM 2861 C C . THR B 1 147 ? 22.062 21.156 9.477 1 95.25 147 THR B C 1
ATOM 2863 O O . THR B 1 147 ? 21.812 21.234 10.688 1 95.25 147 THR B O 1
ATOM 2866 N N . VAL B 1 148 ? 21.234 21.656 8.562 1 95.38 148 VAL B N 1
ATOM 2867 C CA . VAL B 1 148 ? 20.062 22.406 8.984 1 95.38 148 VAL B CA 1
ATOM 2868 C C . VAL B 1 148 ? 18.812 21.781 8.367 1 95.38 148 VAL B C 1
ATOM 2870 O O . VAL B 1 148 ? 18.016 21.156 9.07 1 95.38 148 VAL B O 1
ATOM 2873 N N . GLU B 1 149 ? 18.797 21.75 7.039 1 95.5 149 GLU B N 1
ATOM 2874 C CA . GLU B 1 149 ? 17.578 21.391 6.316 1 95.5 149 GLU B CA 1
ATOM 2875 C C . GLU B 1 149 ? 17.219 19.922 6.551 1 95.5 149 GLU B C 1
ATOM 2877 O O . GLU B 1 149 ? 16.109 19.609 6.965 1 95.5 149 GLU B O 1
ATOM 2882 N N . LEU B 1 150 ? 18.188 19.062 6.367 1 95.5 150 LEU B N 1
ATOM 2883 C CA . LEU B 1 150 ? 17.938 17.625 6.445 1 95.5 150 LEU B CA 1
ATOM 2884 C C . LEU B 1 150 ? 17.609 17.203 7.875 1 95.5 150 LEU B C 1
ATOM 2886 O O . LEU B 1 150 ? 16.609 16.516 8.109 1 95.5 150 LEU B O 1
ATOM 2890 N N . PRO B 1 151 ? 18.359 17.688 8.828 1 94.12 151 PRO B N 1
ATOM 2891 C CA . PRO B 1 151 ? 18.031 17.328 10.211 1 94.12 151 PRO B CA 1
ATOM 2892 C C . PRO B 1 151 ? 16.641 17.812 10.625 1 94.12 151 PRO B C 1
ATOM 2894 O O . PRO B 1 151 ? 15.93 17.094 11.344 1 94.12 151 PRO B O 1
ATOM 2897 N N . LEU B 1 152 ? 16.234 18.984 10.156 1 93.69 152 LEU B N 1
ATOM 2898 C CA . LEU B 1 152 ? 14.938 19.516 10.523 1 93.69 152 LEU B CA 1
ATOM 2899 C C . LEU B 1 152 ? 13.812 18.781 9.805 1 93.69 152 LEU B C 1
ATOM 2901 O O . LEU B 1 152 ? 12.672 18.766 10.266 1 93.69 152 LEU B O 1
ATOM 2905 N N . ALA B 1 153 ? 14.164 18.109 8.734 1 95.12 153 ALA B N 1
ATOM 2906 C CA . ALA B 1 153 ? 13.172 17.391 7.945 1 95.12 153 ALA B CA 1
ATOM 2907 C C . ALA B 1 153 ? 13.031 15.945 8.43 1 95.12 153 ALA B C 1
ATOM 2909 O O . ALA B 1 153 ? 12.086 15.242 8.062 1 95.12 153 ALA B O 1
ATOM 2910 N N . LEU B 1 154 ? 13.922 15.492 9.242 1 94.12 154 LEU B N 1
ATOM 2911 C CA . LEU B 1 154 ? 14.07 14.086 9.578 1 94.12 154 LEU B CA 1
ATOM 2912 C C . LEU B 1 154 ? 12.812 13.547 10.258 1 94.12 154 LEU B C 1
ATOM 2914 O O . LEU B 1 154 ? 12.344 12.453 9.945 1 94.12 154 LEU B O 1
ATOM 2918 N N . PRO B 1 155 ? 12.188 14.305 11.109 1 90.88 155 PRO B N 1
ATOM 2919 C CA . PRO B 1 155 ? 11.008 13.758 11.781 1 90.88 155 PRO B CA 1
ATOM 2920 C C . PRO B 1 155 ? 9.891 13.398 10.805 1 90.88 155 PRO B C 1
ATOM 2922 O O . PRO B 1 155 ? 9.344 12.297 10.859 1 90.88 155 PRO B O 1
ATOM 2925 N N . VAL B 1 156 ? 9.672 14.258 9.93 1 90.06 156 VAL B N 1
ATOM 2926 C CA . VAL B 1 156 ? 8.625 14.023 8.945 1 90.06 156 VAL B CA 1
ATOM 2927 C C . VAL B 1 156 ? 9.07 12.945 7.957 1 90.06 156 VAL B C 1
ATOM 2929 O O . VAL B 1 156 ? 8.258 12.125 7.52 1 90.06 156 VAL B O 1
ATOM 2932 N N . LEU B 1 157 ? 10.297 12.938 7.656 1 95.62 157 LEU B N 1
ATOM 2933 C CA . LEU B 1 157 ? 10.836 11.93 6.75 1 95.62 157 LEU B CA 1
ATOM 2934 C C . LEU B 1 157 ? 10.672 10.531 7.336 1 95.62 157 LEU B C 1
ATOM 2936 O O . LEU B 1 157 ? 10.391 9.578 6.609 1 95.62 157 LEU B O 1
ATOM 2940 N N . PHE B 1 158 ? 10.828 10.414 8.609 1 95.5 158 PHE B N 1
ATOM 2941 C CA . PHE B 1 158 ? 10.766 9.109 9.25 1 95.5 158 PHE B CA 1
ATOM 2942 C C . PHE B 1 158 ? 9.344 8.547 9.203 1 95.5 158 PHE B C 1
ATOM 2944 O O . PHE B 1 158 ? 9.156 7.332 9.117 1 95.5 158 PHE B O 1
ATOM 2951 N N . ALA B 1 159 ? 8.352 9.414 9.25 1 90.12 159 ALA B N 1
ATOM 2952 C CA . ALA B 1 159 ? 6.98 8.93 9.102 1 90.12 159 ALA B CA 1
ATOM 2953 C C . ALA B 1 159 ? 6.785 8.25 7.75 1 90.12 159 ALA B C 1
ATOM 2955 O O . ALA B 1 159 ? 6.16 7.191 7.668 1 90.12 159 ALA B O 1
ATOM 2956 N N . GLY B 1 160 ? 7.355 8.812 6.762 1 92.25 160 GLY B N 1
ATOM 2957 C CA . GLY B 1 160 ? 7.301 8.219 5.438 1 92.25 160 GLY B CA 1
ATOM 2958 C C . GLY B 1 160 ? 8.102 6.934 5.32 1 92.25 160 GLY B C 1
ATOM 2959 O O . GLY B 1 160 ? 7.648 5.973 4.695 1 92.25 160 GLY B O 1
ATOM 2960 N N . ILE B 1 161 ? 9.219 6.938 5.941 1 96.88 161 ILE B N 1
ATOM 2961 C CA . ILE B 1 161 ? 10.086 5.766 5.898 1 96.88 161 ILE B CA 1
ATOM 2962 C C . ILE B 1 161 ? 9.391 4.586 6.574 1 96.88 161 ILE B C 1
ATOM 2964 O O . ILE B 1 161 ? 9.492 3.445 6.113 1 96.88 161 ILE B O 1
ATOM 2968 N N . ARG B 1 162 ? 8.734 4.867 7.645 1 93.69 162 ARG B N 1
ATOM 2969 C CA . ARG B 1 162 ? 8.016 3.809 8.352 1 93.69 162 ARG B CA 1
ATOM 2970 C C . ARG B 1 162 ? 6.938 3.197 7.469 1 93.69 162 ARG B C 1
ATOM 2972 O O . ARG B 1 162 ? 6.828 1.973 7.367 1 93.69 162 ARG B O 1
ATOM 2979 N N . VAL B 1 163 ? 6.215 4.004 6.781 1 88 163 VAL B N 1
ATOM 2980 C CA . VAL B 1 163 ? 5.16 3.533 5.887 1 88 163 VAL B CA 1
ATOM 2981 C C . VAL B 1 163 ? 5.773 2.732 4.742 1 88 163 VAL B C 1
ATOM 2983 O O . VAL B 1 163 ? 5.316 1.63 4.434 1 88 163 VAL B O 1
ATOM 2986 N N . ALA B 1 164 ? 6.805 3.23 4.164 1 93.94 164 ALA B N 1
ATOM 2987 C CA . ALA B 1 164 ? 7.477 2.566 3.049 1 93.94 164 ALA B CA 1
ATOM 2988 C C . ALA B 1 164 ? 8.047 1.218 3.477 1 93.94 164 ALA B C 1
ATOM 2990 O O . ALA B 1 164 ? 7.98 0.241 2.727 1 93.94 164 ALA B O 1
ATOM 2991 N N . THR B 1 165 ? 8.609 1.224 4.656 1 96.56 165 THR B N 1
ATOM 2992 C CA . THR B 1 165 ? 9.25 0.009 5.148 1 96.56 165 THR B CA 1
ATOM 2993 C C . THR B 1 165 ? 8.219 -1.099 5.359 1 96.56 165 THR B C 1
ATOM 2995 O O . THR B 1 165 ? 8.406 -2.225 4.895 1 96.56 165 THR B O 1
ATOM 2998 N N . VAL B 1 166 ? 7.176 -0.807 5.996 1 91.88 166 VAL B N 1
ATOM 2999 C CA . VAL B 1 166 ? 6.137 -1.798 6.254 1 91.88 166 VAL B CA 1
ATOM 3000 C C . VAL B 1 166 ? 5.535 -2.273 4.934 1 91.88 166 VAL B C 1
ATOM 3002 O O . VAL B 1 166 ? 5.352 -3.475 4.723 1 91.88 166 VAL B O 1
ATOM 3005 N N . ALA B 1 167 ? 5.277 -1.373 4.043 1 90.44 167 ALA B N 1
ATOM 3006 C CA . ALA B 1 167 ? 4.734 -1.711 2.73 1 90.44 167 ALA B CA 1
ATOM 3007 C C . ALA B 1 167 ? 5.684 -2.625 1.961 1 90.44 167 ALA B C 1
ATOM 3009 O O . ALA B 1 167 ? 5.254 -3.617 1.368 1 90.44 167 ALA B O 1
ATOM 3010 N N . ASN B 1 168 ? 6.957 -2.256 1.963 1 95.5 168 ASN B N 1
ATOM 3011 C CA . ASN B 1 168 ? 7.945 -3.059 1.251 1 95.5 168 ASN B CA 1
ATOM 3012 C C . ASN B 1 168 ? 8.031 -4.473 1.817 1 95.5 168 ASN B C 1
ATOM 3014 O O . ASN B 1 168 ? 8.078 -5.445 1.063 1 95.5 168 ASN B O 1
ATOM 3018 N N . ILE B 1 169 ? 8.141 -4.523 3.102 1 96.06 169 ILE B N 1
ATOM 3019 C CA . ILE B 1 169 ? 8.242 -5.832 3.738 1 96.06 169 ILE B CA 1
ATOM 3020 C C . ILE B 1 169 ? 7.039 -6.688 3.35 1 96.06 169 ILE B C 1
ATOM 3022 O O . ILE B 1 169 ? 7.184 -7.879 3.066 1 96.06 169 ILE B O 1
ATOM 3026 N N . ALA B 1 170 ? 5.906 -6.145 3.289 1 92.56 170 ALA B N 1
ATOM 3027 C CA . ALA B 1 170 ? 4.719 -6.879 2.863 1 92.56 170 ALA B CA 1
ATOM 3028 C C . ALA B 1 170 ? 4.82 -7.289 1.397 1 92.56 170 ALA B C 1
ATOM 3030 O O . ALA B 1 170 ? 4.508 -8.43 1.041 1 92.56 170 ALA B O 1
ATOM 3031 N N . MET B 1 171 ? 5.312 -6.418 0.57 1 93.88 171 MET B N 1
ATOM 3032 C CA . MET B 1 171 ? 5.324 -6.629 -0.875 1 93.88 171 MET B CA 1
ATOM 3033 C C . MET B 1 171 ? 6.387 -7.648 -1.271 1 93.88 171 MET B C 1
ATOM 3035 O O . MET B 1 171 ? 6.285 -8.281 -2.324 1 93.88 171 MET B O 1
ATOM 3039 N N . VAL B 1 172 ? 7.406 -7.812 -0.468 1 97.31 172 VAL B N 1
ATOM 3040 C CA . VAL B 1 172 ? 8.438 -8.805 -0.738 1 97.31 172 VAL B CA 1
ATOM 3041 C C . VAL B 1 172 ? 7.789 -10.18 -0.941 1 97.31 172 VAL B C 1
ATOM 3043 O O . VAL B 1 172 ? 8.227 -10.953 -1.796 1 97.31 172 VAL B O 1
ATOM 3046 N N . SER B 1 173 ? 6.789 -10.453 -0.175 1 96.25 173 SER B N 1
ATOM 3047 C CA . SER B 1 173 ? 6.133 -11.758 -0.229 1 96.25 173 SER B CA 1
ATOM 3048 C C . SER B 1 173 ? 5.566 -12.031 -1.617 1 96.25 173 SER B C 1
ATOM 3050 O O . SER B 1 173 ? 5.504 -13.188 -2.049 1 96.25 173 SER B O 1
ATOM 3052 N N . VAL B 1 174 ? 5.238 -11.031 -2.336 1 93.25 174 VAL B N 1
ATOM 3053 C CA . VAL B 1 174 ? 4.648 -11.164 -3.664 1 93.25 174 VAL B CA 1
ATOM 3054 C C . VAL B 1 174 ? 5.707 -11.656 -4.652 1 93.25 174 VAL B C 1
ATOM 3056 O O . VAL B 1 174 ? 5.383 -12.297 -5.652 1 93.25 174 VAL B O 1
ATOM 3059 N N . GLY B 1 175 ? 6.949 -11.391 -4.367 1 95.12 175 GLY B N 1
ATOM 3060 C CA . GLY B 1 175 ? 8.039 -11.836 -5.223 1 95.12 175 GLY B CA 1
ATOM 3061 C C . GLY B 1 175 ? 8.109 -13.344 -5.359 1 95.12 175 GLY B C 1
ATOM 3062 O O . GLY B 1 175 ? 8.672 -13.859 -6.332 1 95.12 175 GLY B O 1
ATOM 3063 N N . ALA B 1 176 ? 7.57 -14.055 -4.43 1 93.81 176 ALA B N 1
ATOM 3064 C CA . ALA B 1 176 ? 7.59 -15.508 -4.473 1 93.81 176 ALA B CA 1
ATOM 3065 C C . ALA B 1 176 ? 6.809 -16.031 -5.676 1 93.81 176 ALA B C 1
ATOM 3067 O O . ALA B 1 176 ? 7.035 -17.156 -6.129 1 93.81 176 ALA B O 1
ATOM 3068 N N . VAL B 1 177 ? 5.953 -15.234 -6.176 1 88.31 177 VAL B N 1
ATOM 3069 C CA . VAL B 1 177 ? 5.125 -15.633 -7.309 1 88.31 177 VAL B CA 1
ATOM 3070 C C . VAL B 1 177 ? 6 -15.828 -8.547 1 88.31 177 VAL B C 1
ATOM 3072 O O . VAL B 1 177 ? 5.727 -16.703 -9.375 1 88.31 177 VAL B O 1
ATOM 3075 N N . ILE B 1 178 ? 7.035 -15.039 -8.641 1 90.75 178 ILE B N 1
ATOM 3076 C CA . ILE B 1 178 ? 7.922 -15.203 -9.781 1 90.75 178 ILE B CA 1
ATOM 3077 C C . ILE B 1 178 ? 9.125 -16.047 -9.391 1 90.75 178 ILE B C 1
ATOM 3079 O O . ILE B 1 178 ? 10.117 -16.125 -10.125 1 90.75 178 ILE B O 1
ATOM 3083 N N . GLY B 1 179 ? 9.141 -16.578 -8.203 1 93.88 179 GLY B N 1
ATOM 3084 C CA . GLY B 1 179 ? 10.141 -17.562 -7.812 1 93.88 179 GLY B CA 1
ATOM 3085 C C . GLY B 1 179 ? 11.266 -16.969 -6.984 1 93.88 179 GLY B C 1
ATOM 3086 O O . GLY B 1 179 ? 12.242 -17.641 -6.68 1 93.88 179 GLY B O 1
ATOM 3087 N N . VAL B 1 180 ? 11.172 -15.75 -6.617 1 96.75 180 VAL B N 1
ATOM 3088 C CA . VAL B 1 180 ? 12.211 -15.148 -5.781 1 96.75 180 VAL B CA 1
ATOM 3089 C C . VAL B 1 180 ? 12.023 -15.586 -4.332 1 96.75 180 VAL B C 1
ATOM 3091 O O . VAL B 1 180 ? 10.953 -15.414 -3.754 1 96.75 180 VAL B O 1
ATOM 3094 N N . SER B 1 181 ? 13.086 -16.062 -3.766 1 97.81 181 SER B N 1
ATOM 3095 C CA . SER B 1 181 ? 13.016 -16.688 -2.447 1 97.81 181 SER B CA 1
ATOM 3096 C C . SER B 1 181 ? 12.875 -15.648 -1.349 1 97.81 181 SER B C 1
ATOM 3098 O O . SER B 1 181 ? 13.656 -14.703 -1.279 1 97.81 181 SER B O 1
ATOM 3100 N N . SER B 1 182 ? 11.906 -15.789 -0.495 1 98.31 182 SER B N 1
ATOM 3101 C CA . SER B 1 182 ? 11.586 -14.992 0.684 1 98.31 182 SER B CA 1
ATOM 3102 C C . SER B 1 182 ? 10.578 -15.711 1.579 1 98.31 182 SER B C 1
ATOM 3104 O O . SER B 1 182 ? 10.258 -16.875 1.351 1 98.31 182 SER B O 1
ATOM 3106 N N . LEU B 1 183 ? 10.148 -15.109 2.594 1 98.06 183 LEU B N 1
ATOM 3107 C CA . LEU B 1 183 ? 9.117 -15.703 3.434 1 98.06 183 LEU B CA 1
ATOM 3108 C C . LEU B 1 183 ? 7.84 -15.961 2.633 1 98.06 183 LEU B C 1
ATOM 3110 O O . LEU B 1 183 ? 7.027 -16.812 3.006 1 98.06 183 LEU B O 1
ATOM 3114 N N . GLY B 1 184 ? 7.668 -15.242 1.523 1 96.31 184 GLY B N 1
ATOM 3115 C CA . GLY B 1 184 ? 6.547 -15.492 0.631 1 96.31 184 GLY B CA 1
ATOM 3116 C C . GLY B 1 184 ? 6.57 -16.875 0.022 1 96.31 184 GLY B C 1
ATOM 3117 O O . GLY B 1 184 ? 5.531 -17.406 -0.389 1 96.31 184 GLY B O 1
ATOM 3118 N N . THR B 1 185 ? 7.754 -17.453 -0.069 1 97 185 THR B N 1
ATOM 3119 C CA . THR B 1 185 ? 7.895 -18.812 -0.578 1 97 185 THR B CA 1
ATOM 3120 C C . THR B 1 185 ? 7.129 -19.797 0.298 1 97 185 THR B C 1
ATOM 3122 O O . THR B 1 185 ? 6.613 -20.812 -0.197 1 97 185 THR B O 1
ATOM 3125 N N . LEU B 1 186 ? 7.016 -19.484 1.576 1 96.38 186 LEU B N 1
ATOM 3126 C CA . LEU B 1 186 ? 6.27 -20.359 2.479 1 96.38 186 LEU B CA 1
ATOM 3127 C C . LEU B 1 186 ? 4.777 -20.312 2.154 1 96.38 186 LEU B C 1
ATOM 3129 O O . LEU B 1 186 ? 4.051 -21.266 2.455 1 96.38 186 LEU B O 1
ATOM 3133 N N . PHE B 1 187 ? 4.293 -19.25 1.534 1 92.38 187 PHE B N 1
ATOM 3134 C CA . PHE B 1 187 ? 2.896 -19.156 1.128 1 92.38 187 PHE B CA 1
ATOM 3135 C C . PHE B 1 187 ? 2.635 -20.031 -0.095 1 92.38 187 PHE B C 1
ATOM 3137 O O . PHE B 1 187 ? 1.72 -20.859 -0.091 1 92.38 187 PHE B O 1
ATOM 3144 N N . THR B 1 188 ? 3.475 -19.828 -1.127 1 88.44 188 THR B N 1
ATOM 3145 C CA . THR B 1 188 ? 3.268 -20.562 -2.367 1 88.44 188 THR B CA 1
ATOM 3146 C C . THR B 1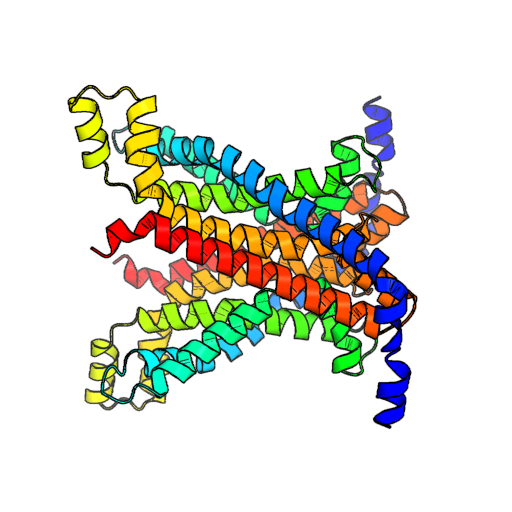 188 ? 3.508 -22.062 -2.156 1 88.44 188 THR B C 1
ATOM 3148 O O . THR B 1 188 ? 2.719 -22.891 -2.611 1 88.44 188 THR B O 1
ATOM 3151 N N . ASP B 1 189 ? 4.539 -22.391 -1.438 1 92.19 189 ASP B N 1
ATOM 3152 C CA . ASP B 1 189 ? 4.855 -23.797 -1.164 1 92.19 189 ASP B CA 1
ATOM 3153 C C . ASP B 1 189 ? 3.818 -24.422 -0.233 1 92.19 189 ASP B C 1
ATOM 3155 O O . ASP B 1 189 ? 3.387 -25.562 -0.448 1 92.19 189 ASP B O 1
ATOM 3159 N N . GLY B 1 190 ? 3.508 -23.703 0.857 1 89.69 190 GLY B N 1
ATOM 3160 C CA . GLY B 1 190 ? 2.512 -24.203 1.795 1 89.69 190 GLY B CA 1
ATOM 3161 C C . GLY B 1 190 ? 1.158 -24.453 1.153 1 89.69 190 GLY B C 1
ATOM 3162 O O . GLY B 1 190 ? 0.475 -25.422 1.487 1 89.69 190 GLY B O 1
ATOM 3163 N N . LEU B 1 191 ? 0.792 -23.578 0.278 1 84 191 LEU B N 1
ATOM 3164 C CA . LEU B 1 191 ? -0.454 -23.75 -0.462 1 84 191 LEU B CA 1
ATOM 3165 C C . LEU B 1 191 ? -0.38 -24.953 -1.388 1 84 191 LEU B C 1
ATOM 3167 O O . LEU B 1 191 ? -1.298 -25.781 -1.415 1 84 191 LEU B O 1
ATOM 3171 N N . ALA B 1 192 ? 0.679 -25.031 -2.113 1 85.12 192 ALA B N 1
ATOM 3172 C CA . ALA B 1 192 ? 0.847 -26.125 -3.082 1 85.12 192 ALA B CA 1
ATOM 3173 C C . ALA B 1 192 ? 0.872 -27.484 -2.389 1 85.12 192 ALA B C 1
ATOM 3175 O O . ALA B 1 192 ? 0.347 -28.453 -2.916 1 85.12 192 ALA B O 1
ATOM 3176 N N . ARG B 1 193 ? 1.408 -27.469 -1.204 1 89 193 ARG B N 1
ATOM 3177 C CA . ARG B 1 193 ? 1.594 -28.734 -0.506 1 89 193 ARG B CA 1
ATOM 3178 C C . ARG B 1 193 ? 0.537 -28.922 0.577 1 89 193 ARG B C 1
ATOM 3180 O O . ARG B 1 193 ? 0.514 -29.953 1.257 1 89 193 ARG B O 1
ATOM 3187 N N . SER B 1 194 ? -0.275 -27.906 0.794 1 85.62 194 SER B N 1
ATOM 3188 C CA . SER B 1 194 ? -1.333 -27.938 1.799 1 85.62 194 SER B CA 1
ATOM 3189 C C . SER B 1 194 ? -0.765 -28.172 3.193 1 85.62 194 SER B C 1
ATOM 3191 O O . SER B 1 194 ? -1.225 -29.062 3.916 1 85.62 194 SER B O 1
ATOM 3193 N N . ILE B 1 195 ? 0.231 -27.469 3.543 1 91.12 195 ILE B N 1
ATOM 3194 C CA . ILE B 1 195 ? 0.834 -27.516 4.871 1 91.12 195 ILE B CA 1
ATOM 3195 C C . ILE B 1 195 ? 0.541 -26.219 5.617 1 91.12 195 ILE B C 1
ATOM 3197 O O . ILE B 1 195 ? 1.293 -25.25 5.504 1 91.12 195 ILE B O 1
ATOM 3201 N N . PRO B 1 196 ? -0.472 -26.25 6.426 1 88.88 196 PRO B N 1
ATOM 3202 C CA . PRO B 1 196 ? -0.89 -25.031 7.117 1 88.88 196 PRO B CA 1
ATOM 3203 C C . PRO B 1 196 ? 0.197 -24.469 8.031 1 88.88 196 PRO B C 1
ATOM 3205 O O . PRO B 1 196 ? 0.332 -23.25 8.156 1 88.88 196 PRO B O 1
ATOM 3208 N N . ALA B 1 197 ? 0.984 -25.281 8.586 1 93.31 197 ALA B N 1
ATOM 3209 C CA . ALA B 1 197 ? 2.045 -24.812 9.477 1 93.31 197 ALA B CA 1
ATOM 3210 C C . ALA B 1 197 ? 3.049 -23.953 8.711 1 93.31 197 ALA B C 1
ATOM 3212 O O . ALA B 1 197 ? 3.588 -22.984 9.258 1 93.31 197 ALA B O 1
ATOM 3213 N N . GLU B 1 198 ? 3.328 -24.359 7.523 1 94 198 GLU B N 1
ATOM 3214 C CA . GLU B 1 198 ? 4.227 -23.594 6.668 1 94 198 GLU B CA 1
ATOM 3215 C C . GLU B 1 198 ? 3.643 -22.219 6.348 1 94 198 GLU B C 1
ATOM 3217 O O . GLU B 1 198 ? 4.336 -21.203 6.438 1 94 198 GLU B O 1
ATOM 3222 N N . LEU B 1 199 ? 2.393 -22.172 6.07 1 91.56 199 LEU B N 1
ATOM 3223 C CA . LEU B 1 199 ? 1.679 -20.938 5.766 1 91.56 199 LEU B CA 1
ATOM 3224 C C . LEU B 1 199 ? 1.665 -20 6.977 1 91.56 199 LEU B C 1
ATOM 3226 O O . LEU B 1 199 ? 2.023 -18.828 6.863 1 91.56 199 LEU B O 1
ATOM 3230 N N . ILE B 1 200 ? 1.335 -20.562 8.062 1 92.12 200 ILE B N 1
ATOM 3231 C CA . ILE B 1 200 ? 1.199 -19.781 9.289 1 92.12 200 ILE B CA 1
ATOM 3232 C C . ILE B 1 200 ? 2.561 -19.234 9.703 1 92.12 200 ILE B C 1
ATOM 3234 O O . ILE B 1 200 ? 2.668 -18.078 10.133 1 92.12 200 ILE B O 1
ATOM 3238 N N . THR B 1 201 ? 3.59 -20.047 9.547 1 95.56 201 THR B N 1
ATOM 3239 C CA . THR B 1 201 ? 4.941 -19.594 9.859 1 95.56 201 THR B CA 1
ATOM 3240 C C . THR B 1 201 ? 5.305 -18.359 9.023 1 95.56 201 THR B C 1
ATOM 3242 O O . THR B 1 201 ? 5.824 -17.375 9.555 1 95.56 201 THR B O 1
ATOM 3245 N N . GLY B 1 202 ? 5.016 -18.391 7.699 1 95.62 202 GLY B N 1
ATOM 3246 C CA . GLY B 1 202 ? 5.277 -17.266 6.824 1 95.62 202 GLY B CA 1
ATOM 3247 C C . GLY B 1 202 ? 4.516 -16.016 7.219 1 95.62 202 GLY B C 1
ATOM 3248 O O . GLY B 1 202 ? 5.078 -14.922 7.238 1 95.62 202 GLY B O 1
ATOM 3249 N N . VAL B 1 203 ? 3.277 -16.188 7.57 1 92.56 203 VAL B N 1
ATOM 3250 C CA . VAL B 1 203 ? 2.404 -15.07 7.934 1 92.56 203 VAL B CA 1
ATOM 3251 C C . VAL B 1 203 ? 2.908 -14.414 9.211 1 92.56 203 VAL B C 1
ATOM 3253 O O . VAL B 1 203 ? 3.092 -13.195 9.258 1 92.56 203 VAL B O 1
ATOM 3256 N N . VAL B 1 204 ? 3.158 -15.172 10.203 1 93.75 204 VAL B N 1
ATOM 3257 C CA . VAL B 1 204 ? 3.559 -14.68 11.516 1 93.75 204 VAL B CA 1
ATOM 3258 C C . VAL B 1 204 ? 4.914 -13.977 11.414 1 93.75 204 VAL B C 1
ATOM 3260 O O . VAL B 1 204 ? 5.09 -12.875 11.93 1 93.75 204 VAL B O 1
ATOM 3263 N N . LEU B 1 205 ? 5.816 -14.617 10.719 1 96.69 205 LEU B N 1
ATOM 3264 C CA . LEU B 1 205 ? 7.164 -14.055 10.648 1 96.69 205 LEU B CA 1
ATOM 3265 C C . LEU B 1 205 ? 7.18 -12.789 9.797 1 96.69 205 LEU B C 1
ATOM 3267 O O . LEU B 1 205 ? 7.883 -11.836 10.117 1 96.69 205 LEU B O 1
ATOM 3271 N N . SER B 1 206 ? 6.449 -12.805 8.672 1 95.94 206 SER B N 1
ATOM 3272 C CA . SER B 1 206 ? 6.398 -11.594 7.852 1 95.94 206 SER B CA 1
ATOM 3273 C C . SER B 1 206 ? 5.773 -10.438 8.617 1 95.94 206 SER B C 1
ATOM 3275 O O . SER B 1 206 ? 6.266 -9.305 8.562 1 95.94 206 SER B O 1
ATOM 3277 N N . ALA B 1 207 ? 4.664 -10.703 9.344 1 92.88 207 ALA B N 1
ATOM 3278 C CA . ALA B 1 207 ? 4.031 -9.672 10.156 1 92.88 207 ALA B CA 1
ATOM 3279 C C . ALA B 1 207 ? 4.961 -9.195 11.266 1 92.88 207 ALA B C 1
ATOM 3281 O O . ALA B 1 207 ? 5.055 -7.996 11.539 1 92.88 207 ALA B O 1
ATOM 3282 N N . ALA B 1 208 ? 5.637 -10.109 11.906 1 95.19 208 ALA B N 1
ATOM 3283 C CA . ALA B 1 208 ? 6.574 -9.781 12.977 1 95.19 208 ALA B CA 1
ATOM 3284 C C . ALA B 1 208 ? 7.703 -8.898 12.469 1 95.19 208 ALA B C 1
ATOM 3286 O O . ALA B 1 208 ? 8.102 -7.934 13.133 1 95.19 208 ALA B O 1
ATOM 3287 N N . LEU B 1 209 ? 8.219 -9.234 11.312 1 96.88 209 LEU B N 1
ATOM 3288 C CA . LEU B 1 209 ? 9.289 -8.438 10.727 1 96.88 209 LEU B CA 1
ATOM 3289 C C . LEU B 1 209 ? 8.812 -7.016 10.445 1 96.88 209 LEU B C 1
ATOM 3291 O O . LEU B 1 209 ? 9.531 -6.051 10.727 1 96.88 209 LEU B O 1
ATOM 3295 N N . ALA B 1 210 ? 7.652 -6.961 9.836 1 94.56 210 ALA B N 1
ATOM 3296 C CA . ALA B 1 210 ? 7.102 -5.641 9.531 1 94.56 210 ALA B CA 1
ATOM 3297 C C . ALA B 1 210 ? 6.902 -4.82 10.805 1 94.56 210 ALA B C 1
ATOM 3299 O O . ALA B 1 210 ? 7.281 -3.646 10.852 1 94.56 210 ALA B O 1
ATOM 3300 N N . TYR B 1 211 ? 6.367 -5.418 11.805 1 92.5 211 TYR B N 1
ATOM 3301 C CA . TYR B 1 211 ? 6.117 -4.738 13.07 1 92.5 211 TYR B CA 1
ATOM 3302 C C . TYR B 1 211 ? 7.422 -4.328 13.742 1 92.5 211 TYR B C 1
ATOM 3304 O O . TYR B 1 211 ? 7.547 -3.205 14.234 1 92.5 211 TYR B O 1
ATOM 3312 N N . LEU B 1 212 ? 8.336 -5.219 13.797 1 95.69 212 LEU B N 1
ATOM 3313 C CA . LEU B 1 212 ? 9.625 -4.945 14.422 1 95.69 212 LEU B CA 1
ATOM 3314 C C . LEU B 1 212 ? 10.359 -3.824 13.695 1 95.69 212 LEU B C 1
ATOM 3316 O O . LEU B 1 212 ? 10.953 -2.953 14.328 1 95.69 212 LEU B O 1
ATOM 3320 N N . ALA B 1 213 ? 10.328 -3.861 12.414 1 96.12 213 ALA B N 1
ATOM 3321 C CA . ALA B 1 213 ? 10.969 -2.803 11.641 1 96.12 213 ALA B CA 1
ATOM 3322 C C . ALA B 1 213 ? 10.312 -1.451 11.914 1 96.12 213 ALA B C 1
ATOM 3324 O O . ALA B 1 213 ? 11 -0.445 12.086 1 96.12 213 ALA B O 1
ATOM 3325 N N . ASP B 1 214 ? 9.008 -1.44 11.93 1 93.38 214 ASP B N 1
ATOM 3326 C CA . ASP B 1 214 ? 8.289 -0.207 12.234 1 93.38 214 ASP B CA 1
ATOM 3327 C C . ASP B 1 214 ? 8.656 0.307 13.625 1 93.38 214 ASP B C 1
ATOM 3329 O O . ASP B 1 214 ? 8.906 1.499 13.805 1 93.38 214 ASP B O 1
ATOM 3333 N N . ALA B 1 215 ? 8.688 -0.565 14.641 1 93.25 215 ALA B N 1
ATOM 3334 C CA . ALA B 1 215 ? 9.008 -0.199 16.016 1 93.25 215 ALA B CA 1
ATOM 3335 C C . ALA B 1 215 ? 10.43 0.346 16.125 1 93.25 215 ALA B C 1
ATOM 3337 O O . ALA B 1 215 ? 10.672 1.32 16.844 1 93.25 215 ALA B O 1
ATOM 3338 N N . LEU B 1 216 ? 11.289 -0.274 15.43 1 96.12 216 LEU B N 1
ATOM 3339 C CA . LEU B 1 216 ? 12.68 0.169 15.445 1 96.12 216 LEU B CA 1
ATOM 3340 C C . LEU B 1 216 ? 12.812 1.561 14.844 1 96.12 216 LEU B C 1
ATOM 3342 O O . LEU B 1 216 ? 13.531 2.41 15.375 1 96.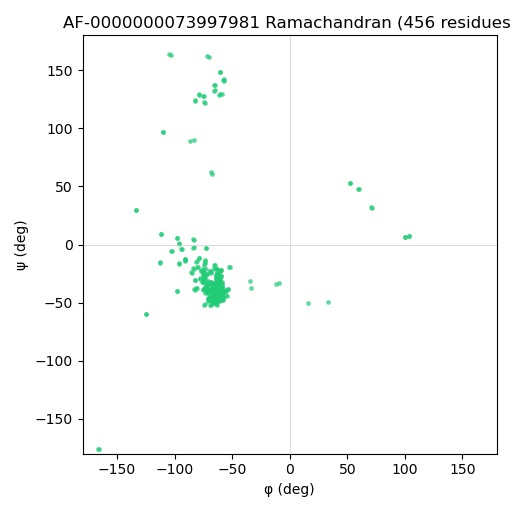12 216 LEU B O 1
ATOM 3346 N N . LEU B 1 217 ? 12.141 1.779 13.781 1 95.12 217 LEU B N 1
ATOM 3347 C CA . LEU B 1 217 ? 12.188 3.08 13.117 1 95.12 217 LEU B CA 1
ATOM 3348 C C . LEU B 1 217 ? 11.508 4.148 13.969 1 95.12 217 LEU B C 1
ATOM 3350 O O . LEU B 1 217 ? 11.984 5.281 14.055 1 95.12 217 LEU B O 1
ATOM 3354 N N . ALA B 1 218 ? 10.438 3.789 14.609 1 91.44 218 ALA B N 1
ATOM 3355 C CA . ALA B 1 218 ? 9.773 4.719 15.516 1 91.44 218 ALA B CA 1
ATOM 3356 C C . ALA B 1 218 ? 10.68 5.102 16.672 1 91.44 218 ALA B C 1
ATOM 3358 O O . ALA B 1 218 ? 10.734 6.27 17.062 1 91.44 218 ALA B O 1
ATOM 3359 N N . PHE B 1 219 ? 11.32 4.117 17.141 1 93.25 219 PHE B N 1
ATOM 3360 C CA . PHE B 1 219 ? 12.242 4.344 18.25 1 93.25 219 PHE B CA 1
ATOM 3361 C C . PHE B 1 219 ? 13.391 5.25 17.812 1 93.25 219 PHE B C 1
ATOM 3363 O O . PHE B 1 219 ? 13.766 6.172 18.547 1 93.25 219 PHE B O 1
ATOM 3370 N N . THR B 1 220 ? 13.93 4.988 16.688 1 92.88 220 THR B N 1
ATOM 3371 C CA . THR B 1 220 ? 15.023 5.793 16.156 1 92.88 220 THR B CA 1
ATOM 3372 C C . THR B 1 220 ? 14.57 7.227 15.906 1 92.88 220 THR B C 1
ATOM 3374 O O . THR B 1 220 ? 15.297 8.18 16.203 1 92.88 220 THR B O 1
ATOM 3377 N N . ALA B 1 221 ? 13.391 7.348 15.352 1 89.94 221 ALA B N 1
ATOM 3378 C CA . ALA B 1 221 ? 12.828 8.672 15.102 1 89.94 221 ALA B CA 1
ATOM 3379 C C . ALA B 1 221 ? 12.703 9.469 16.406 1 89.94 221 ALA B C 1
ATOM 3381 O O . ALA B 1 221 ? 13.055 10.648 16.438 1 89.94 221 ALA B O 1
ATOM 3382 N N . ARG B 1 222 ? 12.289 8.883 17.484 1 88.31 222 ARG B N 1
ATOM 3383 C CA . ARG B 1 222 ? 12.117 9.539 18.766 1 88.31 222 ARG B CA 1
ATOM 3384 C C . ARG B 1 222 ? 13.461 9.984 19.344 1 88.31 222 ARG B C 1
ATOM 3386 O O . ARG B 1 222 ? 13.562 11.055 19.953 1 88.31 222 ARG B O 1
ATOM 3393 N N . ARG B 1 223 ? 14.406 9.219 19.141 1 88.38 223 ARG B N 1
ATOM 3394 C CA . ARG B 1 223 ? 15.727 9.531 19.672 1 88.38 223 ARG B CA 1
ATOM 3395 C C . ARG B 1 223 ? 16.375 10.672 18.906 1 88.38 223 ARG B C 1
ATOM 3397 O O . ARG B 1 223 ? 17.078 11.5 19.469 1 88.38 223 ARG B O 1
ATOM 3404 N N . LEU B 1 224 ? 16.141 10.625 17.641 1 84.38 224 LEU B N 1
ATOM 3405 C CA . LEU B 1 224 ? 16.766 11.641 16.797 1 84.38 224 LEU B CA 1
ATOM 3406 C C . LEU B 1 224 ? 16.031 12.969 16.906 1 84.38 224 LEU B C 1
ATOM 3408 O O . LEU B 1 224 ? 16.594 14.023 16.625 1 84.38 224 LEU B O 1
ATOM 3412 N N . THR B 1 225 ? 14.781 12.914 17.328 1 77.12 225 THR B N 1
ATOM 3413 C CA . THR B 1 225 ? 14.008 14.148 17.359 1 77.12 225 THR B CA 1
ATOM 3414 C C . THR B 1 225 ? 13.711 14.562 18.797 1 77.12 225 THR B C 1
ATOM 3416 O O . THR B 1 225 ? 12.797 15.352 19.031 1 77.12 225 THR B O 1
ATOM 3419 N N . ALA B 1 226 ? 14.289 13.93 19.719 1 68.75 226 ALA B N 1
ATOM 3420 C CA . ALA B 1 226 ? 14.094 14.234 21.125 1 68.75 226 ALA B CA 1
ATOM 3421 C C . ALA B 1 226 ? 14.336 15.711 21.406 1 68.75 226 ALA B C 1
ATOM 3423 O O . ALA B 1 226 ? 13.82 16.266 22.391 1 68.75 226 ALA B O 1
ATOM 3424 N N . TRP B 1 227 ? 14.977 16.344 20.578 1 62.12 227 TRP B N 1
ATOM 3425 C CA . TRP B 1 227 ? 15.203 17.766 20.797 1 62.12 227 TRP B CA 1
ATOM 3426 C C . TRP B 1 227 ? 13.945 18.578 20.516 1 62.12 227 TRP B C 1
ATOM 3428 O O . TRP B 1 227 ? 13.82 19.719 20.969 1 62.12 227 TRP B O 1
ATOM 3438 N N . ARG B 1 228 ? 13.062 17.969 19.703 1 57.91 228 ARG B N 1
ATOM 3439 C CA . ARG B 1 228 ? 11.836 18.703 19.391 1 57.91 228 ARG B CA 1
ATOM 3440 C C . ARG B 1 228 ? 10.906 18.766 20.594 1 57.91 228 ARG B C 1
ATOM 3442 O O . ARG B 1 228 ? 10.094 19.688 20.719 1 57.91 228 ARG B O 1
ATOM 3449 N N . THR B 1 229 ? 10.734 17.734 21.422 1 46.91 229 THR B N 1
ATOM 3450 C CA . THR B 1 229 ? 9.859 17.781 22.594 1 46.91 229 THR B CA 1
ATOM 3451 C C . THR B 1 229 ? 10.477 18.641 23.688 1 46.91 229 THR B C 1
ATOM 3453 O O . THR B 1 229 ? 9.828 18.922 24.703 1 46.91 229 THR B O 1
ATOM 3456 N N . ALA B 1 230 ? 11.594 19.141 23.531 1 41.59 230 ALA B N 1
ATOM 3457 C CA . ALA B 1 230 ? 12.055 20.062 24.578 1 41.59 230 ALA B CA 1
ATOM 3458 C C . ALA B 1 230 ? 11.68 21.5 24.234 1 41.59 230 ALA B C 1
ATOM 3460 O O . ALA B 1 230 ? 11.617 21.875 23.062 1 41.59 230 ALA B O 1
#

InterPro domains:
  IPR000515 ABC transporter type 1, transmembrane domain MetI-like [PF00528] (76-223)
  IPR000515 ABC transporter type 1, transmembrane domain MetI-like [PS50928] (25-222)
  IPR000515 ABC transporter type 1, transmembrane domain MetI-like [cd06261] (26-186)
  IPR035906 MetI-like superfamily [G3DSA:1.10.3720.10] (16-226)
  IPR035906 MetI-like superfamily [SSF161098] (20-214)
  IPR051204 ABC transporter permease/solute-binding domain-containing protein [PTHR30177] (11-228)

Sequence (460 aa):
MNLLLADSMHWDWLGNNIQRVLDLTLNHLYQGIIPVLVGTALSIPVARYASRRRAREDGAKTYRSGAHALVHGFGLLYTIPSIALFVLMPLILGTSIISPVNVLVALTIYTMALMVRSGVDAFNAVPEHVVESSRALGYTPARAFFTVELPLALPVLFAGIRVATVANIAMVSVGAVIGVSSLGTLFTDGLARSIPAELITGVVLSAALAYLADALLAFTARRLTAWRTAMNLLLADSMHWDWLGNNIQRVLDLTLNHLYQGIIPVLVGTALSIPVARYASRRRAREDGAKTYRSGAHALVHGFGLLYTIPSIALFVLMPLILGTSIISPVNVLVALTIYTMALMVRSGVDAFNAVPEHVVESSRALGYTPARAFFTVELPLALPVLFAGIRVATVANIAMVSVGAVIGVSSLGTLFTDGLARSIPAELITGVVLSAALAYLADALLAFTARRLTAWRTA

Nearest PDB structures (foldseek):
  3tui-assembly2_E  TM=8.222E-01  e=2.516E-06  Escherichia coli K-12
  7ahd-assembly1_A  TM=8.666E-01  e=5.539E-05  Lactococcus lactis subsp. lactis
  7ahd-assembly1_B  TM=7.998E-01  e=1.436E-05  Lactococcus lactis subsp. lactis
  7ahc-assembly1_B  TM=8.146E-01  e=2.642E-05  Lactococcus lactis subsp. lactis
  7ahh-assembly1_A  TM=8.145E-01  e=2.898E-04  Lactococcus lactis subsp. lactis

pLDDT: mean 88.23, std 14.33, range [32.0, 98.75]

Organism: NCBI:txid172042

Radius of gyration: 23.78 Å; Cα contacts (8 Å, |Δi|>4): 628; chains: 2; bounding box: 60×68×69 Å

Solvent-accessible surface area (backbone atoms only — not comparable to full-atom values): 22417 Å² total; per-residue (Å²): 112,66,61,58,53,52,65,56,25,44,72,64,48,57,77,78,36,49,68,59,52,51,53,21,46,50,38,32,48,51,52,18,45,50,15,41,56,54,12,44,60,61,14,44,64,55,10,49,54,28,34,55,35,52,66,52,66,69,84,63,76,67,44,43,49,53,26,50,48,52,47,48,50,29,47,52,56,56,29,41,29,63,65,52,43,44,67,46,27,24,74,75,70,72,46,62,70,48,39,61,63,31,47,33,52,43,44,17,53,45,26,25,21,55,28,24,52,31,29,23,53,14,51,63,66,40,60,62,66,60,55,50,49,39,42,74,73,64,42,48,71,68,51,36,35,69,70,46,51,47,61,64,14,41,62,50,35,45,58,36,48,38,54,42,38,33,52,34,40,29,52,44,33,54,37,25,78,55,56,22,73,18,39,22,36,29,44,60,50,15,60,74,66,61,32,49,36,43,31,50,50,25,42,52,50,49,24,47,49,22,50,51,52,38,52,51,48,51,50,50,43,49,66,74,42,50,68,68,81,98,113,69,61,59,54,51,64,54,25,44,72,63,50,55,77,78,36,49,69,60,51,51,52,21,46,51,40,32,49,50,53,17,47,49,16,40,56,53,12,43,60,60,15,44,63,54,9,50,53,28,33,54,35,52,67,54,66,70,83,62,75,65,47,43,48,52,27,49,46,50,46,49,50,30,48,53,55,57,29,40,30,64,64,51,44,42,67,47,27,24,74,74,69,72,47,60,69,47,40,60,63,31,49,34,52,44,43,17,52,43,26,24,22,56,29,25,51,31,28,23,53,12,52,63,67,38,61,62,66,60,55,50,50,38,43,74,74,64,42,48,73,69,52,37,37,69,70,45,50,47,61,64,15,40,64,50,35,43,58,35,48,38,54,42,37,35,52,34,40,30,51,44,33,54,38,25,78,57,56,23,74,18,39,22,36,29,43,58,49,16,60,75,66,62,32,49,37,43,30,49,50,25,43,52,50,49,26,48,50,22,49,50,53,38,50,51,49,52,51,50,44,49,66,74,41,49,70,67,84,98

Secondary structure (DSSP, 8-state):
-HHHHHHTT-THHHHH-HHHHHHHHHHHHHHHHHHHHHHHHHHHHHHHHHHHHHH--SS-THHHHHHHHHHHHHHHHTTS-HHHHHHHHHHHHT--TT-HHHHHHHHHHHHHHHHHHHHHHHHHTS-HHHHHHHHHTT--HHHHIIIIIHHHHHHHHHHHHHHHHHHHHHHHGGGGGGT--STTHHHHHHHHHT-HHHHHHHHHHHHHHHHHHHHHHHHHHHHHSTTT--/-HHHHHHTT-THHHHHTHHHHHHHHHHHHHHHHHHHHHHHHHHHHHHHHHHHHHH--SS-THHHHHHHHHHHHHHHHTTS-HHHHHHHHHHHHT--TT-HHHHHHHHHHHHHHHHHHHHHHHHHTS-HHHHHHHHHTT--HHHHIIIIIHHHHHHHHHHHHHHHHHHHHHHHGGGGGGT--STTHHHHHHHHHT-HHHHHHHHHHHHHHHHHHHHHHHHHHHHHTTTT--

Foldseek 3Di:
DVVVVVVLQPLCVCVVCVVVLVVQAVLLCCLLVLLLVLLLVVLQVLLLQLLVLCPCPPDDPPSPVVSVCSLVVLLVLLVDDLLVQLQCQCVVVVDDSQDSVSSNVSLSSNSSSQQNVLNNVLQNVADPVQLVVCVVVPDDPVRSCVPPRCLSSLLSSLVSSLVSSLVSSVSSLSSCVSPHRHLVVLVVVCVVVVNNSSNVSSVVSSVVVSVVVSVVSVVVSCVSCVVVVD/DVVVVVVLQPLCVCVVCVVVQVVQAVLLCCLLVLLLVLLLVVLQVLLLQLLVLCPCPPPDPPSPVVSVCSLVVLLVLLVDDLLVQLQCQCVVVVDDSQDSVSSNVSLSSNSSSQQNVLNNVLQNVADPVQLVVCVVVPDDPVRSCVPPRCLSSLLSSLVSSLVSSLVSSVSSLSSCVSPHRHLVVLVVVCVVVVNNSSNVSSVVSSVVVSVVVSVVSVVVSCVSCVVVVD